Protein AF-A0A842LW37-F1 (afdb_monomer)

Solvent-accessible surface area (backbone atoms only — not comparable to full-atom values): 20497 Å² total; per-residue (Å²): 125,70,51,66,45,101,84,69,49,74,19,57,46,76,45,75,40,87,89,78,70,48,76,46,69,34,76,63,86,45,76,44,42,33,82,61,49,61,66,45,87,68,82,62,42,73,62,50,73,33,33,30,41,30,43,92,77,39,95,37,36,22,39,28,31,18,38,63,47,82,47,76,32,60,63,84,38,45,79,48,45,30,36,32,42,45,38,78,41,70,53,55,20,28,34,36,36,32,29,30,42,78,82,51,47,39,81,69,45,47,22,27,68,52,98,93,42,75,22,39,76,45,73,72,52,62,34,40,54,61,34,21,44,54,44,44,91,52,55,53,58,54,39,61,21,34,41,35,46,35,38,21,15,68,27,83,84,80,56,77,51,59,51,44,79,48,97,54,49,75,52,74,46,64,40,77,60,71,58,47,49,49,71,39,67,48,77,48,36,27,36,68,35,44,57,46,65,57,73,44,70,45,70,43,58,82,76,38,59,45,36,34,36,40,53,26,42,26,90,35,52,53,33,34,35,35,30,37,30,42,95,85,50,67,80,40,79,71,46,75,44,68,74,52,69,60,42,58,52,46,30,45,24,44,72,64,77,38,77,52,32,74,47,71,42,59,92,56,44,40,57,46,59,46,65,36,39,37,31,49,31,40,32,36,59,60,35,79,65,31,74,38,72,23,33,36,30,39,16,36,24,26,41,36,37,27,26,68,52,68,53,81,77,83,73,50,86,50,85,54,99,43,58,68,59,14,29,51,49,14,50,51,49,39,50,49,56,39,41,76,71,72,42,89,76,67,74,87,77,64,84,74,76,63,75,70,78,64,102,50,100,83,63,76,82,56,80,82,74,77,82,78,136

Sequence (373 aa):
LTRLDTNGTLGYGRIYDLNTGTVTSLNTRRVITWNSMVRQNHAYSDGLPFVIDSVNGWTADGSAVSVTQDIPIPPGSRILDAYTVVNPYGGVDDALVEVWNGTAWNVAFCSFDYGGVDYSIVSDGYGNVPGIVYIRDYLRAGQTNRVRVTIWDNVPRQDYDLVGLVDSYSTVSYTSLPIQWHNYPFNSYQNSTNVSAPVRQFTIGSDAKKVLLFVGAGLDTKSIKVEVKNSTSAWTQLYSGPVPFSLDIGAIDVAGSRIFTTGGNPGNYSTRPGTYNIRVTINSGAGWESGDSNAEIYSGTRVAVIYPKFLANMWATEYANDAYTAQALARQELIAMLQASGYSIDPSLIRTEALYTGDIPNSLPVRLTLWRD

Nearest PDB structures (foldseek):
  3mlk-assembly1_A  TM=2.810E-01  e=1.269E-05  Rattus norvegicus
  3mib-assembly1_A  TM=3.163E-01  e=5.156E-05  Rattus norvegicus
  6alv-assembly1_A  TM=3.230E-01  e=1.040E-04  Rattus norvegicus
  3mll-assembly1_A  TM=2.841E-01  e=7.127E-05  Rattus norvegicus
  7wim-assembly4_T  TM=4.561E-01  e=5.604E+00  Arabidopsis thaliana

Secondary structure (DSSP, 8-state):
--EEPTTS-EESEEEE-TTT--EEEE-S--EEEHHHHTTS--S--BS--EEEESGGGSS--EEEEEEEEEEEE-TT-EEEEEEEE--EEES--EEEEEEE-SS-EEEEEESS-BTTB--BSSSTTSS---SEEE-GGG--SSEEEEEEEEEEEE-TTS----EEE-S-EEEEEEESSS-EEEEEEPPPEE-SSSEE--EEEEEE-TT--EEEEE--B-TTEEEEEEEEE-SSSPPEEEEEES--SEEEHHHHHHHTT-SSEEEEETTEEEE--EEEEEEEEEEE--TTTTSSTT-PEE-S-EEEEEE----SS-------SSHHHHHHHHHHHHHHHHHHTT----GGG---------SSTT-----------

Radius of gyration: 26.45 Å; Cα contacts (8 Å, |Δi|>4): 887; chains: 1; bounding box: 60×58×84 Å

Structure (mmCIF, N/CA/C/O backbone):
data_AF-A0A842LW37-F1
#
_entry.id   AF-A0A842LW37-F1
#
loop_
_atom_site.group_PDB
_atom_site.id
_atom_site.type_symbol
_atom_site.label_atom_id
_atom_site.label_alt_id
_atom_site.label_comp_id
_atom_site.label_asym_id
_atom_site.label_entity_id
_atom_site.label_seq_id
_atom_site.pdbx_PDB_ins_code
_atom_site.Cartn_x
_atom_site.Cartn_y
_atom_site.Cartn_z
_atom_site.occupancy
_atom_site.B_iso_or_equiv
_atom_site.auth_seq_id
_atom_site.auth_comp_id
_atom_site.auth_asym_id
_atom_site.auth_atom_id
_atom_site.pdbx_PDB_model_num
ATOM 1 N N . LEU A 1 1 ? 18.897 -0.927 -32.319 1.00 47.59 1 LEU A N 1
ATOM 2 C CA . LEU A 1 1 ? 19.342 -0.244 -31.086 1.00 47.59 1 LEU A CA 1
ATOM 3 C C . LEU A 1 1 ? 20.762 -0.685 -30.772 1.00 47.59 1 LEU A C 1
ATOM 5 O O . LEU A 1 1 ? 20.961 -1.674 -30.086 1.00 47.59 1 LEU A O 1
ATOM 9 N N . THR A 1 2 ? 21.741 -0.003 -31.353 1.00 40.41 2 THR A N 1
ATOM 10 C CA . THR A 1 2 ? 23.154 -0.149 -30.998 1.00 40.41 2 THR A CA 1
ATOM 11 C C . THR A 1 2 ? 23.684 1.263 -30.845 1.00 40.41 2 THR A C 1
ATOM 13 O O . THR A 1 2 ? 23.798 1.977 -31.841 1.00 40.41 2 THR A O 1
ATOM 16 N N . ARG A 1 3 ? 23.942 1.699 -29.612 1.00 46.62 3 ARG A N 1
ATOM 17 C CA . ARG A 1 3 ? 24.709 2.923 -29.365 1.00 46.62 3 ARG A CA 1
ATOM 18 C C . ARG A 1 3 ? 26.119 2.501 -28.976 1.00 46.62 3 ARG A C 1
ATOM 20 O O . ARG A 1 3 ? 26.294 1.588 -28.172 1.00 46.62 3 ARG A O 1
ATOM 27 N N . LEU A 1 4 ? 27.102 3.133 -29.609 1.00 43.19 4 LEU A N 1
ATOM 28 C CA . LEU A 1 4 ? 28.503 2.985 -29.240 1.00 43.19 4 LEU A CA 1
ATOM 29 C C . LEU A 1 4 ? 28.686 3.578 -27.845 1.00 43.19 4 LEU A C 1
ATOM 31 O O . LEU A 1 4 ? 28.194 4.674 -27.562 1.00 43.19 4 LEU A O 1
ATOM 35 N N . ASP A 1 5 ? 29.375 2.854 -26.974 1.00 51.62 5 ASP A N 1
ATOM 36 C CA . ASP A 1 5 ? 29.904 3.463 -25.769 1.00 51.62 5 ASP A CA 1
ATOM 37 C C . ASP A 1 5 ? 31.034 4.455 -26.081 1.00 51.62 5 ASP A C 1
ATOM 39 O O . ASP A 1 5 ? 31.538 4.529 -27.202 1.00 51.62 5 ASP A O 1
ATOM 43 N N . THR A 1 6 ? 31.446 5.232 -25.076 1.00 47.03 6 THR A N 1
ATOM 44 C CA . THR A 1 6 ? 32.581 6.168 -25.161 1.00 47.03 6 THR A CA 1
ATOM 45 C C . THR A 1 6 ? 33.903 5.490 -25.542 1.00 47.03 6 THR A C 1
ATOM 47 O O . THR A 1 6 ? 34.856 6.188 -25.870 1.00 47.03 6 THR A O 1
ATOM 50 N N . ASN A 1 7 ? 33.955 4.153 -25.529 1.00 52.94 7 ASN A N 1
ATOM 51 C CA . ASN A 1 7 ? 35.108 3.330 -25.882 1.00 52.94 7 ASN A CA 1
ATOM 52 C C . ASN A 1 7 ? 34.913 2.570 -27.216 1.00 52.94 7 ASN A C 1
ATOM 54 O O . ASN A 1 7 ? 35.760 1.757 -27.578 1.00 52.94 7 ASN A O 1
ATOM 58 N N . GLY A 1 8 ? 33.831 2.827 -27.964 1.00 54.16 8 GLY A N 1
ATOM 59 C CA . GLY A 1 8 ? 33.562 2.208 -29.266 1.00 54.16 8 GLY A CA 1
ATOM 60 C C . GLY A 1 8 ? 32.950 0.799 -29.230 1.00 54.16 8 GLY A C 1
ATOM 61 O O . GLY A 1 8 ? 32.895 0.141 -30.268 1.00 54.16 8 GLY A O 1
ATOM 62 N N . THR A 1 9 ? 32.465 0.323 -28.083 1.00 55.41 9 THR A N 1
ATOM 63 C CA . THR A 1 9 ? 31.803 -0.986 -27.939 1.00 55.41 9 THR A CA 1
ATOM 64 C C . THR A 1 9 ? 30.298 -0.864 -28.187 1.00 55.41 9 THR A C 1
ATOM 66 O O . THR A 1 9 ? 29.637 0.023 -27.645 1.00 55.41 9 THR A O 1
ATOM 69 N N . LEU A 1 10 ? 29.733 -1.753 -29.010 1.00 60.53 10 LEU A N 1
ATOM 70 C CA . LEU A 1 10 ? 28.292 -1.811 -29.286 1.00 60.53 10 LEU A CA 1
ATOM 71 C C . LEU A 1 10 ? 27.550 -2.417 -28.084 1.00 60.53 10 LEU A C 1
ATOM 73 O O . LEU A 1 10 ? 27.795 -3.568 -27.733 1.00 60.53 10 LEU A O 1
ATOM 77 N N . GLY A 1 11 ? 26.622 -1.661 -27.488 1.00 67.69 11 GLY A N 1
ATOM 78 C CA . GLY A 1 11 ? 25.730 -2.136 -26.424 1.00 67.69 11 GLY A CA 1
ATOM 79 C C . GLY A 1 11 ? 24.252 -1.898 -26.750 1.00 67.69 11 GLY A C 1
ATOM 80 O O . GLY A 1 11 ? 23.905 -0.987 -27.507 1.00 67.69 11 GLY A O 1
ATOM 81 N N . TYR A 1 12 ? 23.377 -2.717 -26.163 1.00 77.56 12 TYR A N 1
ATOM 82 C CA . TYR A 1 12 ? 21.915 -2.585 -26.238 1.00 77.56 12 TYR A CA 1
ATOM 83 C C . TYR A 1 12 ? 21.335 -1.701 -25.121 1.00 77.56 12 TYR A C 1
ATOM 85 O O . TYR A 1 12 ? 20.139 -1.434 -25.124 1.00 77.56 12 TYR A O 1
ATOM 93 N N . GLY A 1 13 ? 22.170 -1.245 -24.184 1.00 78.69 13 GLY A N 1
ATOM 94 C CA . GLY A 1 13 ? 21.795 -0.364 -23.079 1.00 78.69 13 GLY A CA 1
ATOM 95 C C . GLY A 1 13 ? 22.977 -0.086 -22.149 1.00 78.69 13 GLY A C 1
ATOM 96 O O . GLY A 1 13 ? 24.077 -0.610 -22.355 1.00 78.69 13 GLY A O 1
ATOM 97 N N . ARG A 1 14 ? 22.749 0.731 -21.119 1.00 83.38 14 ARG A N 1
ATOM 98 C CA . ARG A 1 14 ? 23.716 1.029 -20.054 1.00 83.38 14 ARG A CA 1
ATOM 99 C C . ARG A 1 14 ? 23.123 0.687 -18.699 1.00 83.38 14 ARG A C 1
ATOM 101 O O . ARG A 1 14 ? 21.926 0.844 -18.499 1.00 83.38 14 ARG A O 1
ATOM 108 N N . ILE A 1 15 ? 23.973 0.240 -17.787 1.00 87.38 15 ILE A N 1
ATOM 109 C CA . ILE A 1 15 ? 23.627 -0.001 -16.389 1.00 87.38 15 ILE A CA 1
ATOM 110 C C . ILE A 1 15 ? 24.505 0.918 -15.556 1.00 87.38 15 ILE A C 1
ATOM 112 O O . ILE A 1 15 ? 25.726 0.922 -15.734 1.00 87.38 15 ILE A O 1
ATOM 116 N N . TYR A 1 16 ? 23.881 1.686 -14.670 1.00 85.62 16 TYR A N 1
ATOM 117 C CA . TYR A 1 16 ? 24.565 2.534 -13.707 1.00 85.62 16 TYR A CA 1
ATOM 118 C C . TYR A 1 16 ? 24.331 1.990 -12.301 1.00 85.62 16 TYR A C 1
ATOM 120 O O . TYR A 1 16 ? 23.191 1.880 -11.857 1.00 85.62 16 TYR A O 1
ATOM 128 N N . ASP A 1 17 ? 25.411 1.633 -11.614 1.00 84.88 17 ASP A N 1
ATOM 129 C CA . ASP A 1 17 ? 25.363 1.234 -10.211 1.00 84.88 17 ASP A CA 1
ATOM 130 C C . ASP A 1 17 ? 25.507 2.476 -9.326 1.00 84.88 17 ASP A C 1
ATOM 132 O O . ASP A 1 17 ? 26.574 3.088 -9.263 1.00 84.88 17 ASP A O 1
ATOM 136 N N . LEU A 1 18 ? 24.431 2.833 -8.625 1.00 82.75 18 LEU A N 1
ATOM 137 C CA . LEU A 1 18 ? 24.390 3.992 -7.732 1.00 82.75 18 LEU A CA 1
ATOM 138 C C . LEU A 1 18 ? 25.349 3.878 -6.538 1.00 82.75 18 LEU A C 1
ATOM 140 O O . LEU A 1 18 ? 25.807 4.903 -6.040 1.00 82.75 18 LEU A O 1
ATOM 144 N N . ASN A 1 19 ? 25.676 2.663 -6.088 1.00 83.81 19 ASN A N 1
ATOM 145 C CA . ASN A 1 19 ? 26.544 2.454 -4.928 1.00 83.81 19 ASN A CA 1
ATOM 146 C C . ASN A 1 19 ? 28.022 2.619 -5.283 1.00 83.81 19 ASN A C 1
ATOM 148 O O . ASN A 1 19 ? 28.802 3.132 -4.483 1.00 83.81 19 ASN A O 1
ATOM 152 N N . THR A 1 20 ? 28.419 2.156 -6.470 1.00 89.62 20 THR A N 1
ATOM 153 C CA . THR A 1 20 ? 29.828 2.161 -6.899 1.00 89.62 20 THR A CA 1
ATOM 154 C C . THR A 1 20 ? 30.157 3.272 -7.895 1.00 89.62 20 THR A C 1
ATOM 156 O O . THR A 1 20 ? 31.332 3.552 -8.124 1.00 89.62 20 THR A O 1
ATOM 159 N N . GLY A 1 21 ? 29.146 3.894 -8.507 1.00 86.31 21 GLY A N 1
ATOM 160 C CA . GLY A 1 21 ? 29.302 4.833 -9.621 1.00 86.31 21 GLY A CA 1
ATOM 161 C C . GLY A 1 21 ? 29.731 4.161 -10.931 1.00 86.31 21 GLY A C 1
ATOM 162 O O . GLY A 1 21 ? 30.080 4.846 -11.895 1.00 86.31 21 GLY A O 1
ATOM 163 N N . THR A 1 22 ? 29.746 2.826 -10.984 1.00 89.06 22 THR A N 1
ATOM 164 C CA . THR A 1 22 ? 30.230 2.083 -12.150 1.00 89.06 22 THR A CA 1
ATOM 165 C C . THR A 1 22 ? 29.183 2.084 -13.258 1.00 89.06 22 THR A C 1
ATOM 167 O O . THR A 1 22 ? 28.022 1.741 -13.039 1.00 89.06 22 THR A O 1
ATOM 170 N N . VAL A 1 23 ? 29.616 2.403 -14.480 1.00 87.31 23 VAL A N 1
ATOM 171 C CA . VAL A 1 23 ? 28.808 2.250 -15.695 1.00 87.31 23 VAL A CA 1
ATOM 172 C C . VAL A 1 23 ? 29.247 0.988 -16.428 1.00 87.31 23 VAL A C 1
ATOM 174 O O . VAL A 1 23 ? 30.420 0.839 -16.769 1.00 87.31 23 VAL A O 1
ATOM 177 N N . THR A 1 24 ? 28.303 0.100 -16.729 1.00 87.12 24 THR A N 1
ATOM 178 C CA . THR A 1 24 ? 28.542 -1.087 -17.562 1.00 87.12 24 THR A CA 1
ATOM 179 C C . THR A 1 24 ? 27.609 -1.116 -18.771 1.00 87.12 24 THR A C 1
ATOM 181 O O . THR A 1 24 ? 26.570 -0.451 -18.804 1.00 87.12 24 THR A O 1
ATOM 184 N N . SER A 1 25 ? 28.002 -1.850 -19.812 1.00 85.38 25 SER A N 1
ATOM 185 C CA . SER A 1 25 ? 27.195 -2.019 -21.024 1.00 85.38 25 SER A CA 1
ATOM 186 C C . SER A 1 25 ? 26.301 -3.251 -20.904 1.00 85.38 25 SER A C 1
ATOM 188 O O . SER A 1 25 ? 26.765 -4.338 -20.558 1.00 85.38 25 SER A O 1
ATOM 190 N N . LEU A 1 26 ? 25.021 -3.093 -21.245 1.00 84.75 26 LEU A N 1
ATOM 191 C CA . LEU A 1 26 ? 24.114 -4.217 -21.440 1.00 84.75 26 LEU A CA 1
ATOM 192 C C . LEU A 1 26 ? 24.353 -4.790 -22.842 1.00 84.75 26 LEU A C 1
ATOM 194 O O . LEU A 1 26 ? 23.951 -4.205 -23.847 1.00 84.75 26 LEU A O 1
ATOM 198 N N . ASN A 1 27 ? 25.017 -5.941 -22.912 1.00 84.19 27 ASN A N 1
ATOM 199 C CA . ASN A 1 27 ? 25.462 -6.528 -24.183 1.00 84.19 27 ASN A CA 1
ATOM 200 C C . ASN A 1 27 ? 24.449 -7.500 -24.807 1.00 84.19 27 ASN A C 1
ATOM 202 O O . ASN A 1 27 ? 24.658 -7.985 -25.917 1.00 84.19 27 ASN A O 1
ATOM 206 N N . THR A 1 28 ? 23.326 -7.744 -24.129 1.00 84.38 28 THR A N 1
ATOM 207 C CA . THR A 1 28 ? 22.256 -8.629 -24.600 1.00 84.38 28 THR A CA 1
ATOM 208 C C . THR A 1 28 ? 20.974 -7.835 -24.781 1.00 84.38 28 THR A C 1
ATOM 210 O O . THR A 1 28 ? 20.522 -7.161 -23.856 1.00 84.38 28 THR A O 1
ATOM 213 N N . ARG A 1 29 ? 20.354 -7.940 -25.961 1.00 86.31 29 ARG A N 1
ATOM 214 C CA . ARG A 1 29 ? 19.043 -7.339 -26.213 1.00 86.31 29 ARG A CA 1
ATOM 215 C C . ARG A 1 29 ? 17.982 -8.054 -25.371 1.00 86.31 29 ARG A C 1
ATOM 217 O O . ARG A 1 29 ? 17.789 -9.259 -25.512 1.00 86.31 29 ARG A O 1
ATOM 224 N N . ARG A 1 30 ? 17.283 -7.301 -24.524 1.00 91.56 30 ARG A N 1
ATOM 225 C CA . ARG A 1 30 ? 16.230 -7.783 -23.623 1.00 91.56 30 ARG A CA 1
ATOM 226 C C . ARG A 1 30 ? 14.925 -7.082 -23.982 1.00 91.56 30 ARG A C 1
ATOM 228 O O . ARG A 1 30 ? 14.824 -5.882 -23.776 1.00 91.56 30 ARG A O 1
ATOM 235 N N . VAL A 1 31 ? 13.976 -7.807 -24.571 1.00 93.25 31 VAL A N 1
ATOM 236 C CA . VAL A 1 31 ? 12.679 -7.264 -25.006 1.00 93.25 31 VAL A CA 1
ATOM 237 C C . VAL A 1 31 ? 11.580 -8.238 -24.612 1.00 93.25 31 VAL A C 1
ATOM 239 O O . VAL A 1 31 ? 11.735 -9.440 -24.826 1.00 93.25 31 VAL A O 1
ATOM 242 N N . ILE A 1 32 ? 10.482 -7.724 -24.072 1.00 95.50 32 ILE A N 1
ATOM 243 C CA . ILE A 1 32 ? 9.276 -8.488 -23.749 1.00 95.50 32 ILE A CA 1
ATOM 244 C C . ILE A 1 32 ? 8.045 -7.672 -24.136 1.00 95.50 32 ILE A C 1
ATOM 246 O O . ILE A 1 32 ? 8.013 -6.470 -23.907 1.00 95.50 32 ILE A O 1
ATOM 250 N N . THR A 1 33 ? 7.025 -8.302 -24.716 1.00 94.94 33 THR A N 1
ATOM 251 C CA . THR A 1 33 ? 5.764 -7.602 -25.001 1.00 94.94 33 THR A CA 1
ATOM 252 C C . THR A 1 33 ? 4.970 -7.375 -23.717 1.00 94.94 33 THR A C 1
ATOM 254 O O . THR A 1 33 ? 4.986 -8.237 -22.832 1.00 94.94 33 THR A O 1
ATOM 257 N N . TRP A 1 34 ? 4.216 -6.274 -23.625 1.00 93.50 34 TRP A N 1
ATOM 258 C CA . TRP A 1 34 ? 3.365 -5.971 -22.460 1.00 93.50 34 TRP A CA 1
ATOM 259 C C . TRP A 1 34 ? 2.517 -7.172 -22.009 1.00 93.50 34 TRP A C 1
ATOM 261 O O . TRP A 1 34 ? 2.553 -7.573 -20.847 1.00 93.50 34 TRP A O 1
ATOM 271 N N . ASN A 1 35 ? 1.834 -7.828 -22.951 1.00 93.75 35 ASN A N 1
ATOM 272 C CA . ASN A 1 35 ? 0.963 -8.977 -22.669 1.00 93.75 35 ASN A CA 1
ATOM 273 C C . ASN A 1 35 ? 1.714 -10.223 -22.170 1.00 93.75 35 ASN A C 1
ATOM 275 O O . ASN A 1 35 ? 1.120 -11.064 -21.497 1.00 93.75 35 ASN A O 1
ATOM 279 N N . SER A 1 36 ? 3.002 -10.358 -22.498 1.00 95.62 36 SER A N 1
ATOM 280 C CA . SER A 1 36 ? 3.848 -11.446 -21.988 1.00 95.62 36 SER A CA 1
ATOM 281 C C . SER A 1 36 ? 4.474 -11.111 -20.633 1.00 95.62 36 SER A C 1
ATOM 283 O O . SER A 1 36 ? 5.003 -12.002 -19.974 1.00 95.62 36 SER A O 1
ATOM 285 N N . MET A 1 37 ? 4.443 -9.840 -20.227 1.00 95.50 37 MET A N 1
ATOM 286 C CA . MET A 1 37 ? 4.981 -9.352 -18.960 1.00 95.50 37 MET A CA 1
ATOM 287 C C . MET A 1 37 ? 3.897 -9.331 -17.875 1.00 95.50 37 MET A C 1
ATOM 289 O O . MET A 1 37 ? 4.037 -9.942 -16.809 1.00 95.50 37 MET A O 1
ATOM 293 N N . VAL A 1 38 ? 2.794 -8.642 -18.158 1.00 95.50 38 VAL A N 1
ATOM 294 C CA . VAL A 1 38 ? 1.762 -8.341 -17.169 1.00 95.50 38 VAL A CA 1
ATOM 295 C C . VAL A 1 38 ? 0.963 -9.578 -16.811 1.00 95.50 38 VAL A C 1
ATOM 297 O O . VAL A 1 38 ? 0.465 -10.309 -17.663 1.00 95.50 38 VAL A O 1
ATOM 300 N N . ARG A 1 39 ? 0.839 -9.808 -15.508 1.00 95.75 39 ARG A N 1
ATOM 301 C CA . ARG A 1 39 ? 0.233 -10.976 -14.873 1.00 95.75 39 ARG A CA 1
ATOM 302 C C . ARG A 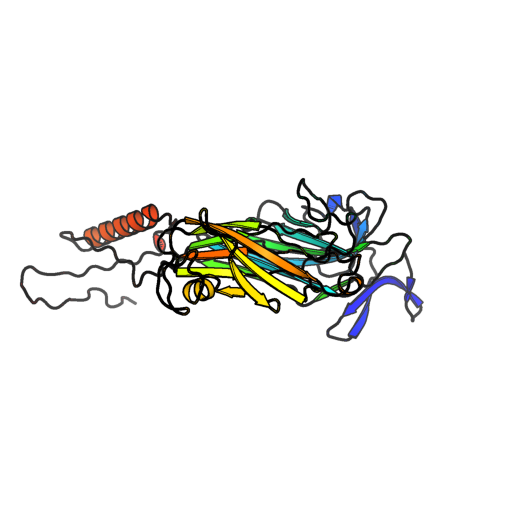1 39 ? 0.887 -12.314 -15.246 1.00 95.75 39 ARG A C 1
ATOM 304 O O . ARG A 1 39 ? 0.299 -13.368 -15.007 1.00 95.75 39 ARG A O 1
ATOM 311 N N . GLN A 1 40 ? 2.106 -12.289 -15.787 1.00 96.31 40 GLN A N 1
ATOM 312 C CA . GLN A 1 40 ? 2.845 -13.477 -16.214 1.00 96.31 40 GLN A CA 1
ATOM 313 C C . GLN A 1 40 ? 4.149 -13.670 -15.440 1.00 96.31 40 GLN A C 1
ATOM 315 O O . GLN A 1 40 ? 4.786 -12.721 -14.976 1.00 96.31 40 GLN A O 1
ATOM 320 N N . ASN A 1 41 ? 4.588 -14.926 -15.357 1.00 95.56 41 ASN A N 1
ATOM 321 C CA . ASN A 1 41 ? 5.959 -15.241 -14.968 1.00 95.56 41 ASN A CA 1
ATOM 322 C C . ASN A 1 41 ? 6.911 -14.908 -16.122 1.00 95.56 41 ASN A C 1
ATOM 324 O O . ASN A 1 41 ? 6.675 -15.320 -17.255 1.00 95.56 41 ASN A O 1
ATOM 328 N N . HIS A 1 42 ? 8.011 -14.219 -15.826 1.00 95.50 42 HIS A N 1
ATOM 329 C CA . HIS A 1 42 ? 9.046 -13.894 -16.806 1.00 95.50 42 HIS A CA 1
ATOM 330 C C . HIS A 1 42 ? 10.409 -13.684 -16.137 1.00 95.50 42 HIS A C 1
ATOM 332 O O . HIS A 1 42 ? 10.496 -13.481 -14.928 1.00 95.50 42 HIS A O 1
ATOM 338 N N . ALA A 1 43 ? 11.482 -13.700 -16.932 1.00 94.19 43 ALA A N 1
ATOM 339 C CA . ALA A 1 43 ? 12.857 -13.582 -16.437 1.00 94.19 43 ALA A CA 1
ATOM 340 C C . ALA A 1 43 ? 13.330 -12.131 -16.207 1.00 94.19 43 ALA A C 1
ATOM 342 O O . ALA A 1 43 ? 14.376 -11.920 -15.609 1.00 94.19 43 ALA A O 1
ATOM 343 N N . TYR A 1 44 ? 12.572 -11.129 -16.666 1.00 94.94 44 TYR A N 1
ATOM 344 C CA . TYR A 1 44 ? 13.009 -9.723 -16.684 1.00 94.94 44 TYR A CA 1
ATOM 345 C C . TYR A 1 44 ? 12.913 -8.963 -15.345 1.00 94.94 44 TYR A C 1
ATOM 347 O O . TYR A 1 44 ? 13.122 -7.756 -15.329 1.00 94.94 44 TYR A O 1
ATOM 355 N N . SER A 1 45 ? 12.609 -9.640 -14.231 1.00 94.50 45 SER A N 1
ATOM 356 C CA . SER A 1 45 ? 12.491 -9.029 -12.890 1.00 94.50 45 SER A CA 1
ATOM 357 C C . SER A 1 45 ? 13.737 -9.207 -12.016 1.00 94.50 45 SER A C 1
ATOM 359 O O . SER A 1 45 ? 13.643 -9.365 -10.799 1.00 94.50 45 SER A O 1
ATOM 361 N N . ASP A 1 46 ? 14.900 -9.230 -12.654 1.00 92.44 46 ASP A N 1
ATOM 362 C CA . ASP A 1 46 ? 16.227 -9.445 -12.067 1.00 92.44 46 ASP A CA 1
ATOM 363 C C . ASP A 1 46 ? 17.002 -8.131 -11.837 1.00 92.44 46 ASP A C 1
ATOM 365 O O . ASP A 1 46 ? 18.196 -8.161 -11.549 1.00 92.44 46 ASP A O 1
ATOM 369 N N . GLY A 1 47 ? 16.343 -6.976 -11.980 1.00 90.06 47 GLY A N 1
ATOM 370 C CA . GLY A 1 47 ? 16.949 -5.652 -11.822 1.00 90.06 47 GLY A CA 1
ATOM 371 C C . GLY A 1 47 ? 17.779 -5.179 -13.016 1.00 90.06 47 GLY A C 1
ATOM 372 O O . GLY A 1 47 ? 18.339 -4.087 -12.966 1.00 90.06 47 GLY A O 1
ATOM 373 N N . LEU A 1 48 ? 17.857 -5.957 -14.100 1.00 90.38 48 LEU A N 1
ATOM 374 C CA . LEU A 1 48 ? 18.570 -5.554 -15.309 1.00 90.38 48 LEU A CA 1
ATOM 375 C C . LEU A 1 48 ? 17.626 -4.863 -16.310 1.00 90.38 48 LEU A C 1
ATOM 377 O O . LEU A 1 48 ? 16.519 -5.366 -16.536 1.00 90.38 48 LEU A O 1
ATOM 381 N N . PRO A 1 49 ? 18.073 -3.781 -16.982 1.00 91.06 49 PRO A N 1
ATOM 382 C CA . PRO A 1 49 ? 17.248 -3.055 -17.940 1.00 91.06 49 PRO A CA 1
ATOM 383 C C . PRO A 1 49 ? 16.733 -3.930 -19.087 1.00 91.06 49 PRO A C 1
ATOM 385 O O . PRO A 1 49 ? 17.404 -4.861 -19.552 1.00 91.06 49 PRO A O 1
ATOM 388 N N . PHE A 1 50 ? 15.534 -3.621 -19.564 1.00 92.75 50 PHE A N 1
ATOM 389 C CA . PHE A 1 50 ? 14.905 -4.270 -20.709 1.00 92.75 50 PHE A CA 1
ATOM 390 C C . PHE A 1 50 ? 13.924 -3.321 -21.401 1.00 92.75 50 PHE A C 1
ATOM 392 O O . PHE A 1 50 ? 13.608 -2.260 -20.882 1.00 92.75 50 PHE A O 1
ATOM 399 N N . VAL A 1 51 ? 13.455 -3.706 -22.586 1.00 92.31 51 VAL A N 1
ATOM 400 C CA . VAL A 1 51 ? 12.430 -2.966 -23.325 1.00 92.31 51 VAL A CA 1
ATOM 401 C C . VAL A 1 51 ? 11.091 -3.679 -23.191 1.00 92.31 51 VAL A C 1
ATOM 403 O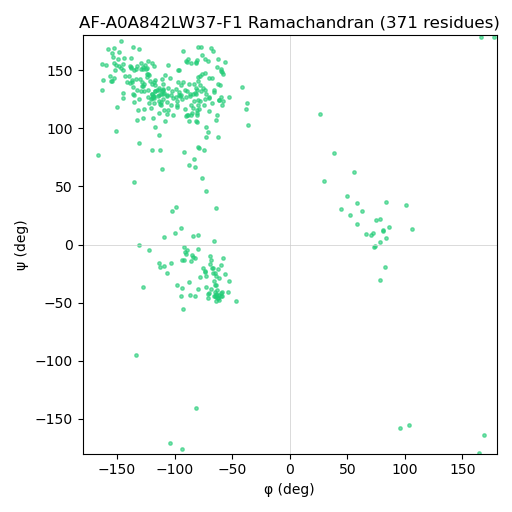 O . VAL A 1 51 ? 10.999 -4.883 -23.455 1.00 92.31 51 VAL A O 1
ATOM 406 N N . ILE A 1 52 ? 10.063 -2.934 -22.807 1.00 93.69 52 ILE A N 1
ATOM 407 C CA . ILE A 1 52 ? 8.672 -3.345 -22.946 1.00 93.69 52 ILE A CA 1
ATOM 408 C C . ILE A 1 52 ? 8.235 -2.965 -24.359 1.00 93.69 52 ILE A C 1
ATOM 410 O O . ILE A 1 52 ? 8.176 -1.790 -24.691 1.00 93.69 52 ILE A O 1
ATOM 414 N N . ASP A 1 53 ? 7.957 -3.957 -25.192 1.00 91.88 53 ASP A N 1
ATOM 415 C CA . ASP A 1 53 ? 7.402 -3.747 -26.528 1.00 91.88 53 ASP A CA 1
ATOM 416 C C . ASP A 1 53 ? 5.887 -3.544 -26.426 1.00 91.88 53 ASP A C 1
ATOM 418 O O . ASP A 1 53 ? 5.182 -4.354 -25.801 1.00 91.88 53 ASP A O 1
ATOM 422 N N . SER A 1 54 ? 5.409 -2.472 -27.059 1.00 88.81 54 SER A N 1
ATOM 423 C CA . SER A 1 54 ? 3.992 -2.127 -27.167 1.00 88.81 54 SER A CA 1
ATOM 424 C C . SER A 1 54 ? 3.302 -2.011 -25.798 1.00 88.81 54 SER A C 1
ATOM 426 O O . SER A 1 54 ? 2.395 -2.790 -25.468 1.00 88.81 54 SER A O 1
ATOM 428 N N . VAL A 1 55 ? 3.763 -1.062 -24.970 1.00 88.12 55 VAL A N 1
ATOM 429 C CA . VAL A 1 55 ? 3.219 -0.791 -23.624 1.00 88.12 55 VAL A CA 1
ATOM 430 C C . VAL A 1 55 ? 1.709 -0.582 -23.723 1.00 88.12 55 VAL A C 1
ATOM 432 O O . VAL A 1 55 ? 1.237 0.194 -24.546 1.00 88.12 55 VAL A O 1
ATOM 435 N N . ASN A 1 56 ? 0.936 -1.323 -22.927 1.00 82.94 56 ASN A N 1
ATOM 436 C CA . ASN A 1 56 ? -0.532 -1.299 -22.948 1.00 82.94 56 ASN A CA 1
ATOM 437 C C . ASN A 1 56 ? -1.180 -1.523 -24.336 1.00 82.94 56 ASN A C 1
ATOM 439 O O . ASN A 1 56 ? -2.296 -1.079 -24.599 1.00 82.94 56 ASN A O 1
ATOM 443 N N . GLY A 1 57 ? -0.487 -2.202 -25.256 1.00 75.81 57 GLY A N 1
ATOM 444 C CA . GLY A 1 57 ? -0.954 -2.369 -26.635 1.00 75.81 57 GLY A CA 1
ATOM 445 C C . GLY A 1 57 ? -0.878 -1.095 -27.486 1.00 75.81 57 GLY A C 1
ATOM 446 O O . GLY A 1 57 ? -1.410 -1.077 -28.597 1.00 75.81 57 GLY A O 1
ATOM 447 N N . TRP A 1 58 ? -0.229 -0.040 -26.991 1.00 79.12 58 TRP A N 1
ATOM 448 C CA . TRP A 1 58 ? 0.102 1.150 -27.766 1.00 79.12 58 TRP A CA 1
ATOM 449 C C . TRP A 1 58 ? 1.298 0.894 -28.679 1.00 79.12 58 TRP A C 1
ATOM 451 O O . TRP A 1 58 ? 1.984 -0.117 -28.580 1.00 79.12 58 TRP A O 1
ATOM 461 N N . THR A 1 59 ? 1.570 1.838 -29.579 1.00 77.88 59 THR A N 1
ATOM 462 C CA . THR A 1 59 ? 2.739 1.783 -30.470 1.00 77.88 59 THR A CA 1
ATOM 463 C C . THR A 1 59 ? 4.042 2.215 -29.794 1.00 77.88 59 THR A C 1
ATOM 465 O O . THR A 1 59 ? 5.077 2.230 -30.455 1.00 77.88 59 THR A O 1
ATOM 468 N N . ALA A 1 60 ? 3.986 2.654 -28.534 1.00 80.88 60 ALA A N 1
ATOM 469 C CA . ALA A 1 60 ? 5.149 3.102 -27.781 1.00 80.88 60 ALA A CA 1
ATOM 470 C C . ALA A 1 60 ? 5.821 1.923 -27.065 1.00 80.88 60 ALA A C 1
ATOM 472 O O . ALA A 1 60 ? 5.151 1.061 -26.488 1.00 80.88 60 ALA A O 1
ATOM 473 N N . ASP A 1 61 ? 7.150 1.920 -27.100 1.00 88.19 61 ASP A N 1
ATOM 474 C CA . ASP A 1 61 ? 7.980 1.032 -26.294 1.00 88.19 61 ASP A CA 1
ATOM 475 C C . ASP A 1 61 ? 8.285 1.697 -24.944 1.00 88.19 61 ASP A C 1
ATOM 477 O O . ASP A 1 61 ? 8.271 2.923 -24.841 1.00 88.19 61 ASP A O 1
ATOM 481 N N . GLY A 1 62 ? 8.611 0.894 -23.931 1.00 89.75 62 GLY A N 1
ATOM 482 C CA . GLY A 1 62 ? 9.050 1.366 -22.618 1.00 89.75 62 GLY A CA 1
ATOM 483 C C . GLY A 1 62 ? 10.476 0.926 -22.290 1.00 89.75 62 GLY A C 1
ATOM 484 O O . GLY A 1 62 ? 10.806 -0.252 -22.443 1.00 89.75 62 GLY A O 1
ATOM 485 N N . SER A 1 63 ? 11.328 1.836 -21.821 1.00 90.69 63 SER A N 1
ATOM 486 C CA . SER A 1 63 ? 12.644 1.511 -21.249 1.00 90.69 63 SER A CA 1
ATOM 487 C C . SER A 1 63 ? 12.472 1.191 -19.770 1.00 90.69 63 SER A C 1
ATOM 489 O O . SER A 1 63 ? 12.114 2.072 -18.998 1.00 90.69 63 SER A O 1
ATOM 491 N N . ALA A 1 64 ? 12.677 -0.062 -19.364 1.00 93.25 64 ALA A N 1
ATOM 492 C CA . ALA A 1 64 ? 12.170 -0.559 -18.090 1.00 93.25 64 ALA A CA 1
ATOM 493 C C . ALA A 1 64 ? 13.226 -1.222 -17.204 1.00 93.25 64 ALA A C 1
ATOM 495 O O . ALA A 1 64 ? 14.180 -1.849 -17.675 1.00 93.25 64 ALA A O 1
ATOM 496 N N . VAL A 1 65 ? 12.974 -1.170 -15.896 1.00 94.31 65 VAL A N 1
ATOM 497 C CA . VAL A 1 65 ? 13.617 -2.006 -14.876 1.00 94.31 65 VAL A CA 1
ATOM 498 C C . VAL A 1 65 ? 12.527 -2.649 -14.025 1.00 94.31 65 VAL A C 1
ATOM 500 O O . VAL A 1 65 ? 11.524 -2.023 -13.685 1.00 94.31 65 VAL A O 1
ATOM 503 N N . SER A 1 66 ? 12.721 -3.921 -13.676 1.00 96.00 66 SER A N 1
ATOM 504 C CA . SER A 1 66 ? 11.791 -4.678 -12.843 1.00 96.00 66 SER A CA 1
ATOM 505 C C . SER A 1 66 ? 12.554 -5.488 -11.807 1.00 96.00 66 SER A C 1
ATOM 507 O O . SER A 1 66 ? 13.592 -6.078 -12.109 1.00 96.00 66 SER A O 1
ATOM 509 N N . VAL A 1 67 ? 12.025 -5.541 -10.590 1.00 95.44 67 VAL A N 1
ATOM 510 C CA . VAL A 1 67 ? 12.567 -6.344 -9.488 1.00 95.44 67 VAL A CA 1
ATOM 511 C C . VAL A 1 67 ? 11.443 -7.081 -8.783 1.00 95.44 67 VAL A C 1
ATOM 513 O O . VAL A 1 67 ? 10.303 -6.619 -8.750 1.00 95.44 67 VAL A O 1
ATOM 516 N N . THR A 1 68 ? 11.757 -8.243 -8.218 1.00 96.31 68 THR A N 1
ATOM 517 C CA . THR A 1 68 ? 10.821 -9.018 -7.400 1.00 96.31 68 THR A CA 1
ATOM 518 C C . THR A 1 68 ? 11.374 -9.236 -5.998 1.00 96.31 68 THR A C 1
ATOM 520 O O . THR A 1 68 ? 12.557 -9.520 -5.831 1.00 96.31 68 THR A O 1
ATOM 523 N N . GLN A 1 69 ? 10.503 -9.152 -4.994 1.00 95.81 69 GLN A N 1
ATOM 524 C CA . GLN A 1 69 ? 10.792 -9.511 -3.611 1.00 95.81 69 GLN A CA 1
ATOM 525 C C . GLN A 1 69 ? 9.888 -10.667 -3.171 1.00 95.81 69 GLN A C 1
ATOM 527 O O . GLN A 1 69 ? 8.660 -10.579 -3.258 1.00 95.81 69 GLN A O 1
ATOM 532 N N . ASP A 1 70 ? 10.497 -11.737 -2.664 1.00 96.88 70 ASP A N 1
ATOM 533 C CA . ASP A 1 70 ? 9.783 -12.860 -2.055 1.00 96.88 70 ASP A CA 1
ATOM 534 C C . ASP A 1 70 ? 9.327 -12.501 -0.630 1.00 96.88 70 ASP A C 1
ATOM 536 O O . ASP A 1 70 ? 10.067 -11.919 0.163 1.00 96.88 70 ASP A O 1
ATOM 540 N N . ILE A 1 71 ? 8.093 -12.880 -0.296 1.00 96.62 71 ILE A N 1
ATOM 541 C CA . ILE A 1 71 ? 7.439 -12.608 0.985 1.00 96.62 71 ILE A CA 1
ATOM 542 C C . ILE A 1 71 ? 6.837 -13.918 1.523 1.00 96.62 71 ILE A C 1
ATOM 544 O O . ILE A 1 71 ? 5.665 -14.234 1.257 1.00 96.62 71 ILE A O 1
ATOM 548 N N . PRO A 1 72 ? 7.621 -14.716 2.270 1.00 95.56 72 PRO A N 1
ATOM 549 C CA . PRO A 1 72 ? 7.117 -15.917 2.920 1.00 95.56 72 PRO A CA 1
ATOM 550 C C . PRO A 1 72 ? 6.178 -15.553 4.074 1.00 95.56 72 PRO A C 1
ATOM 552 O O . PRO A 1 72 ? 6.547 -14.809 4.983 1.00 95.56 72 PRO A O 1
ATOM 555 N N . ILE A 1 73 ? 4.960 -16.102 4.055 1.00 94.31 73 ILE A N 1
ATOM 556 C CA . ILE A 1 73 ? 3.984 -15.954 5.141 1.00 94.31 73 ILE A CA 1
ATOM 557 C C . ILE A 1 73 ? 3.635 -17.350 5.673 1.00 94.31 73 ILE A C 1
ATOM 559 O O . ILE A 1 73 ? 3.077 -18.154 4.919 1.00 94.31 73 ILE A O 1
ATOM 563 N N . PRO A 1 74 ? 3.916 -17.661 6.954 1.00 91.19 74 PRO A N 1
ATOM 564 C CA . PRO A 1 74 ? 3.656 -18.980 7.523 1.00 91.19 74 PRO A CA 1
ATOM 565 C C . PRO A 1 74 ? 2.176 -19.389 7.444 1.00 91.19 74 PRO A C 1
ATOM 567 O O . PRO A 1 74 ? 1.293 -18.526 7.553 1.00 91.19 74 PRO A O 1
ATOM 570 N N . PRO A 1 75 ? 1.876 -20.693 7.302 1.00 87.38 75 PRO A N 1
ATOM 571 C CA . PRO A 1 75 ? 0.505 -21.191 7.382 1.00 87.38 75 PRO A CA 1
ATOM 572 C C . PRO A 1 75 ? -0.113 -20.861 8.746 1.00 87.38 75 PRO A C 1
ATOM 574 O O . PRO A 1 75 ? 0.591 -20.708 9.740 1.00 87.38 75 PRO A O 1
ATOM 577 N N . GLY A 1 76 ? -1.437 -20.697 8.786 1.00 81.62 76 GLY A N 1
ATOM 578 C CA . GLY A 1 76 ? -2.158 -20.320 10.010 1.00 81.62 76 GLY A CA 1
ATOM 579 C C . GLY A 1 76 ? -1.996 -18.854 10.437 1.00 81.62 76 GLY A C 1
ATOM 580 O O . GLY A 1 76 ? -2.611 -18.434 11.415 1.00 81.62 76 GLY A O 1
ATOM 581 N N . SER A 1 77 ? -1.218 -18.049 9.706 1.00 87.50 77 SER A N 1
ATOM 582 C CA . SER A 1 77 ? -1.079 -16.616 9.979 1.00 87.50 77 SER A CA 1
ATOM 583 C C . SER A 1 77 ? -2.257 -15.811 9.433 1.00 87.50 77 SER A C 1
ATOM 585 O O . SER A 1 77 ? -2.747 -16.052 8.330 1.00 87.50 77 SER A O 1
ATOM 587 N N . ARG A 1 78 ? -2.651 -14.766 10.160 1.00 87.62 78 ARG A N 1
ATOM 588 C CA . ARG A 1 78 ? -3.520 -13.699 9.661 1.00 87.62 78 ARG A CA 1
ATOM 589 C C . ARG A 1 78 ? -2.680 -12.497 9.254 1.00 87.62 78 ARG A C 1
ATOM 591 O O . ARG A 1 78 ? -1.915 -11.973 10.060 1.00 87.62 78 ARG A O 1
ATOM 598 N N . ILE A 1 79 ? -2.877 -12.028 8.026 1.00 93.25 79 ILE A N 1
ATOM 599 C CA . ILE A 1 79 ? -2.219 -10.828 7.499 1.00 93.25 79 ILE A CA 1
ATOM 600 C C . ILE A 1 79 ? -2.968 -9.593 8.009 1.00 93.25 79 ILE A C 1
ATOM 602 O O . ILE A 1 79 ? -4.139 -9.368 7.678 1.00 93.25 79 ILE A O 1
ATOM 606 N N . LEU A 1 80 ? -2.289 -8.821 8.852 1.00 91.69 80 LEU A N 1
ATOM 607 C CA . LEU A 1 80 ? -2.819 -7.627 9.498 1.00 91.69 80 LEU A CA 1
ATOM 608 C C . LEU A 1 80 ? -2.735 -6.419 8.575 1.00 91.69 80 LEU A C 1
ATOM 610 O O . LEU A 1 80 ? -3.703 -5.679 8.479 1.00 91.69 80 LEU A O 1
ATOM 614 N N . ASP A 1 81 ? -1.609 -6.231 7.894 1.00 93.94 81 ASP A N 1
ATOM 615 C CA . ASP A 1 81 ? -1.364 -5.117 6.979 1.00 93.94 81 ASP A CA 1
ATOM 616 C C . ASP A 1 81 ? -0.172 -5.427 6.074 1.00 93.94 81 ASP A C 1
ATOM 618 O O . ASP A 1 81 ? 0.682 -6.239 6.431 1.00 93.94 81 ASP A O 1
ATOM 622 N N . ALA A 1 82 ? -0.121 -4.795 4.906 1.00 95.50 82 ALA A N 1
ATOM 623 C CA . ALA A 1 82 ? 1.009 -4.899 4.000 1.00 95.50 82 ALA A CA 1
ATOM 624 C C . ALA A 1 82 ? 1.012 -3.772 2.971 1.00 95.50 82 ALA A C 1
ATOM 626 O O . ALA A 1 82 ? -0.034 -3.407 2.424 1.00 95.50 82 ALA A O 1
ATOM 627 N N . TYR A 1 83 ? 2.206 -3.278 2.668 1.00 94.88 83 TYR A N 1
ATOM 628 C CA . TYR A 1 83 ? 2.425 -2.227 1.686 1.00 94.88 83 TYR A CA 1
ATOM 629 C C . TYR A 1 83 ? 3.787 -2.386 1.006 1.00 94.88 83 TYR A C 1
ATOM 631 O O . TYR A 1 83 ? 4.694 -3.018 1.550 1.00 94.88 83 TYR A O 1
ATOM 639 N N . THR A 1 84 ? 3.918 -1.776 -0.164 1.00 95.00 84 THR A N 1
ATOM 640 C CA . THR A 1 84 ? 5.160 -1.669 -0.928 1.00 95.00 84 THR A CA 1
ATOM 641 C C . THR A 1 84 ? 5.505 -0.203 -1.088 1.00 95.00 84 THR A C 1
ATOM 643 O O . THR A 1 84 ? 4.663 0.574 -1.527 1.00 95.00 84 THR A O 1
ATOM 646 N N . VAL A 1 85 ? 6.723 0.168 -0.714 1.00 91.56 85 VAL A N 1
ATOM 647 C CA . VAL A 1 85 ? 7.304 1.478 -1.005 1.00 91.56 85 VAL A CA 1
ATOM 648 C C . VAL A 1 85 ? 8.033 1.383 -2.333 1.00 91.56 85 VAL A C 1
ATOM 650 O O . VAL A 1 85 ? 8.865 0.491 -2.520 1.00 91.56 85 VAL A O 1
ATOM 653 N N . VAL A 1 86 ? 7.700 2.291 -3.242 1.00 90.19 86 VAL A N 1
ATOM 654 C CA . VAL A 1 86 ? 8.283 2.392 -4.576 1.00 90.19 86 VAL A CA 1
ATOM 655 C C . VAL A 1 86 ? 9.055 3.703 -4.621 1.00 90.19 86 VAL A C 1
ATOM 657 O O . VAL A 1 86 ? 8.456 4.771 -4.547 1.00 90.19 86 VAL A O 1
ATOM 660 N N . ASN A 1 87 ? 10.384 3.623 -4.720 1.00 88.56 87 ASN A N 1
ATOM 661 C CA . ASN A 1 87 ? 11.221 4.805 -4.927 1.00 88.56 87 ASN A CA 1
ATOM 662 C C . ASN A 1 87 ? 11.878 4.712 -6.314 1.00 88.56 87 ASN A C 1
ATOM 664 O O . ASN A 1 87 ? 12.912 4.045 -6.470 1.00 88.56 87 ASN A O 1
ATOM 668 N N . PRO A 1 88 ? 11.255 5.324 -7.333 1.00 87.25 88 PRO A N 1
ATOM 669 C CA . PRO A 1 88 ? 11.833 5.437 -8.664 1.00 87.25 88 PRO A CA 1
ATOM 670 C C . PRO A 1 88 ? 13.010 6.426 -8.671 1.00 87.25 88 PRO A C 1
ATOM 672 O O . PRO A 1 88 ? 13.114 7.317 -7.826 1.00 87.25 88 PRO A O 1
ATOM 675 N N . TYR A 1 89 ? 13.883 6.292 -9.662 1.00 84.44 89 TYR A N 1
ATOM 676 C CA . TYR A 1 89 ? 14.994 7.191 -9.943 1.00 84.44 89 TYR A CA 1
ATOM 677 C C . TYR A 1 89 ? 15.151 7.371 -11.455 1.00 84.44 89 TYR A C 1
ATOM 679 O O . TYR A 1 89 ? 15.084 6.395 -12.202 1.00 84.44 89 TYR A O 1
ATOM 687 N N . GLY A 1 90 ? 15.433 8.603 -11.883 1.00 83.94 90 GLY A N 1
ATOM 688 C CA . GLY A 1 90 ? 15.638 8.956 -13.288 1.00 83.94 90 GLY A CA 1
ATOM 689 C C . GLY A 1 90 ? 14.381 9.511 -13.966 1.00 83.94 90 GLY A C 1
ATOM 690 O O . GLY A 1 90 ? 13.507 10.041 -13.281 1.00 83.94 90 GLY A O 1
ATOM 691 N N . GLY A 1 91 ? 14.326 9.434 -15.297 1.00 81.56 91 GLY A N 1
ATOM 692 C CA . GLY A 1 91 ? 13.183 9.879 -16.105 1.00 81.56 91 GLY A CA 1
ATOM 693 C C . GLY A 1 91 ? 12.126 8.786 -16.149 1.00 81.56 91 GLY A C 1
ATOM 694 O O . GLY A 1 91 ? 12.068 8.037 -17.106 1.00 81.56 91 GLY A O 1
ATOM 695 N N . VAL A 1 92 ? 11.402 8.588 -15.048 1.00 86.50 92 VAL A N 1
ATOM 696 C CA . VAL A 1 92 ? 10.388 7.531 -14.936 1.00 86.50 92 VAL A CA 1
ATOM 697 C C . VAL A 1 92 ? 9.018 8.125 -15.207 1.00 86.50 92 VAL A C 1
ATOM 699 O O . VAL A 1 92 ? 8.587 9.013 -14.471 1.00 86.50 92 VAL A O 1
ATOM 702 N N . ASP A 1 93 ? 8.320 7.563 -16.184 1.00 83.38 93 ASP A N 1
ATOM 703 C CA . ASP A 1 93 ? 6.973 7.991 -16.552 1.00 83.38 93 ASP A CA 1
ATOM 704 C C . ASP A 1 93 ? 5.910 7.175 -15.827 1.00 83.38 93 ASP A C 1
ATOM 706 O O . ASP A 1 93 ? 4.890 7.712 -15.391 1.00 83.38 93 ASP A O 1
ATOM 710 N N . ASP A 1 94 ? 6.179 5.880 -15.657 1.00 88.12 94 ASP A N 1
ATOM 711 C CA . ASP A 1 94 ? 5.173 4.904 -15.282 1.00 88.12 94 ASP A CA 1
ATOM 712 C C . ASP A 1 94 ? 5.689 3.802 -14.350 1.00 88.12 94 ASP A C 1
ATOM 714 O O . ASP A 1 94 ? 6.881 3.490 -14.252 1.00 88.12 94 ASP A O 1
ATOM 718 N N . ALA A 1 95 ? 4.731 3.155 -13.690 1.00 91.12 95 ALA A N 1
ATOM 719 C CA . ALA A 1 95 ? 4.910 2.060 -12.766 1.00 91.12 95 ALA A CA 1
ATOM 720 C C . ALA A 1 95 ? 3.780 1.017 -12.834 1.00 91.12 95 ALA A C 1
ATOM 722 O O . ALA A 1 95 ? 2.600 1.286 -13.064 1.00 91.12 95 ALA A O 1
ATOM 723 N N . LEU A 1 96 ? 4.159 -0.216 -12.521 1.00 94.69 96 LEU A N 1
ATOM 724 C CA . LEU A 1 96 ? 3.290 -1.369 -12.362 1.00 94.69 96 LEU A CA 1
ATOM 725 C C . LEU A 1 96 ? 3.726 -2.120 -11.103 1.00 94.69 96 LEU A C 1
ATOM 727 O O . LEU A 1 96 ? 4.877 -2.552 -10.990 1.00 94.69 96 LEU A O 1
ATOM 731 N N . VAL A 1 97 ? 2.796 -2.294 -10.163 1.00 96.62 97 VAL A N 1
ATOM 732 C CA . VAL A 1 97 ? 3.008 -3.109 -8.961 1.00 96.62 97 VAL A CA 1
ATOM 733 C C . VAL A 1 97 ? 2.112 -4.330 -9.028 1.00 96.62 97 VAL A C 1
ATOM 735 O O . VAL A 1 97 ? 0.884 -4.226 -9.063 1.00 96.62 97 VAL A O 1
ATOM 738 N N . GLU A 1 98 ? 2.733 -5.504 -9.003 1.00 98.12 98 GLU A N 1
ATOM 739 C CA . GLU A 1 98 ? 2.047 -6.785 -9.096 1.00 98.12 98 GLU A CA 1
ATOM 740 C C . GLU A 1 98 ? 2.372 -7.687 -7.914 1.00 98.12 98 GLU A C 1
ATOM 742 O O . GLU A 1 98 ? 3.482 -7.691 -7.385 1.00 98.12 98 GLU A O 1
ATOM 747 N N . VAL A 1 99 ? 1.394 -8.494 -7.515 1.00 98.31 99 VAL A N 1
ATOM 748 C CA . VAL A 1 99 ? 1.507 -9.408 -6.382 1.00 98.31 99 VAL A CA 1
ATOM 749 C C . VAL A 1 99 ? 1.148 -10.822 -6.819 1.00 98.31 99 VAL A C 1
ATOM 751 O O . VAL A 1 99 ? 0.010 -11.109 -7.205 1.00 98.31 99 VAL A O 1
ATOM 754 N N . TRP A 1 100 ? 2.124 -11.720 -6.734 1.00 98.00 100 TRP A N 1
ATOM 755 C CA . TRP A 1 100 ? 1.932 -13.157 -6.854 1.00 98.00 100 TRP A CA 1
ATOM 756 C C . TRP A 1 100 ? 1.402 -13.714 -5.541 1.00 98.00 100 TRP A C 1
ATOM 758 O O . TRP A 1 100 ? 2.069 -13.663 -4.505 1.00 98.00 100 TRP A O 1
ATOM 768 N N . ASN A 1 101 ? 0.221 -14.313 -5.611 1.00 94.88 101 ASN A N 1
ATOM 769 C CA . ASN A 1 101 ? -0.460 -14.903 -4.467 1.00 94.88 101 ASN A CA 1
ATOM 770 C C . ASN A 1 101 ? -0.335 -16.435 -4.436 1.00 94.88 101 ASN A C 1
ATOM 772 O O . ASN A 1 101 ? -1.263 -17.102 -3.980 1.00 94.88 101 ASN A O 1
ATOM 776 N N . GLY A 1 102 ? 0.743 -17.008 -4.972 1.00 93.06 102 GLY A N 1
ATOM 777 C CA . GLY A 1 102 ? 0.921 -18.464 -5.056 1.00 93.06 102 GLY A CA 1
ATOM 778 C C . GLY A 1 102 ? 0.234 -19.123 -6.252 1.00 93.06 102 GLY A C 1
ATOM 779 O O . GLY A 1 102 ? 0.628 -20.221 -6.635 1.00 93.06 102 GLY A O 1
ATOM 780 N N . THR A 1 103 ? -0.751 -18.457 -6.864 1.00 93.75 103 THR A N 1
ATOM 781 C CA . THR A 1 103 ? -1.542 -19.012 -7.979 1.00 93.75 103 THR A CA 1
ATOM 782 C C . THR A 1 103 ? -1.589 -18.111 -9.206 1.00 93.75 103 THR A C 1
ATOM 784 O O . THR A 1 103 ? -1.563 -18.609 -10.329 1.00 93.75 103 THR A O 1
ATOM 787 N N . ALA A 1 104 ? -1.645 -16.796 -9.005 1.00 95.69 104 ALA A N 1
ATOM 788 C CA . ALA A 1 104 ? -1.707 -15.810 -10.069 1.00 95.69 104 ALA A CA 1
ATOM 789 C C . ALA A 1 104 ? -1.005 -14.514 -9.654 1.00 95.69 104 ALA A C 1
ATOM 791 O O . ALA A 1 104 ? -0.940 -14.169 -8.468 1.00 95.69 104 ALA A O 1
ATOM 792 N N . TRP A 1 105 ? -0.516 -13.784 -10.654 1.00 97.62 105 TRP A N 1
ATOM 793 C CA . TRP A 1 105 ? -0.077 -12.402 -10.509 1.00 97.62 105 TRP A CA 1
ATOM 794 C C . TRP A 1 105 ? -1.295 -11.482 -10.596 1.00 97.62 105 TRP A C 1
ATOM 796 O O . TRP A 1 105 ? -2.110 -11.594 -11.512 1.00 97.62 105 TRP A O 1
ATOM 806 N N . ASN A 1 106 ? -1.419 -10.575 -9.634 1.00 96.62 106 ASN A N 1
ATOM 807 C CA . ASN A 1 106 ? -2.514 -9.617 -9.538 1.00 96.62 106 ASN A CA 1
ATOM 808 C C . ASN A 1 106 ? -1.944 -8.207 -9.604 1.00 96.62 106 ASN A C 1
ATOM 810 O O . ASN A 1 106 ? -0.934 -7.933 -8.964 1.00 96.62 106 ASN A O 1
ATOM 814 N N . VAL A 1 107 ? -2.603 -7.317 -10.338 1.00 96.12 107 VAL A N 1
ATOM 815 C CA . VAL A 1 107 ? -2.196 -5.909 -10.416 1.00 96.12 107 VAL A CA 1
ATOM 816 C C . VAL A 1 107 ? -2.718 -5.195 -9.177 1.00 96.12 107 VAL A C 1
ATOM 818 O O . VAL A 1 107 ? -3.928 -5.127 -8.976 1.00 96.12 107 VAL A O 1
ATOM 821 N N . ALA A 1 108 ? -1.805 -4.709 -8.339 1.00 94.94 108 ALA A N 1
ATOM 822 C CA . ALA A 1 108 ? -2.127 -3.879 -7.183 1.00 94.94 108 ALA A CA 1
ATOM 823 C C . ALA A 1 108 ? -2.189 -2.392 -7.558 1.00 94.94 108 ALA A C 1
ATOM 825 O O . ALA A 1 108 ? -2.986 -1.646 -6.988 1.00 94.94 108 ALA A O 1
ATOM 826 N N . PHE A 1 109 ? -1.376 -1.981 -8.532 1.00 93.81 109 PHE A N 1
ATOM 827 C CA . PHE A 1 109 ? -1.331 -0.628 -9.074 1.00 93.81 109 PHE A CA 1
ATOM 828 C C . PHE A 1 109 ? -0.840 -0.653 -10.524 1.00 93.81 109 PHE A C 1
ATOM 830 O O . PHE A 1 109 ? 0.063 -1.430 -10.835 1.00 93.81 109 PHE A O 1
ATOM 837 N N . CYS A 1 110 ? -1.389 0.220 -11.367 1.00 91.56 110 CYS A N 1
ATOM 838 C CA . CYS A 1 110 ? -0.890 0.525 -12.706 1.00 91.56 110 CYS A CA 1
ATOM 839 C C . CYS A 1 110 ? -1.002 2.036 -12.931 1.00 91.56 110 CYS A C 1
ATOM 841 O O . CYS A 1 110 ? -1.951 2.643 -12.446 1.00 91.56 110 CYS A O 1
ATOM 843 N N . SER A 1 111 ? -0.066 2.637 -13.659 1.00 87.44 111 SER A N 1
ATOM 844 C CA . SER A 1 111 ? -0.060 4.087 -13.920 1.00 87.44 111 SER A CA 1
ATOM 845 C C . SE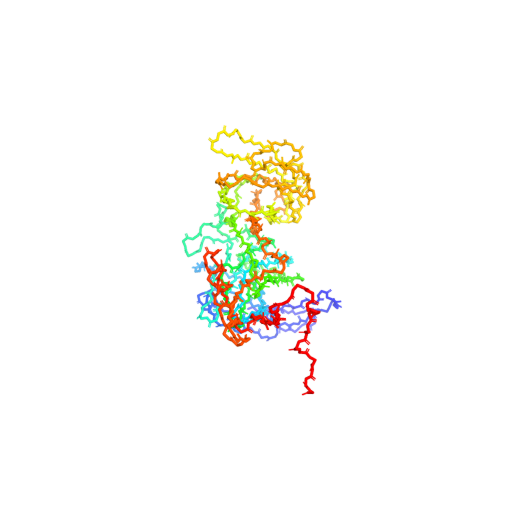R A 1 111 ? -1.183 4.586 -14.832 1.00 87.44 111 SER A C 1
ATOM 847 O O . SER A 1 111 ? -1.424 5.787 -14.928 1.00 87.44 111 SER A O 1
ATOM 849 N N . PHE A 1 112 ? -1.911 3.668 -15.450 1.00 86.38 112 PHE A N 1
ATOM 850 C CA . PHE A 1 112 ? -3.048 3.929 -16.320 1.00 86.38 112 PHE A CA 1
ATOM 851 C C . PHE A 1 112 ? -4.183 2.964 -16.014 1.00 86.38 112 PHE A C 1
ATOM 853 O O . PHE A 1 112 ? -4.004 1.960 -15.308 1.00 86.38 112 PHE A O 1
ATOM 860 N N . ASP A 1 113 ? -5.337 3.243 -16.604 1.00 87.81 113 ASP A N 1
ATOM 861 C CA . ASP A 1 113 ? -6.530 2.434 -16.438 1.00 87.81 113 ASP A CA 1
ATOM 862 C C . ASP A 1 113 ? -6.292 0.995 -16.884 1.00 87.81 113 ASP A C 1
ATOM 864 O O . ASP A 1 113 ? -5.962 0.692 -18.035 1.00 87.81 113 ASP A O 1
ATOM 868 N N . TYR A 1 114 ? -6.459 0.065 -15.946 1.00 88.69 114 TYR A N 1
ATOM 869 C CA . TYR A 1 114 ? -6.133 -1.330 -16.193 1.00 88.69 114 TYR A CA 1
ATOM 870 C C . TYR A 1 114 ? -7.090 -2.276 -15.483 1.00 88.69 114 TYR A C 1
ATOM 872 O O . TYR A 1 114 ? -7.347 -2.184 -14.283 1.00 88.69 114 TYR A O 1
ATOM 880 N N . GLY A 1 115 ? -7.611 -3.250 -16.234 1.00 84.94 115 GLY A N 1
ATOM 881 C CA . GLY A 1 115 ? -8.472 -4.296 -15.681 1.00 84.94 115 GLY A CA 1
ATOM 882 C C . GLY A 1 115 ? -9.783 -3.778 -15.078 1.00 84.94 115 GLY A C 1
ATOM 883 O O . GLY A 1 115 ? -10.297 -4.405 -14.154 1.00 84.94 115 GLY A O 1
ATOM 884 N N . GLY A 1 116 ? -10.310 -2.659 -15.587 1.00 86.56 116 GLY A N 1
ATOM 885 C CA . GLY A 1 116 ? -11.542 -2.029 -15.101 1.00 86.56 116 GLY A CA 1
ATOM 886 C C . GLY A 1 116 ? -11.367 -1.167 -13.847 1.00 86.56 116 GLY A C 1
ATOM 887 O O . GLY A 1 116 ? -12.366 -0.805 -13.229 1.00 86.56 116 GLY A O 1
ATOM 888 N N . VAL A 1 117 ? -10.125 -0.867 -13.460 1.00 87.75 117 VAL A N 1
ATOM 889 C CA . VAL A 1 117 ? -9.796 0.079 -12.390 1.00 87.75 117 VAL A CA 1
ATOM 890 C C . VAL A 1 117 ? -9.249 1.351 -13.021 1.00 87.75 117 VAL A C 1
ATOM 892 O O . VAL A 1 117 ? -8.326 1.272 -13.829 1.00 87.75 117 VAL A O 1
ATOM 895 N N . ASP A 1 118 ? -9.838 2.477 -12.627 1.00 87.50 118 ASP A N 1
ATOM 896 C CA . ASP A 1 118 ? -9.398 3.822 -12.990 1.00 87.50 118 ASP A CA 1
ATOM 897 C C . ASP A 1 118 ? -8.281 4.263 -12.033 1.00 87.50 118 ASP A C 1
ATOM 899 O O . ASP A 1 118 ? -8.493 4.311 -10.812 1.00 87.50 118 ASP A O 1
ATOM 903 N N . TYR A 1 119 ? -7.087 4.496 -12.578 1.00 86.44 119 TYR A N 1
ATOM 904 C CA . TYR A 1 119 ? -5.892 4.865 -11.811 1.00 86.44 119 TYR A CA 1
ATOM 905 C C . TYR A 1 119 ? -5.415 6.290 -12.091 1.00 86.44 119 TYR A C 1
ATOM 907 O O . TYR A 1 119 ? -4.662 6.833 -11.273 1.00 86.44 119 TYR A O 1
ATOM 915 N N . SER A 1 120 ? -5.824 6.897 -13.205 1.00 81.44 120 SER A N 1
ATOM 916 C CA . SER A 1 120 ? -5.485 8.279 -13.530 1.00 81.44 120 SER A CA 1
ATOM 917 C C . SER A 1 120 ? -6.514 8.912 -14.452 1.00 81.44 120 SER A C 1
ATOM 919 O O . SER A 1 120 ? -6.958 8.320 -15.425 1.00 81.44 120 SER A O 1
ATOM 921 N N . ILE A 1 121 ? -6.810 10.184 -14.192 1.00 77.94 121 ILE A N 1
ATOM 922 C CA . ILE A 1 121 ? -7.573 11.041 -15.110 1.00 77.94 121 ILE A CA 1
ATOM 923 C C . ILE A 1 121 ? -6.680 11.871 -16.040 1.00 77.94 121 ILE A C 1
ATOM 925 O O . ILE A 1 121 ? -7.168 12.474 -16.999 1.00 77.94 121 ILE A O 1
ATOM 929 N N . VAL A 1 122 ? -5.380 11.952 -15.747 1.00 68.94 122 VAL A N 1
ATOM 930 C CA . VAL A 1 122 ? -4.395 12.549 -16.656 1.00 68.94 122 VAL A CA 1
ATOM 931 C C . VAL A 1 122 ? -4.082 11.497 -17.712 1.00 68.94 122 VAL A C 1
ATOM 933 O O . VAL A 1 122 ? -4.066 10.315 -17.385 1.00 68.94 122 VAL A O 1
ATOM 936 N N . SER A 1 123 ? -3.920 11.916 -18.975 1.00 62.22 123 SER A N 1
ATOM 937 C CA . SER A 1 123 ? -3.733 11.016 -20.123 1.00 62.22 123 SER A CA 1
ATOM 938 C C . SER A 1 123 ? -2.879 9.809 -19.750 1.00 62.22 123 SER A C 1
ATOM 940 O O . SER A 1 123 ? -1.755 10.007 -19.290 1.00 62.22 123 SER A O 1
ATOM 942 N N . ASP A 1 124 ? -3.450 8.613 -19.925 1.00 59.97 124 ASP A N 1
ATOM 943 C CA . ASP A 1 124 ? -2.869 7.337 -19.517 1.00 59.97 124 ASP A CA 1
ATOM 944 C C . ASP A 1 124 ? -1.350 7.327 -19.754 1.00 59.97 124 ASP A C 1
ATOM 946 O O . ASP A 1 124 ? -0.902 7.412 -20.898 1.00 59.97 124 ASP A O 1
ATOM 950 N N . GLY A 1 125 ? -0.563 7.215 -18.684 1.00 53.41 125 GLY A N 1
ATOM 951 C CA . GLY A 1 125 ? 0.836 6.809 -18.795 1.00 53.41 125 GLY A CA 1
ATOM 952 C C . GLY A 1 125 ? 1.929 7.871 -18.608 1.00 53.41 125 GLY A C 1
ATOM 953 O O . GLY A 1 125 ? 3.063 7.611 -18.980 1.00 53.41 125 GLY A O 1
ATOM 954 N N . TYR A 1 126 ? 1.663 9.079 -18.103 1.00 65.69 126 TYR A N 1
ATOM 955 C CA . TYR A 1 126 ? 2.770 10.014 -17.831 1.00 65.69 126 TYR A CA 1
ATOM 956 C C . TYR A 1 126 ? 2.681 10.636 -16.438 1.00 65.69 126 TYR A C 1
ATOM 958 O O . TYR A 1 126 ? 1.747 11.368 -16.114 1.00 65.69 126 TYR A O 1
ATOM 966 N N . GLY A 1 127 ? 3.668 10.325 -15.596 1.00 69.75 127 GLY A N 1
ATOM 967 C CA . GLY A 1 127 ? 3.844 10.911 -14.269 1.00 69.75 127 GLY A CA 1
ATOM 968 C C . GLY A 1 127 ? 3.015 10.262 -13.158 1.00 69.75 127 GLY A C 1
ATOM 969 O O . GLY A 1 127 ? 3.033 10.762 -12.036 1.00 69.75 127 GLY A O 1
ATOM 970 N N . ASN A 1 128 ? 2.296 9.161 -13.411 1.00 80.44 128 ASN A N 1
ATOM 971 C CA . ASN A 1 128 ? 1.533 8.453 -12.373 1.00 80.44 128 ASN A CA 1
ATOM 972 C C . ASN A 1 128 ? 2.395 7.419 -11.643 1.00 80.44 128 ASN A C 1
ATOM 974 O O . ASN A 1 128 ? 2.193 6.211 -11.780 1.00 80.44 128 ASN A O 1
ATOM 978 N N . VAL A 1 129 ? 3.374 7.873 -10.866 1.00 83.38 129 VAL A N 1
ATOM 979 C CA . VAL A 1 129 ? 4.293 6.982 -10.149 1.00 83.38 129 VAL A CA 1
ATOM 980 C C . VAL A 1 129 ? 3.971 6.953 -8.646 1.00 83.38 129 VAL A C 1
ATOM 982 O O . VAL A 1 129 ? 4.090 7.974 -7.968 1.00 83.38 129 VAL A O 1
ATOM 985 N N . PRO A 1 130 ? 3.561 5.805 -8.072 1.00 84.56 130 PRO A N 1
ATOM 986 C CA . PRO A 1 130 ? 3.112 5.737 -6.688 1.00 84.56 130 PRO A CA 1
ATOM 987 C C . PRO A 1 130 ? 4.305 5.777 -5.728 1.00 84.56 130 PRO A C 1
ATOM 989 O O . PRO A 1 130 ? 5.343 5.188 -6.009 1.00 84.56 130 PRO A O 1
ATOM 992 N N . GLY A 1 131 ? 4.132 6.379 -4.548 1.00 85.12 131 GLY A N 1
ATOM 993 C CA . GLY A 1 131 ? 5.126 6.282 -3.469 1.00 85.12 131 GLY A CA 1
ATOM 994 C C . GLY A 1 131 ? 4.920 5.044 -2.589 1.00 85.12 131 GLY A C 1
ATOM 995 O O . GLY A 1 131 ? 5.861 4.329 -2.245 1.00 85.12 131 GLY A O 1
ATOM 996 N N . ILE A 1 132 ? 3.665 4.759 -2.224 1.00 89.88 132 ILE A N 1
ATOM 997 C CA . ILE A 1 132 ? 3.296 3.609 -1.385 1.00 89.88 132 ILE A CA 1
ATOM 998 C C . ILE A 1 132 ? 2.069 2.924 -1.975 1.00 89.88 132 ILE A C 1
ATOM 1000 O O . ILE A 1 132 ? 1.036 3.552 -2.164 1.00 89.88 132 ILE A O 1
ATOM 1004 N N . VAL A 1 133 ? 2.123 1.611 -2.175 1.00 93.19 133 VAL A N 1
ATOM 1005 C CA . VAL A 1 133 ? 0.983 0.810 -2.635 1.00 93.19 133 VAL A CA 1
ATOM 1006 C C . VAL A 1 133 ? 0.548 -0.139 -1.528 1.00 93.19 133 VAL A C 1
ATOM 1008 O O . VAL A 1 133 ? 1.357 -0.873 -0.966 1.00 93.19 133 VAL A O 1
ATOM 1011 N N . TYR A 1 134 ? -0.741 -0.143 -1.195 1.00 94.81 134 TYR A N 1
ATOM 1012 C CA . TYR A 1 134 ? -1.305 -1.119 -0.264 1.00 94.81 134 TYR A CA 1
ATOM 1013 C C . TYR A 1 134 ? -1.512 -2.461 -0.975 1.00 94.81 134 TYR A C 1
ATOM 1015 O O . TYR A 1 134 ? -2.210 -2.527 -1.985 1.00 94.81 134 TYR A O 1
ATOM 1023 N N . ILE A 1 135 ? -0.923 -3.533 -0.436 1.00 96.62 135 ILE A N 1
ATOM 1024 C CA . ILE A 1 135 ? -0.870 -4.844 -1.110 1.00 96.62 135 ILE A CA 1
ATOM 1025 C C . ILE A 1 135 ? -1.498 -5.994 -0.313 1.00 96.62 135 ILE A C 1
ATOM 1027 O O . ILE A 1 135 ? -1.584 -7.116 -0.811 1.00 96.62 135 ILE A O 1
ATOM 1031 N N . ARG A 1 136 ? -1.949 -5.751 0.925 1.00 95.56 136 ARG A N 1
ATOM 1032 C CA . ARG A 1 136 ? -2.419 -6.805 1.847 1.00 95.56 136 ARG A CA 1
ATOM 1033 C C . ARG A 1 136 ? -3.495 -7.706 1.250 1.00 95.56 136 ARG A C 1
ATOM 1035 O O . ARG A 1 136 ? -3.440 -8.916 1.451 1.00 95.56 136 ARG A O 1
ATOM 1042 N N . ASP A 1 137 ? -4.445 -7.141 0.513 1.00 94.56 137 ASP A N 1
ATOM 1043 C CA . ASP A 1 137 ? -5.596 -7.894 -0.001 1.00 94.56 137 ASP A CA 1
ATOM 1044 C C . ASP A 1 137 ? -5.203 -8.909 -1.101 1.00 94.56 137 ASP A C 1
ATOM 1046 O O . ASP A 1 137 ? -5.928 -9.879 -1.358 1.00 94.56 137 ASP A O 1
ATOM 1050 N N . TYR A 1 138 ? -4.008 -8.759 -1.682 1.00 96.00 138 TYR A N 1
ATOM 1051 C CA . TYR A 1 138 ? -3.460 -9.657 -2.700 1.00 96.00 138 TYR A CA 1
ATOM 1052 C C . TYR A 1 138 ? -2.608 -10.795 -2.124 1.00 96.00 138 TYR A C 1
ATOM 1054 O O . TYR A 1 138 ? -2.330 -11.764 -2.824 1.00 96.00 138 TYR A O 1
ATOM 1062 N N . LEU A 1 139 ? -2.215 -10.724 -0.851 1.00 96.69 139 LEU A N 1
ATOM 1063 C CA . LEU A 1 139 ? -1.366 -11.729 -0.210 1.00 96.69 139 LEU A CA 1
ATOM 1064 C C . LEU A 1 139 ? -2.186 -12.900 0.355 1.00 96.69 139 LEU A C 1
ATOM 1066 O O . LEU A 1 139 ? -3.368 -12.755 0.687 1.00 96.69 139 LEU A O 1
ATOM 1070 N N . ARG A 1 140 ? -1.556 -14.070 0.518 1.00 95.56 140 ARG A N 1
ATOM 1071 C CA . ARG A 1 140 ? -2.122 -15.213 1.263 1.00 95.56 140 ARG A CA 1
ATOM 1072 C C . ARG A 1 140 ? -1.098 -15.822 2.218 1.00 95.56 140 ARG A C 1
ATOM 1074 O O . ARG A 1 140 ? 0.107 -15.772 1.979 1.00 95.56 140 ARG A O 1
ATOM 1081 N N . ALA A 1 141 ? -1.597 -16.399 3.306 1.00 93.62 141 ALA A N 1
ATOM 1082 C CA . ALA A 1 141 ? -0.795 -17.154 4.262 1.00 93.62 141 ALA A CA 1
ATOM 1083 C C . ALA A 1 141 ? -0.546 -18.592 3.780 1.00 93.62 141 ALA A C 1
ATOM 1085 O O . ALA A 1 141 ? -1.326 -19.125 2.994 1.00 93.62 141 ALA A O 1
ATOM 1086 N N . GLY A 1 142 ? 0.512 -19.229 4.288 1.00 92.94 142 GLY A N 1
ATOM 1087 C CA . GLY A 1 142 ? 0.867 -20.614 3.959 1.00 92.94 142 GLY A CA 1
ATOM 1088 C C . GLY A 1 142 ? 1.726 -20.782 2.710 1.00 92.94 142 GLY A C 1
ATOM 1089 O O . GLY A 1 142 ? 1.834 -21.892 2.201 1.00 92.94 142 GLY A O 1
ATOM 1090 N N . GLN A 1 143 ? 2.326 -19.703 2.210 1.00 94.06 143 GLN A N 1
ATOM 1091 C CA . GLN A 1 143 ? 3.079 -19.709 0.960 1.00 94.06 143 GLN A CA 1
ATOM 1092 C C . GLN A 1 143 ? 4.086 -18.558 0.890 1.00 94.06 143 GLN A C 1
ATOM 1094 O O . GLN A 1 143 ? 4.017 -17.592 1.657 1.00 94.06 143 GLN A O 1
ATOM 1099 N N . THR A 1 144 ? 4.970 -18.633 -0.102 1.00 96.56 144 THR A N 1
ATOM 1100 C CA . THR A 1 144 ? 5.797 -17.503 -0.525 1.00 96.56 144 THR A CA 1
ATOM 1101 C C . THR A 1 144 ? 5.040 -16.683 -1.559 1.00 96.56 144 THR A C 1
ATOM 1103 O O . THR A 1 144 ? 4.868 -17.098 -2.706 1.00 96.56 144 THR A O 1
ATOM 1106 N N . ASN A 1 145 ? 4.564 -15.517 -1.131 1.00 97.81 145 ASN A N 1
ATOM 1107 C CA . ASN A 1 145 ? 4.045 -14.498 -2.035 1.00 97.81 145 ASN A CA 1
ATOM 1108 C C . ASN A 1 145 ? 5.225 -13.802 -2.716 1.00 97.81 145 ASN A C 1
ATOM 1110 O O . ASN A 1 145 ? 6.351 -13.877 -2.225 1.00 97.81 145 ASN A O 1
ATOM 1114 N N . ARG A 1 146 ? 4.976 -13.098 -3.817 1.00 97.88 146 ARG A N 1
ATOM 1115 C CA . ARG A 1 146 ? 5.996 -12.251 -4.446 1.00 97.88 146 ARG A CA 1
ATOM 1116 C C . ARG A 1 146 ? 5.413 -10.903 -4.792 1.00 97.88 146 ARG A C 1
ATOM 1118 O O . ARG A 1 146 ? 4.264 -10.840 -5.214 1.00 97.88 146 ARG A O 1
ATOM 1125 N N . VAL A 1 147 ? 6.197 -9.850 -4.639 1.00 98.06 147 VAL A N 1
ATOM 1126 C CA . VAL A 1 147 ? 5.839 -8.516 -5.118 1.00 98.06 147 VAL A CA 1
ATOM 1127 C C . VAL A 1 147 ? 6.813 -8.137 -6.208 1.00 98.06 147 VAL A C 1
ATOM 1129 O O . VAL A 1 147 ? 8.019 -8.223 -5.996 1.00 98.06 147 VAL A O 1
ATOM 1132 N N . ARG A 1 148 ? 6.290 -7.724 -7.356 1.00 97.75 148 ARG A N 1
ATOM 1133 C CA . ARG A 1 148 ? 7.054 -7.210 -8.483 1.00 97.75 148 ARG A CA 1
ATOM 1134 C C . ARG A 1 148 ? 6.758 -5.730 -8.641 1.00 97.75 148 ARG A C 1
ATOM 1136 O O . ARG A 1 148 ? 5.593 -5.343 -8.697 1.00 97.75 148 ARG A O 1
ATOM 1143 N N . VAL A 1 149 ? 7.813 -4.932 -8.727 1.00 97.50 149 VAL A N 1
ATOM 1144 C CA . VAL A 1 149 ? 7.732 -3.524 -9.115 1.00 97.50 149 VAL A CA 1
ATOM 1145 C C . VAL A 1 149 ? 8.438 -3.397 -10.450 1.00 97.50 149 VAL A C 1
ATOM 1147 O O . VAL A 1 149 ? 9.600 -3.782 -10.573 1.00 97.50 149 VAL A O 1
ATOM 1150 N N . THR A 1 150 ? 7.721 -2.883 -11.439 1.00 96.44 150 THR A N 1
ATOM 1151 C CA . THR A 1 150 ? 8.255 -2.529 -12.751 1.00 96.44 150 THR A CA 1
ATOM 1152 C C . THR A 1 150 ? 8.031 -1.043 -12.944 1.00 96.44 150 THR A C 1
ATOM 1154 O O . THR A 1 150 ? 6.918 -0.572 -12.739 1.00 96.44 150 THR A O 1
ATOM 1157 N N . ILE A 1 151 ? 9.073 -0.322 -13.328 1.00 93.69 151 ILE A N 1
ATOM 1158 C CA . ILE A 1 151 ? 8.998 1.087 -13.713 1.00 93.69 151 ILE A CA 1
ATOM 1159 C C . ILE A 1 151 ? 9.565 1.249 -15.113 1.00 93.69 151 ILE A C 1
ATOM 1161 O O . ILE A 1 151 ? 10.423 0.453 -15.520 1.00 93.69 151 ILE A O 1
ATOM 1165 N N . TRP A 1 152 ? 9.096 2.256 -15.838 1.00 92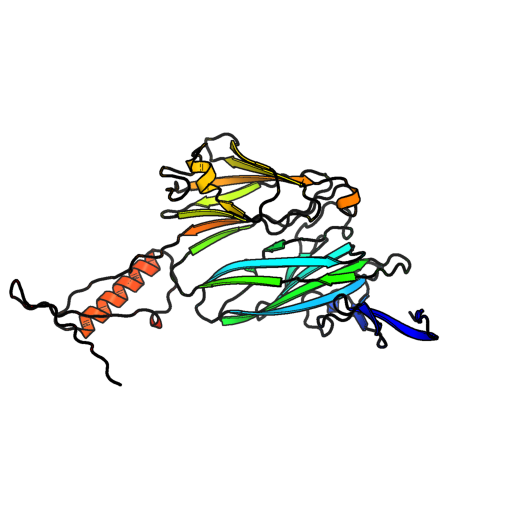.44 152 TRP A N 1
ATOM 1166 C CA . TRP A 1 152 ? 9.623 2.555 -17.158 1.00 92.44 152 TRP A CA 1
ATOM 1167 C C . TRP A 1 152 ? 9.458 4.018 -17.548 1.00 92.44 152 TRP A C 1
ATOM 1169 O O . TRP A 1 152 ? 8.676 4.766 -16.970 1.00 92.44 152 TRP A O 1
ATOM 1179 N N . ASP A 1 153 ? 10.259 4.375 -18.534 1.00 89.31 153 ASP A N 1
ATOM 1180 C CA . ASP A 1 153 ? 10.182 5.573 -19.354 1.00 89.31 153 ASP A CA 1
ATOM 1181 C C . ASP A 1 153 ? 9.435 5.203 -20.636 1.00 89.31 153 ASP A C 1
ATOM 1183 O O . ASP A 1 153 ? 9.742 4.160 -21.233 1.00 89.31 153 ASP A O 1
ATOM 1187 N N . ASN A 1 154 ? 8.440 5.988 -21.038 1.00 86.06 154 ASN A N 1
ATOM 1188 C CA . ASN A 1 154 ? 7.787 5.801 -22.325 1.00 86.06 154 ASN A CA 1
ATOM 1189 C C . ASN A 1 154 ? 8.661 6.435 -23.396 1.00 86.06 154 ASN A C 1
ATOM 1191 O O . ASN A 1 154 ? 9.072 7.574 -23.265 1.00 86.06 154 ASN A O 1
ATOM 1195 N N . VAL A 1 155 ? 8.893 5.723 -24.502 1.00 80.25 155 VAL A N 1
ATOM 1196 C CA . VAL A 1 155 ? 9.891 6.135 -25.502 1.00 80.25 155 VAL A CA 1
ATOM 1197 C C . VAL A 1 155 ? 9.233 6.586 -26.818 1.00 80.25 155 VAL A C 1
ATOM 1199 O O . VAL A 1 155 ? 9.373 5.919 -27.862 1.00 80.25 155 VAL A O 1
ATOM 1202 N N . PRO A 1 156 ? 8.455 7.690 -26.844 1.00 69.06 156 PRO A N 1
ATOM 1203 C CA . PRO A 1 156 ? 7.926 8.229 -28.080 1.00 69.06 156 PRO A CA 1
ATOM 1204 C C . PRO A 1 156 ? 9.049 8.892 -28.893 1.00 69.06 156 PRO A C 1
ATOM 1206 O O . PRO A 1 156 ? 9.336 10.075 -28.764 1.00 69.06 156 PRO A O 1
ATOM 1209 N N . ARG A 1 157 ? 9.538 8.176 -29.916 1.00 64.19 157 ARG A N 1
ATOM 1210 C CA . ARG A 1 157 ? 10.542 8.649 -30.905 1.00 64.19 157 ARG A CA 1
ATOM 1211 C C . ARG A 1 157 ? 12.008 8.522 -30.453 1.00 64.19 157 ARG A C 1
ATOM 1213 O O . ARG A 1 157 ? 12.852 9.280 -30.929 1.00 64.19 157 ARG A O 1
ATOM 1220 N N . GLN A 1 158 ? 12.339 7.451 -29.728 1.00 68.75 158 GLN A N 1
ATOM 1221 C CA . GLN A 1 158 ? 13.719 7.009 -29.416 1.00 68.75 158 GLN A CA 1
ATOM 1222 C C . GLN A 1 158 ? 14.462 7.842 -28.350 1.00 68.75 158 GLN A C 1
ATOM 1224 O O . GLN A 1 158 ? 15.697 7.810 -28.283 1.00 68.75 158 GLN A O 1
ATOM 1229 N N . ASP A 1 159 ? 13.724 8.561 -27.520 1.00 75.06 159 ASP A N 1
ATOM 1230 C CA . ASP A 1 159 ? 14.133 9.182 -26.262 1.00 75.06 159 ASP A CA 1
ATOM 1231 C C . ASP A 1 159 ? 14.160 8.147 -25.133 1.00 75.06 159 ASP A C 1
ATOM 1233 O O . ASP A 1 159 ? 13.195 7.956 -24.424 1.00 75.06 159 ASP A O 1
ATOM 1237 N N . TYR A 1 160 ? 15.269 7.415 -25.017 1.00 77.56 160 TYR A N 1
ATOM 1238 C CA . TYR A 1 160 ? 15.456 6.470 -23.915 1.00 77.56 160 TYR A CA 1
ATOM 1239 C C . TYR A 1 160 ? 16.108 7.178 -22.729 1.00 77.56 160 TYR A C 1
ATOM 1241 O O . TYR A 1 160 ? 17.308 7.487 -22.799 1.00 77.56 160 TYR A O 1
ATOM 1249 N N . ASP A 1 161 ? 15.360 7.344 -21.647 1.00 81.81 161 ASP A N 1
ATOM 1250 C CA . ASP A 1 161 ? 15.862 7.854 -20.382 1.00 81.81 161 ASP A CA 1
ATOM 1251 C C . ASP A 1 161 ? 16.402 6.745 -19.471 1.00 81.81 161 ASP A C 1
ATOM 1253 O O . ASP A 1 161 ? 16.169 5.537 -19.621 1.00 81.81 161 ASP A O 1
ATOM 1257 N N . LEU A 1 162 ? 17.235 7.179 -18.524 1.00 84.56 162 LEU A N 1
ATOM 1258 C CA . LEU A 1 162 ? 17.697 6.327 -17.441 1.00 84.56 162 LEU A CA 1
ATOM 1259 C C . LEU A 1 162 ? 16.541 6.130 -16.460 1.00 84.56 162 LEU A C 1
ATOM 1261 O O . LEU A 1 162 ? 16.052 7.109 -15.905 1.00 84.56 162 LEU A O 1
ATOM 1265 N N . VAL A 1 163 ? 16.203 4.873 -16.175 1.00 89.12 163 VAL A N 1
ATOM 1266 C CA . VAL A 1 163 ? 15.254 4.489 -15.123 1.00 89.12 163 VAL A CA 1
ATOM 1267 C C . VAL A 1 163 ? 15.911 3.551 -14.115 1.00 89.12 163 VAL A C 1
ATOM 1269 O O . VAL A 1 163 ? 16.754 2.721 -14.471 1.00 89.12 163 VAL A O 1
ATOM 1272 N N . GLY A 1 164 ? 15.531 3.661 -12.846 1.00 88.69 164 GLY A N 1
ATOM 1273 C CA . GLY A 1 164 ? 16.065 2.823 -11.776 1.00 88.69 164 GLY A CA 1
ATOM 1274 C C . GLY A 1 164 ? 15.165 2.765 -10.547 1.00 88.69 164 GLY A C 1
ATOM 1275 O O . GLY A 1 164 ? 14.379 3.670 -10.292 1.00 88.69 164 GLY A O 1
ATOM 1276 N N . LEU A 1 165 ? 15.276 1.680 -9.784 1.00 88.12 165 LEU A N 1
ATOM 1277 C CA . LEU A 1 165 ? 14.617 1.514 -8.488 1.00 88.12 165 LEU A CA 1
ATOM 1278 C C . LEU A 1 165 ? 15.672 1.545 -7.392 1.00 88.12 165 LEU A C 1
ATOM 1280 O O . LEU A 1 165 ? 16.690 0.859 -7.493 1.00 88.12 165 LEU A O 1
ATOM 1284 N N . VAL A 1 166 ? 15.410 2.312 -6.338 1.00 87.81 166 VAL A N 1
ATOM 1285 C CA . VAL A 1 166 ? 16.334 2.483 -5.210 1.00 87.81 166 VAL A CA 1
ATOM 1286 C C . VAL A 1 166 ? 15.584 2.205 -3.921 1.00 87.81 166 VAL A C 1
ATOM 1288 O O . VAL A 1 166 ? 14.440 2.621 -3.786 1.00 87.81 166 VAL A O 1
ATOM 1291 N N . ASP A 1 167 ? 16.180 1.462 -2.988 1.00 86.56 167 ASP A N 1
ATOM 1292 C CA . ASP A 1 167 ? 15.651 1.245 -1.629 1.00 86.56 167 ASP A CA 1
ATOM 1293 C C . ASP A 1 167 ? 14.140 0.942 -1.549 1.00 86.56 167 ASP A C 1
ATOM 1295 O O . ASP A 1 167 ? 13.457 1.305 -0.591 1.00 86.56 167 ASP A O 1
ATOM 1299 N N . SER A 1 168 ? 13.589 0.304 -2.582 1.00 89.62 168 SER A N 1
ATOM 1300 C CA . SER A 1 168 ? 12.179 -0.066 -2.650 1.00 89.62 168 SER A CA 1
ATOM 1301 C C . SER A 1 168 ? 11.990 -1.353 -1.862 1.00 89.62 168 SER A C 1
ATOM 1303 O O . SER A 1 168 ? 12.788 -2.285 -1.980 1.00 89.62 168 SER A O 1
ATOM 1305 N N . TYR A 1 169 ? 10.950 -1.418 -1.038 1.00 92.44 169 TYR A N 1
ATOM 1306 C CA . TYR A 1 169 ? 10.741 -2.552 -0.143 1.00 92.44 169 TYR A CA 1
ATOM 1307 C C . TYR A 1 169 ? 9.263 -2.840 0.062 1.00 92.44 169 TYR A C 1
ATOM 1309 O O . TYR A 1 169 ? 8.413 -1.954 0.015 1.00 92.44 169 TYR A O 1
ATOM 1317 N N . SER A 1 170 ? 8.959 -4.100 0.345 1.00 95.19 170 SER A N 1
ATOM 1318 C CA . SER A 1 170 ? 7.640 -4.535 0.785 1.00 95.19 170 SER A CA 1
ATOM 1319 C C . SER A 1 170 ? 7.679 -4.954 2.247 1.00 95.19 170 SER A C 1
ATOM 1321 O O . SER A 1 170 ? 8.552 -5.715 2.667 1.00 95.19 170 SER A O 1
ATOM 1323 N N . THR A 1 171 ? 6.695 -4.490 3.011 1.00 93.81 171 THR A N 1
ATOM 1324 C CA . THR A 1 171 ? 6.515 -4.829 4.424 1.00 93.81 171 THR A CA 1
ATOM 1325 C C . THR A 1 171 ? 5.200 -5.559 4.605 1.00 93.81 171 THR A C 1
ATOM 1327 O O . THR A 1 171 ? 4.171 -5.145 4.072 1.00 93.81 171 THR A O 1
ATOM 1330 N N . VAL A 1 172 ? 5.218 -6.621 5.412 1.00 95.12 172 VAL A N 1
ATOM 1331 C CA . VAL A 1 172 ? 4.018 -7.367 5.797 1.00 95.12 172 VAL A CA 1
ATOM 1332 C C . VAL A 1 172 ? 3.989 -7.553 7.303 1.00 95.12 172 VAL A C 1
ATOM 1334 O O . VAL A 1 172 ? 4.912 -8.107 7.892 1.00 95.12 172 VAL A O 1
ATOM 1337 N N . SER A 1 173 ? 2.888 -7.131 7.913 1.00 92.44 173 SER A N 1
ATOM 1338 C CA . SER A 1 173 ? 2.546 -7.448 9.294 1.00 92.44 173 SER A CA 1
ATOM 1339 C C . SER A 1 173 ? 1.573 -8.619 9.303 1.00 92.44 173 SER A C 1
ATOM 1341 O O . SER A 1 173 ? 0.470 -8.528 8.761 1.00 92.44 173 SER A O 1
ATOM 1343 N N . TYR A 1 174 ? 1.952 -9.720 9.940 1.00 91.44 174 TYR A N 1
ATOM 1344 C CA . TYR A 1 174 ? 1.083 -10.875 10.142 1.00 91.44 174 TYR A CA 1
ATOM 1345 C C . TYR A 1 174 ? 1.240 -11.421 11.558 1.00 91.44 174 TYR A C 1
ATOM 1347 O O . TYR A 1 174 ? 2.212 -11.136 12.255 1.00 91.44 174 TYR A O 1
ATOM 1355 N N . THR A 1 175 ? 0.258 -12.192 12.008 1.00 85.31 175 THR A N 1
ATOM 1356 C CA . THR A 1 175 ? 0.276 -12.779 13.347 1.00 85.31 175 THR A CA 1
ATOM 1357 C C . THR A 1 175 ? -0.504 -14.084 13.395 1.00 85.31 175 THR A C 1
ATOM 1359 O O . THR A 1 175 ? -1.486 -14.253 12.672 1.00 85.31 175 THR A O 1
ATOM 1362 N N . SER A 1 176 ? -0.097 -14.987 14.281 1.00 79.50 176 SER A N 1
ATOM 1363 C CA . SER A 1 176 ? -0.893 -16.140 14.712 1.00 79.50 176 SER A CA 1
ATOM 1364 C C . SER A 1 176 ? -1.771 -15.828 15.934 1.00 79.50 176 SER A C 1
ATOM 1366 O O . SER A 1 176 ? -2.604 -16.640 16.326 1.00 79.50 176 SER A O 1
ATOM 1368 N N . LEU A 1 177 ? -1.603 -14.650 16.547 1.00 74.38 177 LEU A N 1
ATOM 1369 C CA . LEU A 1 177 ? -2.339 -14.238 17.740 1.00 74.38 177 LEU A CA 1
ATOM 1370 C C . LEU A 1 177 ? -3.742 -13.709 17.390 1.00 74.38 177 LEU A C 1
ATOM 1372 O O . LEU A 1 177 ? -3.973 -13.235 16.268 1.00 74.38 177 LEU A O 1
ATOM 1376 N N . PRO A 1 178 ? -4.689 -13.700 18.351 1.00 69.38 178 PRO A N 1
ATOM 1377 C CA . PRO A 1 178 ? -6.036 -13.145 18.186 1.00 69.38 178 PRO A CA 1
ATOM 1378 C C . PRO A 1 178 ? -6.057 -11.599 18.144 1.00 69.38 178 PRO A C 1
ATOM 1380 O O . PRO A 1 178 ? -6.885 -10.945 18.768 1.00 69.38 178 PRO A O 1
ATOM 1383 N N . ILE A 1 179 ? -5.160 -10.987 17.373 1.00 76.94 179 ILE A N 1
ATOM 1384 C CA . ILE A 1 179 ? -5.146 -9.550 17.088 1.00 76.94 179 ILE A CA 1
ATOM 1385 C C . ILE A 1 179 ? -5.859 -9.317 15.759 1.00 76.94 179 ILE A C 1
ATOM 1387 O O . ILE A 1 179 ? -5.535 -9.951 14.754 1.00 76.94 179 ILE A O 1
ATOM 1391 N N . GLN A 1 180 ? -6.820 -8.399 15.743 1.00 81.38 180 GLN A N 1
ATOM 1392 C CA . GLN A 1 180 ? -7.529 -7.999 14.530 1.00 81.38 180 GLN A CA 1
ATOM 1393 C C . GLN A 1 180 ? -7.117 -6.579 14.134 1.00 81.38 180 GLN A C 1
ATOM 1395 O O . GLN A 1 180 ? -7.143 -5.659 14.952 1.00 81.38 180 GLN A O 1
ATOM 1400 N N . TRP A 1 181 ? -6.758 -6.414 12.862 1.00 89.00 181 TRP A N 1
ATOM 1401 C CA . TRP A 1 181 ? -6.627 -5.128 12.178 1.00 89.00 181 TRP A CA 1
ATOM 1402 C C . TRP A 1 181 ? -7.624 -5.101 11.026 1.00 89.00 181 TRP A C 1
ATOM 1404 O O . TRP A 1 181 ? -7.589 -5.962 10.144 1.00 89.00 181 TRP A O 1
ATOM 1414 N N . HIS A 1 182 ? -8.520 -4.121 11.044 1.00 92.88 182 HIS A N 1
ATOM 1415 C CA . HIS A 1 182 ? -9.398 -3.827 9.921 1.00 92.88 182 HIS A CA 1
ATOM 1416 C C . HIS A 1 182 ? -8.841 -2.628 9.166 1.00 92.88 182 HIS A C 1
ATOM 1418 O O . HIS A 1 182 ? -8.847 -1.514 9.687 1.00 92.88 182 HIS A O 1
ATOM 1424 N N . ASN A 1 183 ? -8.360 -2.871 7.948 1.00 95.06 183 ASN A N 1
ATOM 1425 C CA . ASN A 1 183 ? -7.897 -1.817 7.056 1.00 95.06 183 ASN A CA 1
ATOM 1426 C C . ASN A 1 183 ? -9.014 -1.389 6.112 1.00 95.06 183 ASN A C 1
ATOM 1428 O O . ASN A 1 183 ? -9.708 -2.217 5.523 1.00 95.06 183 ASN A O 1
ATOM 1432 N N . TYR A 1 184 ? -9.123 -0.082 5.928 1.00 96.88 184 TYR A N 1
ATOM 1433 C CA . TYR A 1 184 ? -10.006 0.568 4.977 1.00 96.88 184 TYR A CA 1
ATOM 1434 C C . TYR A 1 184 ? -9.119 1.357 4.017 1.00 96.88 184 TYR A C 1
ATOM 1436 O O . TYR A 1 184 ? -8.896 2.553 4.240 1.00 96.88 184 TYR A O 1
ATOM 1444 N N . PRO A 1 185 ? -8.539 0.683 3.007 1.00 95.06 185 PRO A N 1
ATOM 1445 C CA . PRO A 1 185 ? -7.724 1.349 2.013 1.00 95.06 185 PRO A CA 1
ATOM 1446 C C . PRO A 1 185 ? -8.598 2.267 1.170 1.00 95.06 185 PRO A C 1
ATOM 1448 O O . PRO A 1 185 ? -9.757 1.975 0.859 1.00 95.06 185 PRO A O 1
ATOM 1451 N N . PHE A 1 186 ? -8.026 3.398 0.818 1.00 93.75 186 PHE A N 1
ATOM 1452 C CA . PHE A 1 186 ? -8.520 4.214 -0.271 1.00 93.75 186 PHE A CA 1
ATOM 1453 C C . PHE A 1 186 ? -7.998 3.641 -1.590 1.00 93.75 186 PHE A C 1
ATOM 1455 O O . PHE A 1 186 ? -6.970 2.959 -1.618 1.00 93.75 186 PHE A O 1
ATOM 1462 N N . ASN A 1 187 ? -8.702 3.930 -2.678 1.00 90.06 187 ASN A N 1
ATOM 1463 C CA . ASN A 1 187 ? -8.226 3.556 -4.001 1.00 90.06 187 ASN A CA 1
ATOM 1464 C C . ASN A 1 187 ? -7.012 4.412 -4.360 1.00 90.06 187 ASN A C 1
ATOM 1466 O O . ASN A 1 187 ? -6.965 5.591 -3.997 1.00 90.06 187 ASN A O 1
ATOM 1470 N N . SER A 1 188 ? -6.048 3.805 -5.050 1.00 88.19 188 SER A N 1
ATOM 1471 C CA . SER A 1 188 ? -4.954 4.585 -5.616 1.00 88.19 188 SER A CA 1
ATOM 1472 C C . SER A 1 188 ? -5.470 5.324 -6.842 1.00 88.19 188 SER A C 1
ATOM 1474 O O . SER A 1 188 ? -6.199 4.720 -7.624 1.00 88.19 188 SER A O 1
ATOM 1476 N N . TYR A 1 189 ? -5.151 6.606 -6.968 1.00 86.56 189 TYR A N 1
ATOM 1477 C CA . TYR A 1 189 ? -5.674 7.451 -8.033 1.00 86.56 189 TYR A CA 1
ATOM 1478 C C . TYR A 1 189 ? -4.835 8.717 -8.178 1.00 86.56 189 TYR A C 1
ATOM 1480 O O . TYR A 1 189 ? -4.567 9.397 -7.182 1.00 86.56 189 TYR A O 1
ATOM 1488 N N . GLN A 1 190 ? -4.478 9.051 -9.410 1.00 82.56 190 GLN A N 1
ATOM 1489 C CA . GLN A 1 190 ? -3.889 10.332 -9.766 1.00 82.56 190 GLN A CA 1
ATOM 1490 C C . GLN A 1 190 ? -4.974 11.289 -10.263 1.00 82.56 190 GLN A C 1
ATOM 1492 O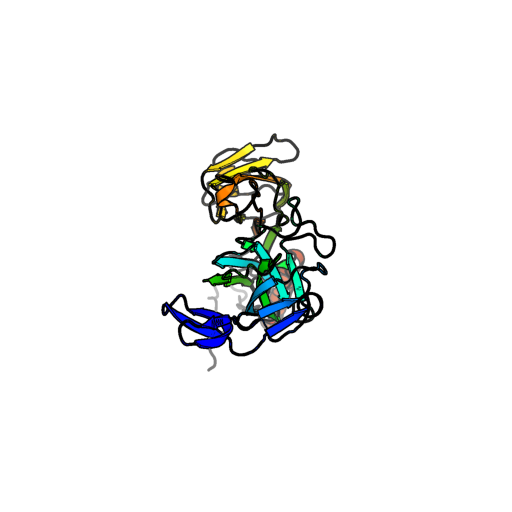 O . GLN A 1 190 ? -5.753 10.959 -11.155 1.00 82.56 190 GLN A O 1
ATOM 1497 N N . ASN A 1 191 ? -5.030 12.489 -9.683 1.00 79.94 191 ASN A N 1
ATOM 1498 C CA . ASN A 1 191 ? -5.966 13.530 -10.114 1.00 79.94 191 ASN A CA 1
ATOM 1499 C C . ASN A 1 191 ? -5.325 14.473 -11.154 1.00 79.94 191 ASN A C 1
ATOM 1501 O O . ASN A 1 191 ? -4.113 14.501 -11.280 1.00 79.94 191 ASN A O 1
ATOM 1505 N N . SER A 1 192 ? -6.108 15.305 -11.850 1.00 78.00 192 SER A N 1
ATOM 1506 C CA . SER A 1 192 ? -5.605 16.342 -12.779 1.00 78.00 192 SER A CA 1
ATOM 1507 C C . SER A 1 192 ? -5.454 17.725 -12.129 1.00 78.00 192 SER A C 1
ATOM 1509 O O . SER A 1 192 ? -5.423 18.750 -12.813 1.00 78.00 192 SER A O 1
ATOM 1511 N N . THR A 1 193 ? -5.499 17.793 -10.799 1.00 78.19 193 THR A N 1
ATOM 1512 C CA . THR A 1 193 ? -5.445 19.050 -10.046 1.00 78.19 193 THR A CA 1
ATOM 1513 C C . THR A 1 193 ? -4.536 18.901 -8.844 1.00 78.19 193 THR A C 1
ATOM 1515 O O . THR A 1 193 ? -4.485 17.828 -8.246 1.00 78.19 193 THR A O 1
ATOM 1518 N N . ASN A 1 194 ? -3.953 20.016 -8.401 1.00 79.12 194 ASN A N 1
ATOM 1519 C CA . ASN A 1 194 ? -3.049 20.089 -7.250 1.00 79.12 194 ASN A CA 1
ATOM 1520 C C . ASN A 1 194 ? -3.698 19.770 -5.890 1.00 79.12 194 ASN A C 1
ATOM 1522 O O . ASN A 1 194 ? -3.066 19.911 -4.845 1.00 79.12 194 ASN A O 1
ATOM 1526 N N . VAL A 1 195 ? -4.976 19.396 -5.887 1.00 83.81 195 VAL A N 1
ATOM 1527 C CA . VAL A 1 195 ? -5.724 18.998 -4.703 1.00 83.81 195 VAL A CA 1
ATOM 1528 C C . VAL A 1 195 ? -6.481 17.710 -5.004 1.00 83.81 195 VAL A C 1
ATOM 1530 O O . VAL A 1 195 ? -7.190 17.600 -6.001 1.00 83.81 195 VAL A O 1
ATOM 1533 N N . SER A 1 196 ? -6.397 16.736 -4.105 1.00 85.94 196 SER A N 1
ATOM 1534 C CA . SER A 1 196 ? -7.248 15.544 -4.129 1.00 85.94 196 SER A CA 1
ATOM 1535 C C . SER A 1 196 ? -7.896 15.374 -2.764 1.00 85.94 196 SER A C 1
ATOM 1537 O O . SER A 1 196 ? -7.243 15.582 -1.749 1.00 85.94 196 SER A O 1
ATOM 1539 N N . ALA A 1 197 ? -9.193 15.061 -2.710 1.00 91.00 197 ALA A N 1
ATOM 1540 C CA . ALA A 1 197 ? -9.947 14.978 -1.454 1.00 91.00 197 ALA A CA 1
ATOM 1541 C C . ALA A 1 197 ? -10.853 13.736 -1.376 1.00 91.00 197 ALA A C 1
ATOM 1543 O O . ALA A 1 197 ? -12.063 13.872 -1.141 1.00 91.00 197 ALA A O 1
ATOM 1544 N N . PRO A 1 198 ? -10.307 12.521 -1.575 1.00 92.12 198 PRO A N 1
ATOM 1545 C CA . PRO A 1 198 ? -11.100 11.308 -1.547 1.00 92.12 198 PRO A CA 1
ATOM 1546 C C . PRO A 1 198 ? -11.722 11.079 -0.169 1.00 92.12 198 PRO A C 1
ATOM 1548 O O . PRO A 1 198 ? -11.209 11.495 0.877 1.00 92.12 198 PRO A O 1
ATOM 1551 N N . VAL A 1 199 ? -12.858 10.385 -0.184 1.00 95.38 199 VAL A N 1
ATOM 1552 C CA . VAL A 1 199 ? -13.602 10.002 1.013 1.00 95.38 199 VAL A CA 1
ATOM 1553 C C . VAL A 1 199 ? -13.597 8.489 1.132 1.00 95.38 199 VAL A C 1
ATOM 1555 O O . VAL A 1 199 ? -13.921 7.785 0.178 1.00 95.38 199 VAL A O 1
ATOM 1558 N N . ARG A 1 200 ? -13.296 7.989 2.331 1.00 96.94 200 ARG A N 1
ATOM 1559 C CA . ARG A 1 200 ? -13.408 6.571 2.662 1.00 96.94 200 ARG A CA 1
ATOM 1560 C C . ARG A 1 200 ? -14.318 6.377 3.857 1.00 96.94 200 ARG A C 1
ATOM 1562 O O . ARG A 1 200 ? -14.182 7.043 4.884 1.00 96.94 200 ARG A O 1
ATOM 1569 N N . GLN A 1 201 ? -15.229 5.425 3.724 1.00 97.75 201 GLN A N 1
ATOM 1570 C CA . GLN A 1 201 ? -16.000 4.927 4.847 1.00 97.75 201 GLN A CA 1
ATOM 1571 C C . GLN A 1 201 ? -15.200 3.857 5.597 1.00 97.75 201 GLN A C 1
ATOM 1573 O O . GLN A 1 201 ? -14.573 2.991 4.980 1.00 97.75 201 GLN A O 1
ATOM 1578 N N . PHE A 1 202 ? -15.243 3.911 6.923 1.00 98.00 202 PHE A N 1
ATOM 1579 C CA . PHE A 1 202 ? -14.658 2.911 7.806 1.00 98.00 202 PHE A CA 1
ATOM 1580 C C . PHE A 1 202 ? -15.598 2.612 8.971 1.00 98.00 202 PHE A C 1
ATOM 1582 O O . PHE A 1 202 ? -16.396 3.462 9.374 1.00 98.00 202 PHE A O 1
ATOM 1589 N N . THR A 1 203 ? -15.512 1.399 9.513 1.00 96.94 203 THR A N 1
ATOM 1590 C CA . THR A 1 203 ? -16.310 0.995 10.671 1.00 96.94 203 THR A CA 1
ATOM 1591 C C . THR A 1 203 ? -15.424 0.679 11.864 1.00 96.94 203 THR A C 1
ATOM 1593 O O . THR A 1 203 ? -14.336 0.105 11.748 1.00 96.94 203 THR A O 1
ATOM 1596 N N . ILE A 1 204 ? -15.914 1.086 13.028 1.00 95.75 204 ILE A N 1
ATOM 1597 C CA . ILE A 1 204 ? -15.354 0.752 14.326 1.00 95.75 204 ILE A CA 1
ATOM 1598 C C . ILE A 1 204 ? -16.348 -0.196 14.999 1.00 95.75 204 ILE A C 1
ATOM 1600 O O . ILE A 1 204 ? -17.534 0.107 15.098 1.00 95.75 204 ILE A O 1
ATOM 1604 N N . GLY A 1 205 ? -15.874 -1.358 15.424 1.00 90.56 205 GLY A N 1
ATOM 1605 C CA . GLY A 1 205 ? -16.609 -2.334 16.215 1.00 90.56 205 GLY A CA 1
ATOM 1606 C C . GLY A 1 205 ? -16.366 -2.143 17.709 1.00 90.56 205 GLY A C 1
ATOM 1607 O O . GLY A 1 205 ? -15.672 -1.218 18.138 1.00 90.56 205 GLY A O 1
ATOM 1608 N N . SER A 1 206 ? -16.921 -3.041 18.517 1.00 85.56 206 SER A N 1
ATOM 1609 C CA . SER A 1 206 ? -16.606 -3.100 19.945 1.00 85.56 206 SER A CA 1
ATOM 1610 C C . SER A 1 206 ? -15.114 -3.357 20.171 1.00 85.56 206 SER A C 1
ATOM 1612 O O . SER A 1 206 ? -14.455 -4.016 19.373 1.00 85.56 206 SER A O 1
ATOM 1614 N N . ASP A 1 207 ? -14.582 -2.833 21.274 1.00 82.00 207 ASP A N 1
ATOM 1615 C CA . ASP A 1 207 ? -13.220 -3.102 21.758 1.00 82.00 207 ASP A CA 1
ATOM 1616 C C . ASP A 1 207 ? -12.052 -2.597 20.894 1.00 82.00 207 ASP A C 1
ATOM 1618 O O . ASP A 1 207 ? -10.894 -2.881 21.216 1.00 82.00 207 ASP A O 1
ATOM 1622 N N . ALA A 1 208 ? -12.301 -1.790 19.857 1.00 89.81 208 ALA A N 1
ATOM 1623 C CA . ALA A 1 208 ? -11.222 -1.106 19.145 1.00 89.81 208 ALA A CA 1
ATOM 1624 C C . ALA A 1 208 ? -10.439 -0.195 20.105 1.00 89.81 208 ALA A C 1
ATOM 1626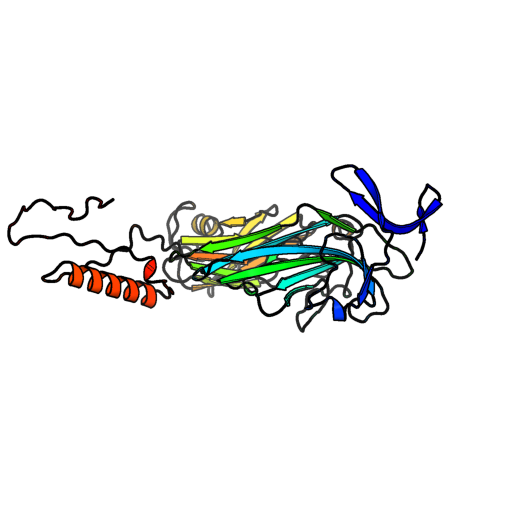 O O . ALA A 1 208 ? -11.018 0.658 20.788 1.00 89.81 208 ALA A O 1
ATOM 1627 N N . LYS A 1 209 ? -9.111 -0.359 20.140 1.00 87.88 209 LYS A N 1
ATOM 1628 C CA . LYS A 1 209 ? -8.216 0.412 21.025 1.00 87.88 209 LYS A CA 1
ATOM 1629 C C . LYS A 1 209 ? -7.399 1.462 20.300 1.00 87.88 209 LYS A C 1
ATOM 1631 O O . LYS A 1 209 ? -6.961 2.414 20.936 1.00 87.88 209 LYS A O 1
ATOM 1636 N N . LYS A 1 210 ? -7.157 1.277 19.002 1.00 92.31 210 LYS A N 1
ATOM 1637 C CA . LYS A 1 210 ? -6.449 2.261 18.187 1.00 92.31 210 LYS A CA 1
ATOM 1638 C C . LYS A 1 210 ? -7.129 2.429 16.839 1.00 92.31 210 LYS A C 1
ATOM 1640 O O . LYS A 1 210 ? -7.602 1.462 16.251 1.00 92.31 210 LYS A O 1
ATOM 1645 N N . VAL A 1 211 ? -7.170 3.663 16.361 1.00 96.50 211 VAL A N 1
ATOM 1646 C CA . VAL A 1 211 ? -7.602 4.022 15.015 1.00 96.50 211 VAL A CA 1
ATOM 1647 C C . VAL A 1 211 ? -6.488 4.868 14.421 1.00 96.50 211 VAL A C 1
ATOM 1649 O O . VAL A 1 211 ? -6.265 5.997 14.859 1.00 96.50 211 VAL A O 1
ATOM 1652 N N . LEU A 1 212 ? -5.764 4.297 13.464 1.00 97.00 212 LEU A N 1
ATOM 1653 C CA . LEU A 1 212 ? -4.644 4.944 12.793 1.00 97.00 212 LEU A CA 1
ATOM 1654 C C . LEU A 1 212 ? -5.031 5.306 11.361 1.00 97.00 212 LEU A C 1
ATOM 1656 O O . LEU A 1 212 ? -5.761 4.569 10.703 1.00 97.00 212 LEU A O 1
ATOM 1660 N N . LEU A 1 213 ? -4.502 6.415 10.863 1.00 97.38 213 LEU A N 1
ATOM 1661 C CA . LEU A 1 213 ? -4.441 6.720 9.441 1.00 97.38 213 LEU A CA 1
ATOM 1662 C C . LEU A 1 213 ? -2.988 6.551 9.003 1.00 97.38 213 LEU A C 1
ATOM 1664 O O . LEU A 1 213 ? -2.136 7.326 9.427 1.00 97.38 213 LEU A O 1
ATOM 1668 N N . PHE A 1 214 ? -2.707 5.556 8.170 1.00 95.06 214 PHE A N 1
ATOM 1669 C CA . PHE A 1 214 ? -1.438 5.477 7.449 1.00 95.06 214 PHE A CA 1
ATOM 1670 C C . PHE A 1 214 ? -1.579 6.276 6.171 1.00 95.06 214 PHE A C 1
ATOM 1672 O O . PHE A 1 214 ? -2.553 6.061 5.450 1.00 95.06 214 PHE A O 1
ATOM 1679 N N . VAL A 1 215 ? -0.636 7.169 5.897 1.00 90.81 215 VAL A N 1
ATOM 1680 C CA . VAL A 1 215 ? -0.695 8.051 4.732 1.00 90.81 215 VAL A CA 1
ATOM 1681 C C . VAL A 1 215 ? 0.321 7.576 3.706 1.00 90.81 215 VAL A C 1
ATOM 1683 O O . VAL A 1 215 ? 1.490 7.365 4.017 1.00 90.81 215 VAL A O 1
ATOM 1686 N N . GLY A 1 216 ? -0.149 7.405 2.482 1.00 86.81 216 GLY A N 1
ATOM 1687 C CA . GLY A 1 216 ? 0.676 7.338 1.292 1.00 86.81 216 GLY A CA 1
ATOM 1688 C C . GLY A 1 216 ? 0.123 8.317 0.257 1.00 86.81 216 GLY A C 1
ATOM 1689 O O . GLY A 1 216 ? -1.092 8.408 0.038 1.00 86.81 216 GLY A O 1
ATOM 1690 N N . ALA A 1 217 ? 1.028 9.096 -0.309 1.00 81.06 217 ALA A N 1
ATOM 1691 C CA . ALA A 1 217 ? 0.742 10.186 -1.224 1.00 81.06 217 ALA A CA 1
ATOM 1692 C C . ALA A 1 217 ? 1.882 10.290 -2.251 1.00 81.06 217 ALA A C 1
ATOM 1694 O O . ALA A 1 217 ? 2.865 9.542 -2.143 1.00 81.06 217 ALA A O 1
ATOM 1695 N N . GLY A 1 218 ? 1.740 11.182 -3.229 1.00 76.19 218 GLY A N 1
ATOM 1696 C CA . GLY A 1 218 ? 2.766 11.478 -4.216 1.00 76.19 218 GLY A CA 1
ATOM 1697 C C . GLY A 1 218 ? 4.029 12.045 -3.571 1.00 76.19 218 GLY A C 1
ATOM 1698 O O . GLY A 1 218 ? 4.026 12.548 -2.445 1.00 76.19 218 GLY A O 1
ATOM 1699 N N . LEU A 1 219 ? 5.149 11.960 -4.288 1.00 72.81 219 LEU A N 1
ATOM 1700 C CA . LEU A 1 219 ? 6.421 12.521 -3.815 1.00 72.81 219 LEU A CA 1
ATOM 1701 C C . LEU A 1 219 ? 6.400 14.060 -3.765 1.00 72.81 219 LEU A C 1
ATOM 1703 O O . LEU A 1 219 ? 7.197 14.670 -3.051 1.00 72.81 219 LEU A O 1
ATOM 1707 N N . ASP A 1 220 ? 5.480 14.691 -4.493 1.00 77.06 220 ASP A N 1
ATOM 1708 C CA . ASP A 1 220 ? 5.292 16.137 -4.567 1.00 77.06 220 ASP A CA 1
ATOM 1709 C C . ASP A 1 220 ? 4.297 16.689 -3.530 1.00 77.06 220 ASP A C 1
ATOM 1711 O O . ASP A 1 220 ? 4.193 17.914 -3.377 1.00 77.06 220 ASP A O 1
ATOM 1715 N N . THR A 1 221 ? 3.612 15.828 -2.766 1.00 83.12 221 THR A N 1
ATOM 1716 C CA . THR A 1 221 ? 2.650 16.256 -1.743 1.00 83.12 221 THR A CA 1
ATOM 1717 C C . THR A 1 221 ? 3.325 17.099 -0.662 1.00 83.12 221 THR A C 1
ATOM 1719 O O . THR A 1 221 ? 4.253 16.662 0.023 1.00 83.12 221 THR A O 1
ATOM 1722 N N . LYS A 1 222 ? 2.819 18.315 -0.425 1.00 85.56 222 LYS A N 1
ATOM 1723 C CA . LYS A 1 222 ? 3.380 19.233 0.587 1.00 85.56 222 LYS A CA 1
ATOM 1724 C C . LYS A 1 222 ? 2.623 19.203 1.901 1.00 85.56 222 LYS A C 1
ATOM 1726 O O . LYS A 1 222 ? 3.210 19.387 2.968 1.00 85.56 222 LYS A O 1
ATOM 1731 N N . SER A 1 223 ? 1.309 19.022 1.837 1.00 91.12 223 SER A N 1
ATOM 1732 C CA . SER A 1 223 ? 0.466 19.060 3.026 1.00 91.12 223 SER A CA 1
ATOM 1733 C C . SER A 1 223 ? -0.766 18.192 2.883 1.00 91.12 223 SER A C 1
ATOM 1735 O O . SER A 1 223 ? -1.269 17.969 1.781 1.00 91.12 223 SER A O 1
ATOM 1737 N N . ILE A 1 224 ? -1.283 17.759 4.028 1.00 94.44 224 ILE A N 1
ATOM 1738 C CA . ILE A 1 224 ? -2.553 17.056 4.113 1.00 94.44 224 ILE A CA 1
ATOM 1739 C C . ILE A 1 224 ? -3.492 17.755 5.093 1.00 94.44 224 ILE A C 1
ATOM 1741 O O . ILE A 1 224 ? -3.062 18.336 6.092 1.00 94.44 224 ILE A O 1
ATOM 1745 N N . LYS A 1 225 ? -4.792 17.622 4.843 1.00 96.44 225 LYS A N 1
ATOM 1746 C CA . LYS A 1 225 ? -5.868 17.923 5.783 1.00 96.44 225 LYS A CA 1
ATOM 1747 C C . LYS A 1 225 ? -6.730 16.679 5.960 1.00 96.44 225 LYS A C 1
ATOM 1749 O O . LYS A 1 225 ? -7.219 16.108 4.991 1.00 96.44 225 LYS A O 1
ATOM 1754 N N . VAL A 1 226 ? -6.940 16.272 7.205 1.00 97.75 226 VAL A N 1
ATOM 1755 C CA . VAL A 1 226 ? -7.738 15.100 7.568 1.00 97.75 226 VAL A CA 1
ATOM 1756 C C . VAL A 1 226 ? -8.998 15.562 8.275 1.00 97.75 226 VAL A C 1
ATOM 1758 O O . VAL A 1 226 ? -8.928 16.223 9.312 1.00 97.75 226 VAL A O 1
ATOM 1761 N N . GLU A 1 227 ? -10.150 15.186 7.733 1.00 98.38 227 GLU A N 1
ATOM 1762 C CA . GLU A 1 227 ? -11.467 15.502 8.278 1.00 98.38 227 GLU A CA 1
ATOM 1763 C C . GLU A 1 227 ? -12.258 14.215 8.511 1.00 98.38 227 GLU A C 1
ATOM 1765 O O . GLU A 1 227 ? -12.187 13.276 7.720 1.00 98.38 227 GLU A O 1
ATOM 1770 N N . VAL A 1 228 ? -13.054 14.169 9.575 1.00 98.19 228 VAL A N 1
ATOM 1771 C CA . VAL A 1 228 ? -13.925 13.031 9.887 1.00 98.19 228 VAL A CA 1
ATOM 1772 C C . VAL A 1 228 ? -15.359 13.496 10.100 1.00 98.19 228 VAL A C 1
ATOM 1774 O O . VAL A 1 228 ? -15.607 14.620 10.542 1.00 98.19 228 VAL A O 1
ATOM 1777 N N . LYS A 1 229 ? -16.320 12.625 9.798 1.00 97.31 229 LYS A N 1
ATOM 1778 C CA . LYS A 1 229 ? -17.713 12.797 10.212 1.00 97.31 229 LYS A CA 1
ATOM 1779 C C . LYS A 1 229 ? -18.391 11.472 10.543 1.00 97.31 229 LYS A C 1
ATOM 1781 O O . LYS A 1 229 ? -18.033 1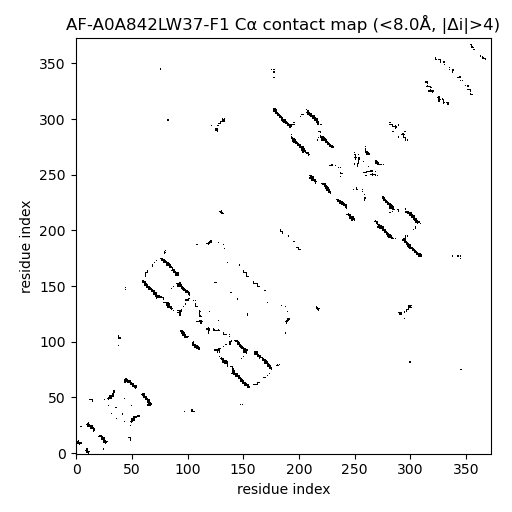0.421 10.008 1.00 97.31 229 LYS A O 1
ATOM 1786 N N . ASN A 1 230 ? -19.421 11.547 11.378 1.00 95.31 230 ASN A N 1
ATOM 1787 C CA . ASN A 1 230 ? -20.420 10.494 11.547 1.00 95.31 230 ASN A CA 1
ATOM 1788 C C . ASN A 1 230 ? -21.731 10.884 10.829 1.00 95.31 230 ASN A C 1
ATOM 1790 O O . ASN A 1 230 ? -21.758 11.841 10.056 1.00 95.31 230 ASN A O 1
ATOM 1794 N N . SER A 1 231 ? -22.814 10.131 11.034 1.00 92.12 231 SER A N 1
ATOM 1795 C CA . SER A 1 231 ? -24.117 10.396 10.396 1.00 92.12 231 SER A CA 1
ATOM 1796 C C . SER A 1 231 ? -24.789 11.698 10.852 1.00 92.12 231 SER A C 1
ATOM 1798 O O . SER A 1 231 ? -25.659 12.208 10.155 1.00 92.12 231 SER A O 1
ATOM 1800 N N . THR A 1 232 ? -24.391 12.230 12.007 1.00 91.94 232 THR A N 1
ATOM 1801 C CA . THR A 1 232 ? -24.999 13.404 12.654 1.00 91.94 232 THR A CA 1
ATOM 1802 C C . THR A 1 232 ? -24.082 14.625 12.710 1.00 91.94 232 THR A C 1
ATOM 1804 O O . THR A 1 232 ? -24.557 15.729 12.956 1.00 91.94 232 THR A O 1
ATOM 1807 N N . SER A 1 233 ? -22.775 14.454 12.496 1.00 93.00 233 SER A N 1
ATOM 1808 C CA . SER A 1 233 ? -21.792 15.531 12.590 1.00 93.00 233 SER A CA 1
ATOM 1809 C C . SER A 1 233 ? -21.488 16.143 11.223 1.00 93.00 233 SER A C 1
ATOM 1811 O O . SER A 1 233 ? -21.476 15.461 10.195 1.00 93.00 233 SER A O 1
ATOM 1813 N N . ALA A 1 234 ? -21.145 17.431 11.216 1.00 95.44 234 ALA A N 1
ATOM 1814 C CA . ALA A 1 234 ? -20.450 18.030 10.083 1.00 95.44 234 ALA A CA 1
ATOM 1815 C C . ALA A 1 234 ? -19.034 17.435 9.939 1.00 95.44 234 ALA A C 1
ATOM 1817 O O . ALA A 1 234 ? -18.523 16.764 10.846 1.00 95.44 234 ALA A O 1
ATOM 1818 N N . TRP A 1 235 ? -18.397 17.689 8.792 1.00 97.81 235 TRP A N 1
ATOM 1819 C CA . TRP A 1 235 ? -16.968 17.424 8.623 1.00 97.81 235 TRP A CA 1
ATOM 1820 C C . TRP A 1 235 ? -16.180 18.205 9.668 1.00 97.81 235 TRP A C 1
ATOM 1822 O O . TRP A 1 235 ? -16.310 19.422 9.763 1.00 97.81 235 TRP A O 1
ATOM 1832 N N . THR A 1 236 ? -15.392 17.488 10.459 1.00 97.62 236 THR A N 1
ATOM 1833 C CA . THR A 1 236 ? -14.583 18.058 11.533 1.00 97.62 236 THR A CA 1
ATOM 1834 C C . THR A 1 236 ? -13.121 17.759 11.264 1.00 97.62 236 THR A C 1
ATOM 1836 O O . THR A 1 236 ? -12.754 16.603 11.057 1.00 97.62 236 THR A O 1
ATOM 1839 N N . GLN A 1 237 ? -12.290 18.798 11.243 1.00 97.75 237 GLN A N 1
ATOM 1840 C CA . GLN A 1 237 ? -10.857 18.656 11.018 1.00 97.75 237 GLN A CA 1
ATOM 1841 C C . GLN A 1 237 ? -10.187 18.001 12.228 1.00 97.75 237 GLN A C 1
ATOM 1843 O O . GLN A 1 237 ? -10.307 18.487 13.350 1.00 97.75 237 GLN A O 1
ATOM 1848 N N . LEU A 1 238 ? -9.446 16.927 11.974 1.00 97.31 238 LEU A N 1
ATOM 1849 C CA . LEU A 1 238 ? -8.561 16.287 12.943 1.00 97.31 238 LEU A CA 1
ATOM 1850 C C . LEU A 1 238 ? -7.130 16.810 12.790 1.00 97.31 238 LEU A C 1
ATOM 1852 O O . LEU A 1 238 ? -6.470 17.128 13.772 1.00 97.31 238 LEU A O 1
ATOM 1856 N N . TYR A 1 239 ? -6.645 16.931 11.555 1.00 97.44 239 TYR A N 1
ATOM 1857 C CA . TYR A 1 239 ? -5.258 17.295 11.281 1.00 97.44 239 TYR A CA 1
ATOM 1858 C C . TYR A 1 239 ? -5.156 18.207 10.060 1.00 97.44 239 TYR A C 1
ATOM 1860 O O . TYR A 1 239 ? -5.920 18.053 9.110 1.00 97.44 239 TYR A O 1
ATOM 1868 N N . SER A 1 240 ? -4.209 19.141 10.085 1.00 96.62 240 SER A N 1
ATOM 1869 C CA . SER A 1 240 ? -3.807 19.943 8.929 1.00 96.62 240 SER A CA 1
ATOM 1870 C C . SER A 1 240 ? -2.334 20.297 9.083 1.00 96.62 240 SER A C 1
ATOM 1872 O O . SER A 1 240 ? -1.968 20.956 10.056 1.00 96.62 240 SER A O 1
ATOM 1874 N N . GLY A 1 241 ? -1.489 19.858 8.156 1.00 94.81 241 GLY A N 1
ATOM 1875 C CA . GLY A 1 241 ? -0.047 20.048 8.278 1.00 94.81 241 GLY A CA 1
ATOM 1876 C C . GLY A 1 241 ? 0.771 19.242 7.268 1.00 94.81 241 GLY A C 1
ATOM 1877 O O . GLY A 1 241 ? 0.215 18.774 6.272 1.00 94.81 241 GLY A O 1
ATOM 1878 N N . PRO A 1 242 ? 2.086 19.098 7.511 1.00 92.12 242 PRO A N 1
ATOM 1879 C CA . PRO A 1 242 ? 2.978 18.273 6.696 1.00 92.12 242 PRO A CA 1
ATOM 1880 C C . PRO A 1 242 ? 2.507 16.819 6.597 1.00 92.12 242 PRO A C 1
ATOM 1882 O O . PRO A 1 242 ? 1.794 16.337 7.472 1.00 92.12 242 PRO A O 1
ATOM 1885 N N . VAL A 1 243 ? 2.932 16.104 5.555 1.00 89.44 243 VAL A N 1
ATOM 1886 C CA . VAL A 1 243 ? 2.579 14.689 5.353 1.00 89.44 243 VAL A CA 1
ATOM 1887 C C . VAL A 1 243 ? 3.290 13.813 6.404 1.00 89.44 243 VAL A C 1
ATOM 1889 O O . VAL A 1 243 ? 4.519 13.734 6.393 1.00 89.44 243 VAL A O 1
ATOM 1892 N N . PRO A 1 244 ? 2.572 13.148 7.328 1.00 91.06 244 PRO A N 1
ATOM 1893 C CA . PRO A 1 244 ? 3.165 12.194 8.255 1.00 91.06 244 PRO A CA 1
ATOM 1894 C C . PRO A 1 244 ? 3.143 10.784 7.654 1.00 91.06 244 PRO A C 1
ATOM 1896 O O . PRO A 1 244 ? 2.267 10.464 6.861 1.00 91.06 244 PRO A O 1
ATOM 1899 N N . PHE A 1 245 ? 4.013 9.884 8.114 1.00 86.25 245 PHE A N 1
ATOM 1900 C CA . PHE A 1 245 ? 3.871 8.459 7.777 1.00 86.25 245 PHE A CA 1
ATOM 1901 C C . PHE A 1 245 ? 2.562 7.864 8.339 1.00 86.25 245 PHE A C 1
ATOM 1903 O O . PHE A 1 245 ? 1.879 7.069 7.691 1.00 86.25 245 PHE A O 1
ATOM 1910 N N . SER A 1 246 ? 2.187 8.259 9.561 1.00 93.81 246 SER A N 1
ATOM 1911 C CA . SER A 1 246 ? 0.927 7.846 10.185 1.00 93.81 246 SER A CA 1
ATOM 1912 C C . SER A 1 246 ? 0.413 8.866 11.203 1.00 93.81 246 SER A C 1
ATOM 1914 O O . SER A 1 246 ? 1.189 9.637 11.768 1.00 93.81 246 SER A O 1
ATOM 1916 N N . LEU A 1 247 ? -0.896 8.842 11.456 1.00 96.00 247 LEU A N 1
ATOM 1917 C CA . LEU A 1 247 ? -1.583 9.618 12.489 1.00 96.00 247 LEU A CA 1
ATOM 1918 C C . LEU A 1 247 ? -2.418 8.695 13.374 1.00 96.00 247 LEU A C 1
ATOM 1920 O O . LEU A 1 247 ? -3.222 7.913 12.870 1.00 96.00 247 LEU A O 1
ATOM 1924 N N . ASP A 1 248 ? -2.309 8.840 14.695 1.00 97.00 248 ASP A N 1
ATOM 1925 C CA . ASP A 1 248 ? -3.284 8.265 15.627 1.00 97.00 248 ASP A CA 1
ATOM 1926 C C . ASP A 1 248 ? -4.530 9.159 15.658 1.00 97.00 248 ASP A C 1
ATOM 1928 O O . ASP A 1 248 ? -4.678 10.048 16.498 1.00 97.00 248 ASP A O 1
ATOM 1932 N N . ILE A 1 249 ? -5.418 8.960 14.681 1.00 97.81 249 ILE A N 1
ATOM 1933 C CA . ILE A 1 249 ? -6.606 9.802 14.511 1.00 97.81 249 ILE A CA 1
ATOM 1934 C C . ILE A 1 249 ? -7.582 9.667 15.682 1.00 97.81 249 ILE A C 1
ATOM 1936 O O . ILE A 1 249 ? -8.314 10.613 15.961 1.00 97.81 249 ILE A O 1
ATOM 1940 N N . GLY A 1 250 ? -7.570 8.547 16.413 1.00 97.19 250 GLY A N 1
ATOM 1941 C CA . GLY A 1 250 ? -8.341 8.424 17.651 1.00 97.19 250 GLY A CA 1
ATOM 1942 C C . GLY A 1 250 ? -7.747 9.226 18.811 1.00 97.19 250 GLY A C 1
ATOM 1943 O O . GLY A 1 250 ? -8.497 9.838 19.571 1.00 97.19 250 GLY A O 1
ATOM 1944 N N . ALA A 1 251 ? -6.417 9.310 18.915 1.00 97.44 251 ALA A N 1
ATOM 1945 C CA . ALA A 1 251 ? -5.755 10.157 19.909 1.00 97.44 251 ALA A CA 1
ATOM 1946 C C . ALA A 1 251 ? -6.034 11.651 19.671 1.00 97.44 251 ALA A C 1
ATOM 1948 O O . ALA A 1 251 ? -6.188 12.419 20.621 1.00 97.44 251 ALA A O 1
ATOM 1949 N N . ILE A 1 252 ? -6.135 12.052 18.404 1.00 97.62 252 ILE A N 1
ATOM 1950 C CA . ILE A 1 252 ? -6.515 13.411 18.012 1.00 97.62 252 ILE A CA 1
ATOM 1951 C C . ILE A 1 252 ? -7.999 13.665 18.314 1.00 97.62 252 ILE A C 1
ATOM 1953 O O . ILE A 1 252 ? -8.342 14.680 18.920 1.00 97.62 252 ILE A O 1
ATOM 1957 N N . ASP A 1 253 ? -8.879 12.729 17.949 1.00 97.69 253 ASP A N 1
ATOM 1958 C CA . ASP A 1 253 ? -10.321 12.863 18.170 1.00 97.69 253 ASP A CA 1
ATOM 1959 C C . ASP A 1 253 ? -10.670 12.975 19.665 1.00 97.69 253 ASP A C 1
ATOM 1961 O O . ASP A 1 253 ? -11.447 13.854 20.042 1.00 97.69 253 ASP A O 1
ATOM 1965 N N . VAL A 1 254 ? -10.055 12.166 20.543 1.00 97.12 254 VAL A N 1
ATOM 1966 C CA . VAL A 1 254 ? -10.336 12.203 21.996 1.00 97.12 254 VAL A CA 1
ATOM 1967 C C . VAL A 1 254 ? -9.901 13.516 22.658 1.00 97.12 254 VAL A C 1
ATOM 1969 O O . VAL A 1 254 ? -10.536 13.967 23.621 1.00 97.12 254 VAL A O 1
ATOM 1972 N N . ALA A 1 255 ? -8.840 14.140 22.134 1.00 95.88 255 ALA A N 1
ATOM 1973 C CA . ALA A 1 255 ? -8.312 15.411 22.622 1.00 95.88 255 ALA A CA 1
ATOM 1974 C C . ALA A 1 255 ? -9.196 16.609 22.247 1.00 95.88 255 ALA A C 1
ATOM 1976 O O . ALA A 1 255 ? -9.134 17.636 22.919 1.00 95.88 255 ALA A O 1
ATOM 1977 N N . GLY A 1 256 ? -10.007 16.481 21.192 1.00 92.88 256 GLY A N 1
ATOM 1978 C CA . GLY A 1 256 ? -10.792 17.578 20.635 1.00 92.88 256 GLY A CA 1
ATOM 1979 C C . GLY A 1 256 ? -12.238 17.191 20.350 1.00 92.88 256 GLY A C 1
ATOM 1980 O O . GLY A 1 256 ? -13.102 17.296 21.219 1.00 92.88 256 GLY A O 1
ATOM 1981 N N . SER A 1 257 ? -12.504 16.800 19.104 1.00 90.75 257 SER A N 1
ATOM 1982 C CA . SER A 1 257 ? -13.846 16.736 18.512 1.00 90.75 257 SER A CA 1
ATOM 1983 C C . SER A 1 257 ? -14.741 15.606 19.011 1.00 90.75 257 SER A C 1
ATOM 1985 O O . SER A 1 257 ? -15.963 15.748 18.978 1.00 90.75 257 SER A O 1
ATOM 1987 N N . ARG A 1 258 ? -14.152 14.495 19.462 1.00 94.44 258 ARG A N 1
ATOM 1988 C CA . ARG A 1 258 ? -14.846 13.309 19.990 1.00 94.44 258 ARG A CA 1
ATOM 1989 C C . ARG A 1 258 ? -15.971 12.794 19.081 1.00 94.44 258 ARG A C 1
ATOM 1991 O O . ARG A 1 258 ? -17.053 12.429 19.543 1.00 94.44 258 ARG A O 1
ATOM 1998 N N . ILE A 1 259 ? -15.724 12.772 17.771 1.00 96.75 259 ILE A N 1
ATOM 1999 C CA . ILE A 1 259 ? -16.673 12.316 16.747 1.00 96.75 259 ILE A CA 1
ATOM 2000 C C . ILE A 1 259 ? -16.911 10.810 16.850 1.00 96.75 259 ILE A C 1
ATOM 2002 O O . ILE A 1 259 ? -18.044 10.349 16.657 1.00 96.75 259 ILE A O 1
ATOM 2006 N N . PHE A 1 260 ? -15.857 10.046 17.144 1.00 95.69 260 PHE A N 1
ATOM 2007 C CA . PHE A 1 260 ? -15.908 8.587 17.255 1.00 95.69 260 PHE A CA 1
ATOM 2008 C C . PHE A 1 260 ? -15.257 8.043 18.530 1.00 95.69 260 PHE A C 1
ATOM 2010 O O . PHE A 1 260 ? -15.286 6.838 18.762 1.00 95.69 260 PHE A O 1
ATOM 2017 N N . THR A 1 261 ? -14.709 8.898 19.389 1.00 96.38 261 THR A N 1
ATOM 2018 C CA . THR A 1 261 ? -14.231 8.525 20.726 1.00 96.38 261 THR A CA 1
ATOM 2019 C C . THR A 1 261 ? -15.276 8.817 21.808 1.00 96.38 261 THR A C 1
ATOM 2021 O O . THR A 1 261 ? -16.115 9.707 21.677 1.00 96.38 261 THR A O 1
ATOM 2024 N N . THR A 1 262 ? -15.277 8.025 22.882 1.00 91.69 262 THR A N 1
ATOM 2025 C CA . THR A 1 262 ? -16.240 8.142 23.998 1.00 91.69 262 THR A CA 1
ATOM 2026 C C . THR A 1 262 ? -15.618 8.667 25.288 1.00 91.69 262 THR A C 1
ATOM 2028 O O . THR A 1 262 ? -16.344 9.152 26.151 1.00 91.69 262 THR A O 1
ATOM 2031 N N . GLY A 1 263 ? -14.291 8.612 25.424 1.00 87.88 263 GLY A N 1
ATOM 2032 C CA . GLY A 1 263 ? -13.577 9.104 26.600 1.00 87.88 263 GLY A CA 1
ATOM 2033 C C . GLY A 1 263 ? -12.128 8.624 26.667 1.00 87.88 263 GLY A C 1
ATOM 2034 O O . GLY A 1 263 ? -11.674 7.863 25.811 1.00 87.88 263 GLY A O 1
ATOM 2035 N N . GLY A 1 264 ? -11.415 9.066 27.705 1.00 90.44 264 GLY A N 1
ATOM 2036 C CA . GLY A 1 264 ? -10.000 8.765 27.935 1.00 90.44 264 GLY A CA 1
ATOM 2037 C C . GLY A 1 264 ? -9.070 9.929 27.587 1.00 90.44 264 GLY A C 1
ATOM 2038 O O . GLY A 1 264 ? -9.473 11.091 27.621 1.00 90.44 264 GLY A O 1
ATOM 2039 N N . ASN A 1 265 ? -7.815 9.605 27.283 1.00 93.31 265 ASN A N 1
ATOM 2040 C CA . ASN A 1 265 ? -6.771 10.550 26.881 1.00 93.31 265 ASN A CA 1
ATOM 2041 C C . ASN A 1 265 ? -6.058 10.052 25.603 1.00 93.31 265 ASN A C 1
ATOM 2043 O O . ASN A 1 265 ? -6.242 8.894 25.228 1.00 93.31 265 ASN A O 1
ATOM 2047 N N . PRO A 1 266 ? -5.232 10.876 24.931 1.00 93.69 266 PRO A N 1
ATOM 2048 C CA . PRO A 1 266 ? -4.552 10.487 23.687 1.00 93.69 266 PRO A CA 1
ATOM 2049 C C . PRO A 1 266 ? -3.749 9.174 23.762 1.00 93.69 266 PRO A C 1
ATOM 2051 O O . PRO A 1 266 ? -3.667 8.432 22.784 1.00 93.69 266 PRO A O 1
ATOM 2054 N N . GLY A 1 267 ? -3.188 8.843 24.930 1.00 89.62 267 GLY A N 1
ATOM 2055 C CA . GLY A 1 267 ? -2.459 7.591 25.148 1.00 89.62 267 GLY A CA 1
ATOM 2056 C C . GLY A 1 267 ? -3.365 6.371 25.347 1.00 89.62 267 GLY A C 1
ATOM 2057 O O . GLY A 1 267 ? -2.971 5.258 25.000 1.00 89.62 267 GLY A O 1
ATOM 2058 N N . ASN A 1 268 ? -4.578 6.569 25.866 1.00 89.75 268 ASN A N 1
ATOM 2059 C CA . ASN A 1 268 ? -5.539 5.517 26.187 1.00 89.75 268 ASN A CA 1
ATOM 2060 C C . ASN A 1 268 ? -6.977 6.045 26.056 1.00 89.75 268 ASN A C 1
ATOM 2062 O O . ASN A 1 268 ? -7.499 6.689 26.973 1.00 89.75 268 ASN A O 1
ATOM 2066 N N . TYR A 1 269 ? -7.608 5.776 24.913 1.00 93.44 269 TYR A N 1
ATOM 2067 C CA . TYR A 1 269 ? -8.964 6.217 24.600 1.00 93.44 269 TYR A CA 1
ATOM 2068 C C . TYR A 1 269 ? -9.903 5.045 24.334 1.00 93.44 269 TYR A C 1
ATOM 2070 O O . TYR A 1 269 ? -9.495 3.950 23.950 1.00 93.44 269 TYR A O 1
ATOM 2078 N N . SER A 1 270 ? -11.191 5.305 24.533 1.00 93.19 270 SER A N 1
ATOM 2079 C CA . SER A 1 270 ? -12.272 4.407 24.139 1.00 93.19 270 SER A CA 1
ATOM 2080 C C . SER A 1 270 ? -12.951 4.928 22.880 1.00 93.19 270 SER A C 1
ATOM 2082 O O . SER A 1 270 ? -13.106 6.137 22.694 1.00 93.19 270 SER A O 1
ATOM 2084 N N . THR A 1 271 ? -13.359 4.008 22.014 1.00 94.06 271 THR A N 1
ATOM 2085 C CA . THR A 1 271 ? -14.040 4.311 20.756 1.00 94.06 271 THR A CA 1
ATOM 2086 C C . THR A 1 271 ? -15.527 3.972 20.846 1.00 94.06 271 THR A C 1
ATOM 2088 O O . THR A 1 271 ? -15.954 3.150 21.659 1.00 94.06 271 THR A O 1
ATOM 2091 N N . ARG A 1 272 ? -16.337 4.645 20.031 1.00 94.38 272 ARG A N 1
ATOM 2092 C CA . ARG A 1 272 ? -17.752 4.347 19.839 1.00 94.38 272 ARG A CA 1
ATOM 2093 C C . ARG A 1 272 ? -17.875 3.416 18.633 1.00 94.38 272 ARG A C 1
ATOM 2095 O O . ARG A 1 272 ? -17.404 3.784 17.556 1.00 94.38 272 ARG A O 1
ATOM 2102 N N . PRO A 1 273 ? -18.521 2.250 18.776 1.00 95.25 273 PRO A N 1
ATOM 2103 C CA . PRO A 1 273 ? -18.854 1.439 17.621 1.00 95.25 273 PRO A CA 1
ATOM 2104 C C . PRO A 1 273 ? -19.769 2.210 16.666 1.00 95.25 273 PRO A C 1
ATOM 2106 O O . PRO A 1 273 ? -20.703 2.890 17.098 1.00 95.25 273 PRO A O 1
ATOM 2109 N N . GLY A 1 274 ? -19.509 2.116 15.368 1.00 96.12 274 GLY A N 1
ATOM 2110 C CA . GLY A 1 274 ? -20.250 2.863 14.365 1.00 96.12 274 GLY A CA 1
ATOM 2111 C C . GLY A 1 274 ? -19.567 2.901 13.007 1.00 96.12 274 GLY A C 1
ATOM 2112 O O . GLY A 1 274 ? -18.492 2.342 12.799 1.00 96.12 274 GLY A O 1
ATOM 2113 N N . THR A 1 275 ? -20.224 3.583 12.074 1.00 97.88 275 THR A N 1
ATOM 2114 C CA . THR A 1 275 ? -19.716 3.831 10.723 1.00 97.88 275 THR A CA 1
ATOM 2115 C C . THR A 1 275 ? -19.394 5.308 10.565 1.00 97.88 275 THR A C 1
ATOM 2117 O O . THR A 1 275 ? -20.210 6.172 10.895 1.00 97.88 275 THR A O 1
ATOM 2120 N N . TYR A 1 276 ? -18.210 5.590 10.037 1.00 98.25 276 TYR A N 1
ATOM 2121 C CA . TYR A 1 276 ? -17.642 6.926 9.938 1.00 98.25 276 TYR A CA 1
ATOM 2122 C C . TYR A 1 276 ? -17.107 7.159 8.532 1.00 98.25 276 TYR A C 1
ATOM 2124 O O . TYR A 1 276 ? -16.735 6.221 7.830 1.00 98.25 276 TYR A O 1
ATOM 2132 N N . ASN A 1 277 ? -17.064 8.420 8.116 1.00 98.38 277 ASN A N 1
ATOM 2133 C CA . ASN A 1 277 ? -16.404 8.812 6.878 1.00 98.38 277 ASN A CA 1
ATOM 2134 C C . ASN A 1 277 ? -15.195 9.665 7.225 1.00 98.38 277 ASN A C 1
ATOM 2136 O O . ASN A 1 277 ? -15.309 10.605 8.011 1.00 98.38 277 ASN A O 1
ATOM 2140 N N . ILE A 1 278 ? -14.065 9.351 6.610 1.00 98.25 278 ILE A N 1
ATOM 2141 C CA . ILE A 1 278 ? -12.857 10.163 6.649 1.00 98.25 278 ILE A CA 1
ATOM 2142 C C . ILE A 1 278 ? -12.621 10.758 5.265 1.00 98.25 278 ILE A C 1
ATOM 2144 O O . ILE A 1 278 ? -12.871 10.115 4.246 1.00 98.25 278 ILE A O 1
ATOM 2148 N N . ARG A 1 279 ? -12.154 11.998 5.234 1.00 97.44 279 ARG A N 1
ATOM 2149 C CA . ARG A 1 279 ? -11.673 12.677 4.041 1.00 97.44 279 ARG A CA 1
ATOM 2150 C C . ARG A 1 279 ? -10.226 13.049 4.279 1.00 97.44 279 ARG A C 1
ATOM 2152 O O . ARG A 1 279 ? -9.907 13.639 5.310 1.00 97.44 279 ARG A O 1
ATOM 2159 N N . VAL A 1 280 ? -9.372 12.703 3.331 1.00 95.50 280 VAL A N 1
ATOM 2160 C CA . VAL A 1 280 ? -7.958 13.070 3.365 1.00 95.50 280 VAL A CA 1
ATOM 2161 C C . VAL A 1 280 ? -7.718 13.949 2.159 1.00 95.50 280 VAL A C 1
ATOM 2163 O O . VAL A 1 280 ? -7.655 13.458 1.040 1.00 95.50 280 VAL A O 1
ATOM 2166 N N . THR A 1 281 ? -7.664 15.254 2.386 1.00 93.50 281 THR A N 1
ATOM 2167 C CA . THR A 1 281 ? -7.278 16.208 1.358 1.00 93.50 281 THR A CA 1
ATOM 2168 C C . THR A 1 281 ? -5.764 16.269 1.296 1.00 93.50 281 THR A C 1
ATOM 2170 O O . THR A 1 281 ? -5.138 16.560 2.309 1.00 93.50 281 THR A O 1
ATOM 2173 N N . ILE A 1 282 ? -5.189 16.010 0.135 1.00 88.94 282 ILE A N 1
ATOM 2174 C CA . ILE A 1 282 ? -3.765 16.175 -0.140 1.00 88.94 282 ILE A CA 1
ATOM 2175 C C . ILE A 1 282 ? -3.585 17.355 -1.090 1.00 88.94 282 ILE A C 1
ATOM 2177 O O . ILE A 1 282 ? -4.407 17.548 -1.988 1.00 88.94 282 ILE A O 1
ATOM 2181 N N . ASN A 1 283 ? -2.570 18.174 -0.825 1.00 86.94 283 ASN A N 1
ATOM 2182 C CA . ASN A 1 283 ? -2.225 19.328 -1.645 1.00 86.94 283 ASN A CA 1
ATOM 2183 C C . ASN A 1 283 ? -0.780 19.181 -2.121 1.00 86.94 283 ASN A C 1
ATOM 2185 O O . ASN A 1 283 ? 0.137 19.105 -1.286 1.00 86.94 283 ASN A O 1
ATOM 2189 N N . SER A 1 284 ? -0.599 19.186 -3.438 1.00 78.00 284 SER A N 1
ATOM 2190 C CA . SER A 1 284 ? 0.714 19.106 -4.061 1.00 78.00 284 SER A CA 1
ATOM 2191 C C . SER A 1 284 ? 1.430 20.452 -4.063 1.00 78.00 284 SER A C 1
ATOM 2193 O O . SER A 1 284 ? 0.884 21.497 -3.685 1.00 78.00 284 SER A O 1
ATOM 2195 N N . GLY A 1 285 ? 2.707 20.400 -4.429 1.00 69.50 285 GLY A N 1
ATOM 2196 C CA . GLY A 1 285 ? 3.536 21.571 -4.643 1.00 69.50 285 GLY A CA 1
ATOM 2197 C C . GLY A 1 285 ? 3.335 22.195 -6.021 1.00 69.50 285 GLY A C 1
ATOM 2198 O O . GLY A 1 285 ? 2.216 22.340 -6.510 1.00 69.50 285 GLY A O 1
ATOM 2199 N N . ALA A 1 286 ? 4.425 22.641 -6.636 1.00 67.88 286 ALA A N 1
ATOM 2200 C CA . ALA A 1 286 ? 4.372 23.202 -7.980 1.00 67.88 286 ALA A CA 1
ATOM 2201 C C . ALA A 1 286 ? 4.283 22.080 -9.025 1.00 67.88 286 ALA A C 1
ATOM 2203 O O . ALA A 1 286 ? 4.928 21.054 -8.868 1.00 67.88 286 ALA A O 1
ATOM 2204 N N . GLY A 1 287 ? 3.564 22.290 -10.132 1.00 62.88 287 GLY A N 1
ATOM 2205 C CA . GLY A 1 287 ? 3.335 21.235 -11.133 1.00 62.88 287 GLY A CA 1
ATOM 2206 C C . GLY A 1 287 ? 4.586 20.637 -11.795 1.00 62.88 287 GLY A C 1
ATOM 2207 O O . GLY A 1 287 ? 4.504 19.551 -12.348 1.00 62.88 287 GLY A O 1
ATOM 2208 N N . TRP A 1 288 ? 5.749 21.299 -11.723 1.00 61.31 288 TRP A N 1
ATOM 2209 C CA . TRP A 1 288 ? 7.022 20.713 -12.174 1.00 61.31 288 TRP A CA 1
ATOM 2210 C C . TRP A 1 288 ? 7.584 19.674 -11.192 1.00 61.31 288 TRP A C 1
ATOM 2212 O O . TRP A 1 288 ? 8.408 18.857 -11.586 1.00 61.31 288 TRP A O 1
ATOM 2222 N N . GLU A 1 289 ? 7.156 19.692 -9.925 1.00 63.97 289 GLU A N 1
ATOM 2223 C CA . GLU A 1 289 ? 7.523 18.683 -8.924 1.00 63.97 289 GLU A CA 1
ATOM 2224 C C . GLU A 1 289 ? 6.786 17.356 -9.170 1.00 63.97 289 GLU A C 1
ATOM 2226 O O . GLU A 1 289 ? 7.286 16.312 -8.763 1.00 63.97 289 GLU A O 1
ATOM 2231 N N . SER A 1 290 ? 5.640 17.394 -9.864 1.00 57.88 290 SER A N 1
ATOM 2232 C CA . SER A 1 290 ? 4.811 16.231 -10.221 1.00 57.88 290 SER A CA 1
ATOM 2233 C C . SER A 1 290 ? 5.250 15.512 -11.504 1.00 57.88 290 SER A C 1
ATOM 2235 O O . SER A 1 290 ? 4.662 14.496 -11.853 1.00 57.88 290 SER A O 1
ATOM 2237 N N . GLY A 1 291 ? 6.193 16.067 -12.274 1.00 53.53 291 GLY A N 1
ATOM 2238 C CA . GLY A 1 291 ? 6.554 15.560 -13.608 1.00 53.53 291 GLY A CA 1
ATOM 2239 C C . GLY A 1 291 ? 5.583 15.954 -14.734 1.00 53.53 291 GLY A C 1
ATOM 2240 O O . GLY A 1 291 ? 6.043 16.185 -15.848 1.00 53.53 291 GLY A O 1
ATOM 2241 N N . ASP A 1 292 ? 4.285 16.137 -14.450 1.00 55.88 292 ASP A N 1
ATOM 2242 C CA . ASP A 1 292 ? 3.301 16.728 -15.372 1.00 55.88 292 ASP A CA 1
ATOM 2243 C C . ASP A 1 292 ? 2.104 17.360 -14.623 1.00 55.88 292 ASP A C 1
ATOM 2245 O O . ASP A 1 292 ? 1.624 16.854 -13.608 1.00 55.88 292 ASP A O 1
ATOM 2249 N N . SER A 1 293 ? 1.644 18.510 -15.125 1.00 54.47 293 SER A N 1
ATOM 2250 C CA . SER A 1 293 ? 0.328 19.137 -14.914 1.00 54.47 293 SER A CA 1
ATOM 2251 C C . SER A 1 293 ? -0.403 18.879 -13.577 1.00 54.47 293 SER A C 1
ATOM 2253 O O . SER A 1 293 ? -1.587 18.548 -13.565 1.00 54.47 293 SER A O 1
ATOM 2255 N N . ASN A 1 294 ? 0.252 19.156 -12.442 1.00 57.50 294 ASN A N 1
ATOM 2256 C CA . ASN A 1 294 ? -0.348 19.184 -11.094 1.00 57.50 294 ASN A CA 1
ATOM 2257 C C . ASN A 1 294 ? -1.012 17.868 -10.643 1.00 57.50 294 ASN A C 1
ATOM 2259 O O . ASN A 1 294 ? -2.047 17.903 -9.970 1.00 57.50 294 ASN A O 1
ATOM 2263 N N . ALA A 1 295 ? -0.452 16.723 -11.014 1.00 58.84 295 ALA A N 1
ATOM 2264 C CA . ALA A 1 295 ? -1.132 15.449 -10.867 1.00 58.84 295 ALA A CA 1
ATOM 2265 C C . ALA A 1 295 ? -0.833 14.752 -9.528 1.00 58.84 295 ALA A C 1
ATOM 2267 O O . ALA A 1 295 ? -0.008 13.849 -9.441 1.00 58.84 295 ALA A O 1
ATOM 2268 N N . GLU A 1 296 ? -1.503 15.192 -8.463 1.00 72.00 296 GLU A N 1
ATOM 2269 C CA . GLU A 1 296 ? -1.314 14.630 -7.125 1.00 72.00 296 GLU A CA 1
ATOM 2270 C C . GLU A 1 296 ? -1.778 13.163 -7.063 1.00 72.00 296 GLU A C 1
ATOM 2272 O O . GLU A 1 296 ? -2.897 12.827 -7.478 1.00 72.00 296 GLU A O 1
ATOM 2277 N N . ILE A 1 297 ? -0.923 12.298 -6.510 1.00 73.56 297 ILE A N 1
ATOM 2278 C CA . ILE A 1 297 ? -1.137 10.853 -6.469 1.00 73.56 297 ILE A CA 1
ATOM 2279 C C . ILE A 1 297 ? -1.576 10.454 -5.075 1.00 73.56 297 ILE A C 1
ATOM 2281 O O . ILE A 1 297 ? -0.867 10.569 -4.080 1.00 73.56 297 ILE A O 1
ATOM 2285 N N . TYR A 1 298 ? -2.761 9.880 -5.007 1.00 81.50 298 TYR A N 1
ATOM 2286 C CA . TYR A 1 298 ? -3.213 9.209 -3.814 1.00 81.50 298 TYR A CA 1
ATOM 2287 C C . TYR A 1 298 ? -2.814 7.736 -3.921 1.00 81.50 298 TYR A C 1
ATOM 2289 O O . TYR A 1 298 ? -3.288 7.053 -4.822 1.00 81.50 298 TYR A O 1
ATOM 2297 N N . SER A 1 299 ? -1.954 7.213 -3.042 1.00 84.06 299 SER A N 1
ATOM 2298 C CA . SER A 1 299 ? -1.514 5.809 -3.126 1.00 84.06 299 SER A CA 1
ATOM 2299 C C . SER A 1 299 ? -1.312 5.198 -1.742 1.00 84.06 299 SER A C 1
ATOM 2301 O O . SER A 1 299 ? -0.574 5.734 -0.927 1.00 84.06 299 SER A O 1
ATOM 2303 N N . GLY A 1 300 ? -1.951 4.066 -1.443 1.00 87.94 300 GLY A N 1
ATOM 2304 C CA . GLY A 1 300 ? -1.649 3.284 -0.232 1.00 87.94 300 GLY A CA 1
ATOM 2305 C C . GLY A 1 300 ? -2.123 3.865 1.112 1.00 87.94 300 GLY A C 1
ATOM 2306 O O . GLY A 1 300 ? -1.978 3.188 2.140 1.00 87.94 300 GLY A O 1
ATOM 2307 N N . THR A 1 301 ? -2.734 5.058 1.135 1.00 93.81 301 THR A N 1
ATOM 2308 C CA . THR A 1 301 ? -3.386 5.586 2.346 1.00 93.81 301 THR A CA 1
ATOM 2309 C C . THR A 1 301 ? -4.538 4.679 2.778 1.00 93.81 301 THR A C 1
ATOM 2311 O O . THR A 1 301 ? -5.338 4.197 1.970 1.00 93.81 301 THR A O 1
ATOM 2314 N N . ARG A 1 302 ? -4.639 4.445 4.087 1.00 95.75 302 ARG A N 1
ATOM 2315 C CA . ARG A 1 302 ? -5.641 3.554 4.679 1.00 95.75 302 ARG A CA 1
ATOM 2316 C C . ARG A 1 302 ? -5.916 3.906 6.131 1.00 95.75 302 ARG A C 1
ATOM 2318 O O . ARG A 1 302 ? -5.007 4.267 6.878 1.00 95.75 302 ARG A O 1
ATOM 2325 N N . VAL A 1 303 ? -7.167 3.736 6.546 1.00 97.62 303 VAL A N 1
ATOM 2326 C CA . VAL A 1 303 ? -7.515 3.731 7.972 1.00 97.62 303 VAL A CA 1
ATOM 2327 C C . VAL A 1 303 ? -7.340 2.319 8.507 1.00 97.62 303 VAL A C 1
ATOM 2329 O O . VAL A 1 303 ? -7.917 1.390 7.952 1.00 97.62 303 VAL A O 1
ATOM 2332 N N . ALA A 1 304 ? -6.588 2.157 9.589 1.00 95.88 304 ALA A N 1
ATOM 2333 C CA . ALA A 1 304 ? -6.446 0.903 10.314 1.00 95.88 304 ALA A CA 1
ATOM 2334 C C . ALA A 1 304 ? -7.167 1.005 11.662 1.00 95.88 304 ALA A C 1
ATOM 2336 O O . ALA A 1 304 ? -6.784 1.790 12.532 1.00 95.88 304 ALA A O 1
ATOM 2337 N N . VAL A 1 305 ? -8.209 0.197 11.849 1.00 95.69 305 VAL A N 1
ATOM 2338 C CA . VAL A 1 305 ? -8.887 0.034 13.139 1.00 95.69 305 VAL A CA 1
ATOM 2339 C C . VAL A 1 305 ? -8.342 -1.214 13.813 1.00 95.69 305 VAL A C 1
ATOM 2341 O O . VAL A 1 305 ? -8.440 -2.328 13.295 1.00 95.69 305 VAL A O 1
ATOM 2344 N N . ILE A 1 306 ? -7.739 -1.004 14.972 1.00 91.62 306 ILE A N 1
ATOM 2345 C CA . ILE A 1 306 ? -6.941 -1.981 15.687 1.00 91.62 306 ILE A CA 1
ATOM 2346 C C . ILE A 1 306 ? -7.734 -2.467 16.889 1.00 91.62 306 ILE A C 1
ATOM 2348 O O . ILE A 1 306 ? -8.087 -1.691 17.783 1.00 91.62 306 ILE A O 1
ATOM 2352 N N . TYR A 1 307 ? -7.940 -3.775 16.922 1.00 87.44 307 TYR A N 1
ATOM 2353 C CA . TYR A 1 307 ? -8.539 -4.524 18.014 1.00 87.44 307 TYR A CA 1
ATOM 2354 C C . TYR A 1 307 ? -7.420 -5.387 18.579 1.00 87.44 307 TYR A C 1
ATOM 2356 O O . TYR A 1 307 ? -7.268 -6.563 18.216 1.00 87.44 307 TYR A O 1
ATOM 2364 N N . PRO A 1 308 ? -6.563 -4.802 19.430 1.00 68.69 308 PRO A N 1
ATOM 2365 C CA . PRO A 1 308 ? -5.622 -5.582 20.180 1.00 68.69 308 PRO A CA 1
ATOM 2366 C C . PRO A 1 308 ? -6.453 -6.258 21.259 1.00 68.69 308 PRO A C 1
ATOM 2368 O O . PRO A 1 308 ? -6.468 -5.840 22.410 1.00 68.69 308 PRO A O 1
ATOM 2371 N N . LYS A 1 309 ? -7.114 -7.357 20.912 1.00 57.31 309 LYS A N 1
ATOM 2372 C CA . LYS A 1 309 ? -7.361 -8.384 21.909 1.00 57.31 309 LYS A CA 1
ATOM 2373 C C . LYS A 1 309 ? -6.042 -9.141 22.112 1.00 57.31 309 LYS A C 1
ATOM 2375 O O . LYS A 1 309 ? -5.958 -10.355 21.991 1.00 57.31 309 LYS A O 1
ATOM 2380 N N . PHE A 1 310 ? -4.988 -8.399 22.476 1.00 48.81 310 PHE A N 1
ATOM 2381 C CA . PHE A 1 310 ? -4.126 -8.894 23.531 1.00 48.81 310 PHE A CA 1
ATOM 2382 C C . PHE A 1 310 ? -5.044 -8.952 24.731 1.00 48.81 310 PHE A C 1
ATOM 2384 O O . PHE A 1 310 ? -5.262 -7.969 25.437 1.00 48.81 310 PHE A O 1
ATOM 2391 N N . LEU A 1 311 ? -5.653 -10.106 24.929 1.00 42.97 311 LEU A N 1
ATOM 2392 C CA . LEU A 1 311 ? -6.004 -10.413 26.283 1.00 42.97 311 LEU A CA 1
ATOM 2393 C C . LEU A 1 311 ? -4.677 -10.451 27.015 1.00 42.97 311 LEU A C 1
ATOM 2395 O O . LEU A 1 311 ? -3.773 -11.202 26.650 1.00 42.97 311 LEU A O 1
ATOM 2399 N N . ALA A 1 312 ? -4.575 -9.645 28.060 1.00 43.00 312 ALA A N 1
ATOM 2400 C CA . ALA A 1 312 ? -4.068 -10.211 29.288 1.00 43.00 312 ALA A CA 1
ATOM 2401 C C . ALA A 1 312 ? -4.618 -11.640 29.367 1.00 43.00 312 ALA A C 1
ATOM 2403 O O . ALA A 1 312 ? -5.817 -11.780 29.550 1.00 43.00 312 ALA A O 1
ATOM 2404 N N . ASN A 1 313 ? -3.797 -12.648 29.061 1.00 51.59 313 ASN A N 1
ATOM 2405 C CA . ASN A 1 313 ? -4.063 -14.037 29.394 1.00 51.59 313 ASN A CA 1
ATOM 2406 C C . ASN A 1 313 ? -5.547 -14.442 29.240 1.00 51.59 313 ASN A C 1
ATOM 2408 O O . ASN A 1 313 ? -6.292 -14.481 30.214 1.00 51.59 313 ASN A O 1
ATOM 2412 N N . MET A 1 314 ? -6.002 -14.691 28.004 1.00 58.34 314 MET A N 1
ATOM 2413 C CA . MET A 1 314 ? -7.367 -15.181 27.779 1.00 58.34 314 MET A CA 1
ATOM 2414 C C . MET A 1 314 ? -7.463 -16.615 28.252 1.00 58.34 314 MET A C 1
ATOM 2416 O O . MET A 1 314 ? -7.019 -17.530 27.562 1.00 58.34 314 MET A O 1
ATOM 2420 N N . TRP A 1 315 ? -7.941 -16.786 29.470 1.00 67.56 315 TRP A N 1
ATOM 2421 C CA . TRP A 1 315 ? -8.028 -18.082 30.109 1.00 67.56 315 TRP A CA 1
ATOM 2422 C C . TRP A 1 315 ? -9.504 -18.434 30.194 1.00 67.56 315 TRP A C 1
ATOM 2424 O O . TRP A 1 315 ? -10.321 -17.615 30.613 1.00 67.56 315 TRP A O 1
ATOM 2434 N N . ALA A 1 316 ? -9.841 -19.631 29.741 1.00 72.69 316 ALA A N 1
ATOM 2435 C CA . ALA A 1 316 ? -11.076 -20.274 30.136 1.00 72.69 316 ALA A CA 1
ATOM 2436 C C . ALA A 1 316 ? -10.727 -21.226 31.279 1.00 72.69 316 ALA A C 1
ATOM 2438 O O . ALA A 1 316 ? -9.671 -21.866 31.254 1.00 72.69 316 ALA A O 1
ATOM 2439 N N . THR A 1 317 ? -11.597 -21.291 32.277 1.00 80.94 317 THR A N 1
ATOM 2440 C CA . THR A 1 317 ? -11.434 -22.174 33.429 1.00 80.94 317 THR A CA 1
ATOM 2441 C C . THR A 1 317 ? -12.631 -23.095 33.461 1.00 80.94 317 THR A C 1
ATOM 2443 O O . THR A 1 317 ? -13.759 -22.620 33.506 1.00 80.94 317 THR A O 1
ATOM 2446 N N . GLU A 1 318 ? -12.372 -24.395 33.473 1.00 83.75 318 GLU A N 1
ATOM 2447 C CA . GLU A 1 318 ? -13.399 -25.424 33.589 1.00 83.75 318 GLU A CA 1
ATOM 2448 C C . GLU A 1 318 ? -13.023 -26.402 34.695 1.00 83.75 318 GLU A C 1
ATOM 2450 O O . GLU A 1 318 ? -11.842 -26.613 34.989 1.00 83.75 318 GLU A O 1
ATOM 2455 N N . TYR A 1 319 ? -14.042 -26.995 35.310 1.00 80.94 319 TYR A N 1
ATOM 2456 C CA . TYR A 1 319 ? -13.887 -27.913 36.431 1.00 80.94 319 TYR A CA 1
ATOM 2457 C C . TYR A 1 319 ? -14.323 -29.316 36.019 1.00 80.94 319 TYR A C 1
ATOM 2459 O O . TYR A 1 319 ? -15.374 -29.505 35.410 1.00 80.94 319 TYR A O 1
ATOM 2467 N N . ALA A 1 320 ? -13.525 -30.317 36.380 1.00 83.50 320 ALA A N 1
ATOM 2468 C CA . ALA A 1 320 ? -13.866 -31.721 36.207 1.00 83.50 320 ALA A CA 1
ATOM 2469 C C . ALA A 1 320 ? -13.229 -32.559 37.318 1.00 83.50 320 ALA A C 1
ATOM 2471 O O . ALA A 1 320 ? -12.316 -32.107 38.008 1.00 83.50 320 ALA A O 1
ATOM 2472 N N . ASN A 1 321 ? -13.689 -33.803 37.456 1.00 81.50 321 ASN A N 1
ATOM 2473 C CA . ASN A 1 321 ? -13.162 -34.747 38.447 1.00 81.50 321 ASN A CA 1
ATOM 2474 C C . ASN A 1 321 ? -11.721 -35.200 38.149 1.00 81.50 321 ASN A C 1
ATOM 2476 O O . ASN A 1 321 ? -11.074 -35.794 39.009 1.00 81.50 321 ASN A O 1
ATOM 2480 N N . ASP A 1 322 ? -11.210 -34.936 36.945 1.00 82.94 322 ASP A N 1
ATOM 2481 C CA . ASP A 1 322 ? -9.836 -35.220 36.555 1.00 82.94 322 ASP A CA 1
ATOM 2482 C C . ASP A 1 322 ? -9.235 -34.078 35.721 1.00 82.94 322 ASP A C 1
ATOM 2484 O O . ASP A 1 322 ? -9.929 -33.319 35.038 1.00 82.94 322 ASP A O 1
ATOM 2488 N N . ALA A 1 323 ? -7.907 -33.969 35.784 1.00 77.62 323 ALA A N 1
ATOM 2489 C CA . ALA A 1 323 ? -7.159 -32.884 35.162 1.00 77.62 323 ALA A CA 1
ATOM 2490 C C . ALA A 1 323 ? -7.262 -32.875 33.628 1.00 77.62 323 ALA A C 1
ATOM 2492 O O . ALA A 1 323 ? -7.283 -31.798 33.034 1.00 77.62 323 ALA A O 1
ATOM 2493 N N . TYR A 1 324 ? -7.328 -34.041 32.979 1.00 82.62 324 TYR A N 1
ATOM 2494 C CA . TYR A 1 324 ? -7.366 -34.122 31.517 1.00 82.62 324 TYR A CA 1
ATOM 2495 C C . TYR A 1 324 ? -8.705 -33.625 30.979 1.00 82.62 324 TYR A C 1
ATOM 2497 O O . TYR A 1 324 ? -8.733 -32.842 30.028 1.00 82.62 324 TYR A O 1
ATOM 2505 N N . THR A 1 325 ? -9.802 -34.014 31.628 1.00 84.19 325 THR A N 1
ATOM 2506 C CA . THR A 1 325 ? -11.144 -33.537 31.291 1.00 84.19 325 THR A CA 1
ATOM 2507 C C . THR A 1 325 ? -11.271 -32.035 31.542 1.00 84.19 325 THR A C 1
ATOM 2509 O O . THR A 1 325 ? -11.750 -31.319 30.664 1.00 84.19 325 THR A O 1
ATOM 2512 N N . ALA A 1 326 ? -10.767 -31.524 32.674 1.00 79.81 326 ALA A N 1
ATOM 2513 C CA . ALA A 1 326 ? -10.789 -30.088 32.973 1.00 79.81 326 ALA A CA 1
ATOM 2514 C C . ALA A 1 326 ? -10.020 -29.268 31.919 1.00 79.81 326 ALA A C 1
ATOM 2516 O O . ALA A 1 326 ? -10.524 -28.267 31.413 1.00 79.81 326 ALA A O 1
ATOM 2517 N N . GLN A 1 327 ? -8.828 -29.726 31.518 1.00 83.69 327 GLN A N 1
ATOM 2518 C CA . GLN A 1 327 ? -8.039 -29.081 30.462 1.00 83.69 327 GLN A CA 1
ATOM 2519 C C . GLN A 1 327 ? -8.728 -29.130 29.095 1.00 83.69 327 GLN A C 1
ATOM 2521 O O . GLN A 1 327 ? -8.683 -28.147 28.354 1.00 83.69 327 GLN A O 1
ATOM 2526 N N . ALA A 1 328 ? -9.354 -30.256 28.742 1.00 87.12 328 ALA A N 1
ATOM 2527 C CA . ALA A 1 328 ? -10.057 -30.407 27.472 1.00 87.12 328 ALA A CA 1
ATOM 2528 C C . ALA A 1 328 ? -11.282 -29.484 27.385 1.00 87.12 328 ALA A C 1
ATOM 2530 O O . ALA A 1 328 ? -11.456 -28.809 26.369 1.00 87.12 328 ALA A O 1
ATOM 2531 N N . LEU A 1 329 ? -12.077 -29.403 28.458 1.00 86.19 329 LEU A N 1
ATOM 2532 C CA . LEU A 1 329 ? -13.227 -28.502 28.551 1.00 86.19 329 LEU A CA 1
ATOM 2533 C C . LEU A 1 329 ? -12.786 -27.037 28.494 1.00 86.19 329 LEU A C 1
ATOM 2535 O O . LEU A 1 329 ? -13.286 -26.288 27.660 1.00 86.19 329 LEU A O 1
ATOM 2539 N N . ALA A 1 330 ? -11.777 -26.649 29.282 1.00 85.81 330 ALA A N 1
ATOM 2540 C CA . ALA A 1 330 ? -11.235 -25.290 29.265 1.00 85.81 330 ALA A CA 1
ATOM 2541 C C . ALA A 1 330 ? -10.706 -24.909 27.874 1.00 85.81 330 ALA A C 1
ATOM 2543 O O . ALA A 1 330 ? -10.940 -23.807 27.380 1.00 85.81 330 ALA A O 1
ATOM 2544 N N . ARG A 1 331 ? -10.025 -25.835 27.188 1.00 87.00 331 ARG A N 1
ATOM 2545 C CA . ARG A 1 331 ? -9.580 -25.622 25.806 1.00 87.00 331 ARG A CA 1
ATOM 2546 C C . ARG A 1 331 ? -10.752 -25.420 24.856 1.00 87.00 331 ARG A C 1
ATOM 2548 O O . ARG A 1 331 ? -10.685 -24.530 24.012 1.00 87.00 331 ARG A O 1
ATOM 2555 N N . GLN A 1 332 ? -11.785 -26.250 24.957 1.00 89.38 332 GLN A N 1
ATOM 2556 C CA . GLN A 1 332 ? -12.965 -26.156 24.105 1.00 89.38 332 GLN A CA 1
ATOM 2557 C C . GLN A 1 332 ? -13.711 -24.838 24.332 1.00 89.38 332 GLN A C 1
ATOM 2559 O O . GLN A 1 332 ? -14.065 -24.179 23.356 1.00 89.38 332 GLN A O 1
ATOM 2564 N N . GLU A 1 333 ? -13.871 -24.419 25.586 1.00 86.81 333 GLU A N 1
ATOM 2565 C CA . GLU A 1 333 ? -14.501 -23.148 25.942 1.00 86.81 333 GLU A CA 1
ATOM 2566 C C . GLU A 1 333 ? -13.686 -21.965 25.413 1.00 86.81 333 GLU A C 1
ATOM 2568 O O . GLU A 1 333 ? -14.225 -21.0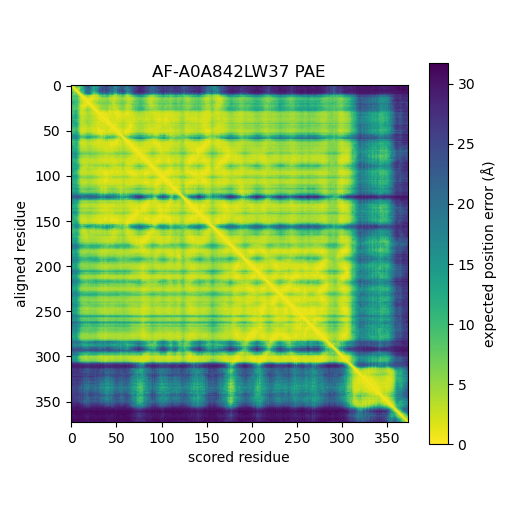83 24.747 1.00 86.81 333 GLU A O 1
ATOM 2573 N N . LEU A 1 334 ? -12.357 -21.984 25.574 1.00 85.19 334 LEU A N 1
ATOM 2574 C CA . LEU A 1 334 ? -11.498 -20.945 25.006 1.00 85.19 334 LEU A CA 1
ATOM 2575 C C . LEU A 1 334 ? -11.621 -20.872 23.475 1.00 85.19 334 LEU A C 1
ATOM 2577 O O . LEU A 1 334 ? -11.687 -19.775 22.916 1.00 85.19 334 LEU A O 1
ATOM 2581 N N . ILE A 1 335 ? -11.678 -22.021 22.790 1.00 85.25 335 ILE A N 1
ATOM 2582 C CA . ILE A 1 335 ? -11.913 -22.080 21.339 1.00 85.25 335 ILE A CA 1
ATOM 2583 C C . ILE A 1 335 ? -13.272 -21.468 20.996 1.00 85.25 335 ILE A C 1
ATOM 2585 O O . ILE A 1 335 ? -13.333 -20.628 20.100 1.00 85.25 335 ILE A O 1
ATOM 2589 N N . ALA A 1 336 ? -14.336 -21.836 21.711 1.00 84.25 336 ALA A N 1
ATOM 2590 C CA . ALA A 1 336 ? -15.683 -21.325 21.476 1.00 84.25 336 ALA A CA 1
ATOM 2591 C C . ALA A 1 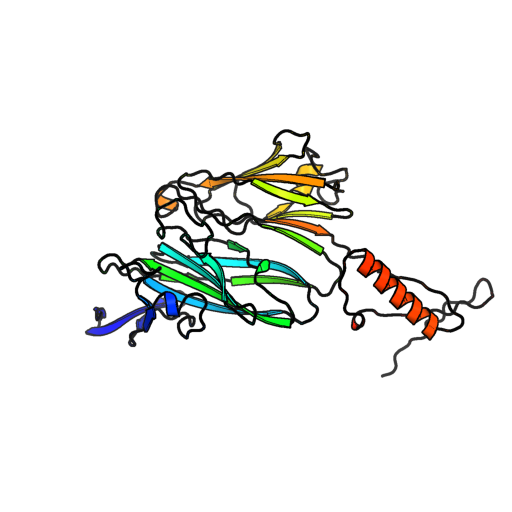336 ? -15.761 -19.806 21.693 1.00 84.25 336 ALA A C 1
ATOM 2593 O O . ALA A 1 336 ? -16.259 -19.086 20.827 1.00 84.25 336 ALA A O 1
ATOM 2594 N N . MET A 1 337 ? -15.189 -19.292 22.786 1.00 78.62 337 MET A N 1
ATOM 2595 C CA . MET A 1 337 ? -15.120 -17.857 23.082 1.00 78.62 337 MET A CA 1
ATOM 2596 C C . MET A 1 337 ? -14.385 -17.074 21.986 1.00 78.62 337 MET A C 1
ATOM 2598 O O . MET A 1 337 ? -14.810 -15.987 21.576 1.00 78.62 337 MET A O 1
ATOM 2602 N N . LEU A 1 338 ? -13.257 -17.607 21.513 1.00 76.38 338 LEU A N 1
ATOM 2603 C CA . LEU A 1 338 ? -12.462 -16.993 20.455 1.00 76.38 338 LEU A CA 1
ATOM 2604 C C . LEU A 1 338 ? -13.188 -17.067 19.096 1.00 76.38 338 LEU A C 1
ATOM 2606 O O . LEU A 1 338 ? -13.235 -16.065 18.383 1.00 76.38 338 LEU A O 1
ATOM 2610 N N . GLN A 1 339 ? -13.828 -18.189 18.758 1.00 78.75 339 GLN A N 1
ATOM 2611 C CA . GLN A 1 339 ? -14.644 -18.329 17.544 1.00 78.75 339 GLN A CA 1
ATOM 2612 C C . GLN A 1 339 ? -15.861 -17.395 17.554 1.00 78.75 339 GLN A C 1
ATOM 2614 O O . GLN A 1 339 ? -16.111 -16.714 16.560 1.00 78.75 339 GLN A O 1
ATOM 2619 N N . ALA A 1 340 ? -16.568 -17.287 18.683 1.00 71.94 340 ALA A N 1
ATOM 2620 C CA . ALA A 1 340 ? -17.683 -16.355 18.868 1.00 71.94 340 ALA A CA 1
ATOM 2621 C C . ALA A 1 340 ? -17.248 -14.888 18.716 1.00 71.94 340 ALA A C 1
ATOM 2623 O O . ALA A 1 340 ? -18.021 -14.048 18.264 1.00 71.94 340 ALA A O 1
ATOM 2624 N N . SER A 1 341 ? -15.986 -14.585 19.032 1.00 66.62 341 SER A N 1
ATOM 2625 C CA . SER A 1 341 ? -15.373 -13.270 18.806 1.00 66.62 341 SER A CA 1
ATOM 2626 C C . SER A 1 341 ? -14.825 -13.089 17.372 1.00 66.62 341 SER A C 1
ATOM 2628 O O . SER A 1 341 ? -14.145 -12.102 17.087 1.00 66.62 341 SER A O 1
ATOM 2630 N N . GLY A 1 342 ? -15.078 -14.035 16.460 1.00 67.44 342 GLY A N 1
ATOM 2631 C CA . GLY A 1 342 ? -14.663 -13.970 15.055 1.00 67.44 342 GLY A CA 1
ATOM 2632 C C . GLY A 1 342 ? -13.192 -14.319 14.796 1.00 67.44 342 GLY A C 1
ATOM 2633 O O . GLY A 1 342 ? -12.627 -13.895 13.783 1.00 67.44 342 GLY A O 1
ATOM 2634 N N . TYR A 1 343 ? -12.530 -15.052 15.698 1.00 66.94 343 TYR A N 1
ATOM 2635 C CA . TYR A 1 343 ? -11.153 -15.513 15.500 1.00 66.94 343 TYR A CA 1
ATOM 2636 C C . TYR A 1 343 ? -11.112 -16.932 14.919 1.00 66.94 343 TYR A C 1
ATOM 2638 O O . TYR A 1 343 ? -11.691 -17.860 15.476 1.00 66.94 343 TYR A O 1
ATOM 2646 N N . SER A 1 344 ? -10.353 -17.110 13.834 1.00 66.94 344 SER A N 1
ATOM 2647 C CA . SER A 1 344 ? -9.863 -18.430 13.424 1.00 66.94 344 SER A CA 1
ATOM 2648 C C . SER A 1 344 ? -8.593 -18.733 14.213 1.00 66.94 344 SER A C 1
ATOM 2650 O O . SER A 1 344 ? -7.697 -17.889 14.271 1.00 66.94 344 SER A O 1
ATOM 2652 N N . ILE A 1 345 ? -8.526 -19.904 14.840 1.00 70.00 345 ILE A N 1
ATOM 2653 C CA . ILE A 1 345 ? -7.464 -20.274 15.783 1.00 70.00 345 ILE A CA 1
ATOM 2654 C C . ILE A 1 345 ? -6.886 -21.600 15.315 1.00 70.00 345 ILE A C 1
ATOM 2656 O O . ILE A 1 345 ? -7.649 -22.499 14.969 1.00 70.00 345 ILE A O 1
ATOM 2660 N N . ASP A 1 346 ? -5.566 -21.739 15.353 1.00 72.75 346 ASP A N 1
ATOM 2661 C CA . ASP A 1 346 ? -4.941 -23.056 15.356 1.00 72.75 346 ASP A CA 1
ATOM 2662 C C . ASP A 1 346 ? -4.987 -23.602 16.793 1.00 72.75 346 ASP A C 1
ATOM 2664 O O . ASP A 1 346 ? -4.302 -23.059 17.671 1.00 72.75 346 ASP A O 1
ATOM 2668 N N . PRO A 1 347 ? -5.776 -24.659 17.074 1.00 74.50 347 PRO A N 1
ATOM 2669 C CA . PRO A 1 347 ? -5.866 -25.212 18.415 1.00 74.50 347 PRO A CA 1
ATOM 2670 C C . PRO A 1 347 ? -4.506 -25.631 18.974 1.00 74.50 347 PRO A C 1
ATOM 2672 O O . PRO A 1 347 ? -4.373 -25.683 20.195 1.00 74.50 347 PRO A O 1
ATOM 2675 N N . SER A 1 348 ? -3.513 -25.950 18.134 1.00 76.69 348 SER A N 1
ATOM 2676 C CA . SER A 1 348 ? -2.169 -26.371 18.558 1.00 76.69 348 SER A CA 1
ATOM 2677 C C . SER A 1 348 ? -1.414 -25.295 19.351 1.00 76.69 348 SER A C 1
ATOM 2679 O O . SER A 1 348 ? -0.523 -25.615 20.138 1.00 76.69 348 SER A O 1
ATOM 2681 N N . LEU A 1 349 ? -1.811 -24.028 19.201 1.00 73.44 349 LEU A N 1
ATOM 2682 C CA . LEU A 1 349 ? -1.216 -22.889 19.898 1.00 73.44 349 LEU A CA 1
ATOM 2683 C C . LEU A 1 349 ? -1.770 -22.697 21.318 1.00 73.44 349 LEU A C 1
ATOM 2685 O O . LEU A 1 349 ? -1.207 -21.923 22.093 1.00 73.44 349 LEU A O 1
ATOM 2689 N N . ILE A 1 350 ? -2.855 -23.391 21.678 1.00 77.88 350 ILE A N 1
ATOM 2690 C CA . ILE A 1 350 ? -3.465 -23.295 23.007 1.00 77.88 350 ILE A CA 1
ATOM 2691 C C . ILE A 1 350 ? -2.673 -24.149 23.995 1.00 77.88 350 ILE A C 1
ATOM 2693 O O . ILE A 1 350 ? -2.503 -25.355 23.811 1.00 77.88 350 ILE A O 1
ATOM 2697 N N . ARG A 1 351 ? -2.221 -23.515 25.079 1.00 80.56 351 ARG A N 1
ATOM 2698 C CA . ARG A 1 351 ? -1.618 -24.188 26.231 1.00 80.56 351 ARG A CA 1
ATOM 2699 C C . ARG A 1 351 ? -2.667 -24.333 27.324 1.00 80.56 351 ARG A C 1
ATOM 2701 O O . ARG A 1 351 ? -3.372 -23.376 27.625 1.00 80.56 351 ARG A O 1
ATOM 2708 N N . THR A 1 352 ? -2.753 -25.522 27.901 1.00 81.69 352 THR A N 1
ATOM 2709 C CA . THR A 1 352 ? -3.665 -25.838 29.000 1.00 81.69 352 THR A CA 1
ATOM 2710 C C . THR A 1 352 ? -2.865 -26.235 30.227 1.00 81.69 352 THR A C 1
ATOM 2712 O O . THR A 1 352 ? -1.887 -26.975 30.121 1.00 81.69 352 THR A O 1
ATOM 2715 N N . GLU A 1 353 ? -3.308 -25.782 31.390 1.00 76.69 353 GLU A N 1
ATOM 2716 C CA . GLU A 1 353 ? -2.843 -26.262 32.687 1.00 76.69 353 GLU A CA 1
ATOM 2717 C C . GLU A 1 353 ? -4.055 -26.628 33.549 1.00 76.69 353 GLU A C 1
ATOM 2719 O O . GLU A 1 353 ? -5.162 -26.155 33.304 1.00 76.69 353 GLU A O 1
ATOM 2724 N N . ALA A 1 354 ? -3.863 -27.512 34.526 1.00 76.00 354 ALA A N 1
ATOM 2725 C CA . ALA A 1 354 ? -4.875 -27.821 35.532 1.00 76.00 354 ALA A CA 1
ATOM 2726 C C . ALA A 1 354 ? -4.247 -27.730 36.917 1.00 76.00 354 ALA A C 1
ATOM 2728 O O . ALA A 1 354 ? -3.100 -28.135 37.120 1.00 76.00 354 ALA A O 1
ATOM 2729 N N . LEU A 1 355 ? -5.028 -27.219 37.863 1.00 70.44 355 LEU A N 1
ATOM 2730 C CA . LEU A 1 355 ? -4.680 -27.146 39.274 1.00 70.44 355 LEU A CA 1
ATOM 2731 C C . LEU A 1 355 ? -5.684 -27.992 40.052 1.00 70.44 355 LEU A C 1
ATOM 2733 O O . LEU A 1 355 ? -6.888 -27.877 39.841 1.00 70.44 355 LEU A O 1
ATOM 2737 N N . TYR A 1 356 ? -5.185 -28.841 40.949 1.00 62.56 356 TYR A N 1
ATOM 2738 C CA . TYR A 1 356 ? -6.040 -29.611 41.843 1.00 62.56 356 TYR A CA 1
ATOM 2739 C C . TYR A 1 356 ? -6.365 -28.766 43.076 1.00 62.56 356 TYR A C 1
ATOM 2741 O O . TYR A 1 356 ? -5.459 -28.373 43.813 1.00 62.56 356 TYR A O 1
ATOM 2749 N N . THR A 1 357 ? -7.646 -28.496 43.311 1.00 59.62 357 THR A N 1
ATOM 2750 C CA . THR A 1 357 ? -8.128 -27.879 44.552 1.00 59.62 357 THR A CA 1
ATOM 2751 C C . THR A 1 357 ? -8.877 -28.950 45.337 1.00 59.62 357 THR A C 1
ATOM 2753 O O . THR A 1 357 ? -9.955 -29.364 44.923 1.00 59.62 357 THR A O 1
ATOM 2756 N N . GLY A 1 358 ? -8.279 -29.461 46.416 1.00 52.34 358 GLY A N 1
ATOM 2757 C CA . GLY A 1 358 ? -8.928 -30.462 47.268 1.00 52.34 358 GLY A CA 1
ATOM 2758 C C . GLY A 1 358 ? -10.033 -29.853 48.140 1.00 52.34 358 GLY A C 1
ATOM 2759 O O . GLY A 1 358 ? -10.022 -28.651 48.397 1.00 52.34 358 GLY A O 1
ATOM 2760 N N . ASP A 1 359 ? -10.946 -30.697 48.629 1.00 47.81 359 ASP A N 1
ATOM 2761 C CA . ASP A 1 359 ? -12.148 -30.380 49.432 1.00 47.81 359 ASP A CA 1
ATOM 2762 C C . ASP A 1 359 ? -11.893 -29.767 50.835 1.00 47.81 359 ASP A C 1
ATOM 2764 O O . ASP A 1 359 ? -12.654 -29.993 51.776 1.00 47.81 359 ASP A O 1
ATOM 2768 N N . ILE A 1 360 ? -10.825 -28.990 51.040 1.00 43.22 360 ILE A N 1
ATOM 2769 C CA . ILE A 1 360 ? -10.528 -28.371 52.341 1.00 43.22 360 ILE A CA 1
ATOM 2770 C C . ILE A 1 360 ? -10.094 -26.913 52.135 1.00 43.22 360 ILE A C 1
ATOM 2772 O O . ILE A 1 360 ? -9.182 -26.662 51.339 1.00 43.22 360 ILE A O 1
ATOM 2776 N N . PRO A 1 361 ? -10.684 -25.930 52.851 1.00 44.25 361 PRO A N 1
ATOM 2777 C CA . PRO A 1 361 ? -10.237 -24.546 52.765 1.00 44.25 361 PRO A CA 1
ATOM 2778 C C . PRO A 1 361 ? -8.787 -24.473 53.269 1.00 44.25 361 PRO A C 1
ATOM 2780 O O . PRO A 1 361 ? -8.537 -24.677 54.454 1.00 44.25 361 PRO A O 1
ATOM 2783 N N . ASN A 1 362 ? -7.854 -24.190 52.350 1.00 44.19 362 ASN A N 1
ATOM 2784 C CA . ASN A 1 362 ? -6.393 -24.047 52.513 1.00 44.19 362 ASN A CA 1
ATOM 2785 C C . ASN A 1 362 ? -5.489 -25.232 52.103 1.00 44.19 362 ASN A C 1
ATOM 2787 O O . ASN A 1 362 ? -4.409 -25.393 52.675 1.00 44.19 362 ASN A O 1
ATOM 2791 N N . SER A 1 363 ? -5.817 -26.013 51.068 1.00 40.38 363 SER A N 1
ATOM 2792 C CA . SER A 1 363 ? -4.775 -26.815 50.399 1.00 40.38 363 SER A CA 1
ATOM 2793 C C . SER A 1 363 ? -3.954 -25.946 49.435 1.00 40.38 363 SER A C 1
ATOM 2795 O O . SER A 1 363 ? -4.492 -25.420 48.461 1.00 40.38 363 SER A O 1
ATOM 2797 N N . LEU A 1 364 ? -2.655 -25.798 49.718 1.00 43.97 364 LEU A N 1
ATOM 2798 C CA . LEU A 1 364 ? -1.642 -25.177 48.853 1.00 43.97 364 LEU A CA 1
ATOM 2799 C C . LEU A 1 364 ? -1.811 -25.587 47.373 1.00 43.97 364 LEU A C 1
ATOM 2801 O O . LEU A 1 364 ? -1.955 -26.781 47.104 1.00 43.97 364 LEU A O 1
ATOM 2805 N N . PRO A 1 365 ? -1.728 -24.651 46.405 1.00 44.59 365 PRO A N 1
ATOM 2806 C CA . PRO A 1 365 ? -1.724 -25.001 44.990 1.00 44.59 365 PRO A CA 1
ATOM 2807 C C . PRO A 1 365 ? -0.476 -25.833 44.667 1.00 44.59 365 PRO A C 1
ATOM 2809 O O . PRO A 1 365 ? 0.643 -25.320 44.624 1.00 44.59 365 PRO A O 1
ATOM 2812 N N . VAL A 1 366 ? -0.657 -27.135 44.439 1.00 43.84 366 VAL A N 1
ATOM 2813 C CA . VAL A 1 366 ? 0.404 -28.002 43.921 1.00 43.84 366 VAL A CA 1
ATOM 2814 C C . VAL A 1 366 ? 0.455 -27.812 42.407 1.00 43.84 366 VAL A C 1
ATOM 2816 O O . VAL A 1 366 ? -0.420 -28.270 41.674 1.00 43.84 366 VAL A O 1
ATOM 2819 N N . ARG A 1 367 ? 1.488 -27.116 41.925 1.00 42.19 367 ARG A N 1
ATOM 2820 C CA . ARG A 1 367 ? 1.775 -26.973 40.494 1.00 42.19 367 ARG A CA 1
ATOM 2821 C C . ARG A 1 367 ? 2.310 -28.302 39.949 1.00 42.19 367 ARG A C 1
ATOM 2823 O O . ARG A 1 367 ? 3.507 -28.568 40.011 1.00 42.19 367 ARG A O 1
ATOM 2830 N N . LEU A 1 368 ? 1.430 -29.151 39.426 1.00 43.44 368 LEU A N 1
ATOM 2831 C CA . LEU A 1 368 ? 1.798 -30.437 38.824 1.00 43.44 368 LEU A CA 1
ATOM 2832 C C . LEU A 1 368 ? 2.262 -30.260 37.372 1.00 43.44 368 LEU A C 1
ATOM 2834 O O . LEU A 1 368 ? 1.594 -30.693 36.439 1.00 43.44 368 LEU A O 1
ATOM 2838 N N . THR A 1 369 ? 3.397 -29.589 37.164 1.00 42.22 369 THR A N 1
ATOM 2839 C CA . THR A 1 369 ? 4.218 -29.731 35.943 1.00 42.22 369 THR A CA 1
ATOM 2840 C C . THR A 1 369 ? 5.586 -29.086 36.163 1.00 42.22 369 THR A C 1
ATOM 2842 O O . THR A 1 369 ? 5.875 -27.975 35.723 1.00 42.22 369 THR A O 1
ATOM 2845 N N . LEU A 1 370 ? 6.452 -29.793 36.887 1.00 35.53 370 LEU A N 1
ATOM 2846 C CA . LEU A 1 370 ? 7.893 -29.615 36.747 1.00 35.53 370 LEU A CA 1
ATOM 2847 C C . LEU A 1 370 ? 8.351 -30.599 35.669 1.00 35.53 370 LEU A C 1
ATOM 2849 O O . LEU A 1 370 ? 8.232 -31.804 35.860 1.00 35.53 370 LEU A O 1
ATOM 2853 N N . TRP A 1 371 ? 8.742 -30.041 34.521 1.00 34.09 371 TRP A N 1
ATOM 2854 C CA . TRP A 1 371 ? 9.791 -30.503 33.609 1.00 34.09 371 TRP A CA 1
ATOM 2855 C C . TRP A 1 371 ? 10.094 -32.010 33.645 1.00 34.09 371 TRP A C 1
ATOM 2857 O O . TRP A 1 371 ? 10.662 -32.522 34.607 1.00 34.09 371 TRP A O 1
ATOM 2867 N N . ARG A 1 372 ? 9.776 -32.701 32.548 1.00 30.41 372 ARG A N 1
ATOM 2868 C CA . ARG A 1 372 ? 10.535 -33.883 32.132 1.00 30.41 372 ARG A CA 1
ATOM 2869 C C . ARG A 1 372 ? 11.380 -33.488 30.928 1.00 30.41 372 ARG A C 1
ATOM 2871 O O . ARG A 1 372 ? 10.868 -32.780 30.062 1.00 30.41 372 ARG A O 1
ATOM 2878 N N . ASP A 1 373 ? 12.634 -33.917 30.995 1.00 37.25 373 ASP A N 1
ATOM 2879 C CA . ASP A 1 373 ? 13.771 -33.624 30.114 1.00 37.25 373 ASP A CA 1
ATOM 2880 C C . ASP A 1 373 ? 13.475 -33.658 28.609 1.00 37.25 373 ASP A C 1
ATOM 2882 O O . ASP A 1 373 ? 12.693 -34.537 28.168 1.00 37.25 373 ASP A O 1
#

Mean predicted aligned error: 10.48 Å

pLDDT: mean 83.67, std 15.1, range [30.41, 98.38]

Foldseek 3Di:
DFDQDPVRDTAPDWDADPVPRDIDGHRDAAEDEQVCPPFHDDDQQPQDWYKHCCNVVHNWIWTKGKHKDKDAAAPLKDWQWKKKFWDKDKQWFWKWKWKAAVPIIDTQDTQQDDPNDGAEPPPRTGLSDWGMATCRVVYDHHGIMMMMMMITDTQDPNPHMDMGTDPIDMDIDIDQDLKHKDKFDDRKHWYLAQKDKDKTKDWDDPQFWFKKKAFTKDPQWAKKWKWKAAPPDDTDTQDIGGDDRMDRSQQSCQVPVVRFWDHDHSVTTHGHTHMMMMIMMIGGDDQVSSRHRSIMIGHGIIIIGIRPPPPPDQWFFADDPDFVVRQVVRLVVSVVVSVVVVDDHDSVPDDGADWDDDPDPDDDTDRPDDDDD